Protein AF-0000000076756537 (afdb_homodimer)

Nearest PDB structures (foldseek):
  2qhp-assembly1_A  TM=9.171E-01  e=2.530E-29  Bacteroides thetaiotaomicron VPI-5482
  3k9e-assembly1_A  TM=8.569E-01  e=1.425E-21  Escherichia coli O6
  3iq0-assembly1_B  TM=8.601E-01  e=6.242E-21  Escherichia coli O6
  3in1-assembly1_A  TM=8.630E-01  e=4.928E-21  Escherichia coli K-12
  4du5-assembly1_D  TM=8.240E-01  e=3.078E-20  Polaromonas sp. JS666

Radius of gyration: 27.57 Å; Cα contacts (8 Å, |Δi|>4): 1310; chains: 2; bounding box: 49×87×61 Å

Sequence (586 aa):
MKISSFGEVLWDDFPGGKALGGAPLNILVRLASFGADCSIISRRGRDANGEELLRQIAARNVAADLVQTDEEHATSLVKVLLKPDGSASYDIVYPCAWDKISATEAALARVAESDVLVYGSLSGRDSVSRAALEQLLPAARFRVLDANLRKPHYEPERVLSLMRHADLIKLNDEELYELSAAFGSPYHSLEQNLRYLAGHTDTAHICITLGQHGAVYFRHGKILAHHGFRVSMADSVGAGDSFLAGFLFQMLSGASPENTLAFACAIGALNVTRHGAVPDISLAEIQALMHPEMKISSFGEVLWDDFPGGKALGGAPLNILVRLASFGADCSIISRRGRDANGEELLRQIAARNVAADLVQTDEEHATSLVKVLLKPDGSASYDIVYPCAWDKISATEAALARVAESDVLVYGSLSGRDSVSRAALEQLLPAARFRVLDANLRKPHYEPERVLSLMRHADLIKLNDEELYELSAAFGSPYHSLEQNLRYLAGHTDTAHICITLGQHGAVYFRHGKILAHHGFRVSMADSVGAGDSFLAGFLFQMLSGASPENTLAFACAIGALNVTRHGAVPDISLAEIQALMHPE

Secondary structure (DSSP, 8-state):
-EEEEES--EEEEETTEEEEE-HHHHHHHHHHHTT-EEEEEEEEESSHHHHHHHHHHHHTT-B-TTEEEESSSPPPEEEEEE-TTS-EEEEE-SS-GGGG----HHHHHHHHH-SEEEEESGGGGSHHHHHHHHHHGGG-SSEEEE----TTS--HHHHHHHHHH-SEEEEEHHHHHHHHHHTT----BHHHHHHHHHHHHT-SEEEEE-GGG-EEEEETTEEEEE--B----S--TTHHHHHHHHHHHHHHTT--HHHHHHHHHHHHHHHHTSSSSS----HHHHHHHHS--/-EEEEES--EEEEETTEEEEE-HHHHHHHHHHHTT-EEEEEEEEESSHHHHHHHHHHHHTT-B-TTEEEESSSPPPEEEEEE-TTS-EEEEE-SS-GGGG----HHHHHHHHH-SEEEEESGGGGSHHHHHHHHHHGGG-SSEEEE----TTS--HHHHHHHHHT-SEEEEEHHHHHHHHHHTT----BHHHHHHHHHHHHT-SEEEEE-GGG-EEEEETTEEEEE--B----S--TTHHHHHHHHHHHHHHTT--HHHHHHHHHHHHHHHHTSSSSS----HHHHHHHHS--

Solvent-accessible surface area (backbone atoms only — not comparable to full-atom values): 29342 Å² total; per-residue (Å²): 107,37,38,31,24,38,32,47,53,33,30,38,41,41,95,91,46,72,40,85,39,37,65,46,48,46,23,38,40,51,34,22,75,75,68,34,50,26,35,43,38,26,19,23,9,78,48,70,66,24,54,51,48,50,52,53,40,44,72,46,56,29,44,50,87,50,42,39,78,27,92,84,32,48,43,37,49,28,42,49,42,76,42,92,89,71,48,73,45,77,45,72,61,78,82,25,13,30,39,58,24,72,67,42,73,68,54,43,53,51,37,48,70,13,59,33,34,36,34,51,39,56,31,47,60,28,72,50,16,33,50,21,48,64,66,41,54,80,45,32,75,34,31,34,32,44,41,72,83,52,88,84,43,68,51,71,68,58,48,47,56,56,45,51,67,22,51,28,40,38,37,41,56,68,54,48,53,51,52,28,49,75,74,64,53,68,60,38,30,50,65,56,37,50,52,50,45,31,63,73,35,69,34,50,29,38,36,34,38,51,71,72,52,14,34,38,39,37,48,78,91,39,79,46,75,41,55,22,41,71,69,69,78,66,26,70,50,36,18,70,31,38,19,51,23,34,29,49,53,29,50,76,68,66,48,54,73,66,55,16,49,46,48,8,32,39,41,17,41,55,32,14,49,31,69,54,56,74,53,94,76,53,72,66,58,40,47,44,55,76,56,50,122,106,35,38,32,24,38,33,46,54,32,30,37,39,39,93,91,44,72,39,85,39,35,66,47,47,46,22,38,41,52,34,22,74,75,68,32,49,26,36,41,40,27,21,24,9,80,48,71,65,26,54,52,47,49,51,52,41,44,73,46,56,28,45,50,86,51,41,40,77,27,94,84,31,48,42,37,49,28,42,48,42,76,41,93,89,70,47,73,45,75,45,72,60,78,83,25,12,29,38,59,24,71,66,42,70,66,54,44,51,50,36,49,69,15,60,33,34,36,34,52,39,58,33,48,61,27,70,49,16,32,51,19,48,64,65,40,54,81,46,34,74,34,31,33,32,43,41,71,84,52,85,86,43,67,51,71,70,59,48,49,57,55,46,51,67,21,50,28,39,38,37,40,56,68,54,47,54,52,51,29,48,76,73,64,53,67,61,38,31,50,65,54,37,52,53,49,46,31,63,74,34,69,33,50,29,39,36,34,39,51,69,71,51,14,34,38,39,38,48,77,90,38,78,45,74,41,56,23,42,71,69,69,79,66,26,69,50,35,17,68,32,36,19,51,22,35,28,49,53,29,51,77,68,64,46,54,73,67,55,15,49,46,47,9,33,40,41,17,43,56,33,15,50,31,69,55,56,72,53,94,76,53,72,65,59,40,48,43,56,76,56,49,123

InterPro domains:
  IPR002173 Carbohydrate/purine kinase, PfkB, conserved site [PS00584] (235-248)
  IPR011611 Carbohydrate kinase PfkB [PF00294] (18-279)
  IPR029056 Ribokinase-like [G3DSA:3.40.1190.20] (1-288)
  IPR029056 Ribokinase-like [SSF53613] (1-290)
  IPR050306 PfkB Carbohydrate Kinase [PTHR43085] (1-281)

Foldseek 3Di:
DAEEEEFAWAWEQDPVGTDTDDLRLLLQLLLVLVPYAYEYAFEAEPDPRRVVSCVVSVVSVYHDPNHHYDDPFHGWYWYWDQDPVRDIDTDTDPPHTRLAGAQDPVNLVSQLVGQEYEYEFQSCLHPRSVVNCVVNLVSHNAYEYEHPDDPPSGDLVSSLVSLLSHQEYEEEQVVLVVSLVVVPHPDDDSVSSVVSSCVSSVHQWYWYAHPQQFIWIRHNNDIDTDGAADDDFDAQAQLSSQLVSQLVSCVVVPHDNNVSRLLSRQRSRVCRNDDDNHDDDDPVNSCCRSDPD/DAEEEEFAWAWEQDPVGTDTDDLRLLLQLLLVLVPYAYEYAFEAEPDPRRVVSCVVSVVSVYHDPNHHYDDPFHGWYWYWDQDPVRDIDTDTDPPHTRLAGAQDPVNLVSQLVGQEYEYEFQSCLHPRSVVNCVVNLVSHNAYEYEHPDDPPSGDLVSSLVSLLSHQEYEEEQVVLVVSLVVVPHPDDDSVSSVVSSCVSSVHQWYWYAHPQQFIWIRHNNDIDTDGAADDDFDAQAQLSSQLVSQLVSCVVVPHDNNVSRLLSRQRSRVCRNDDDNHDDDDPVNSCCRSDPD

pLDDT: mean 96.37, std 4.39, range [74.19, 98.94]

Organism: NCBI:txid1073362

Structure (mmCIF, N/CA/C/O backbone):
data_AF-0000000076756537-model_v1
#
loop_
_entity.id
_entity.type
_entity.pdbx_description
1 polymer 'Carbohydrate kinase PfkB domain-containing protein'
#
loop_
_atom_site.group_PDB
_atom_site.id
_atom_site.type_symbol
_atom_site.label_atom_id
_atom_site.label_alt_id
_atom_site.label_comp_id
_atom_site.label_asym_id
_atom_site.label_entity_id
_atom_site.label_seq_id
_atom_site.pdbx_PDB_ins_code
_atom_site.Cartn_x
_atom_site.Cartn_y
_atom_site.Cartn_z
_atom_site.occupancy
_atom_site.B_iso_or_equiv
_atom_site.auth_seq_id
_atom_site.auth_comp_id
_atom_site.auth_asym_id
_atom_site.auth_atom_id
_atom_site.pdbx_PDB_model_num
ATOM 1 N N . MET A 1 1 ? 16.453 -28.406 -1.814 1 95.12 1 MET A N 1
ATOM 2 C CA . MET A 1 1 ? 15.047 -28.062 -2.01 1 95.12 1 MET A CA 1
ATOM 3 C C . MET A 1 1 ? 14.539 -28.594 -3.342 1 95.12 1 MET A C 1
ATOM 5 O O . MET A 1 1 ? 15.164 -28.375 -4.383 1 95.12 1 MET A O 1
ATOM 9 N N . LYS A 1 2 ? 13.531 -29.406 -3.314 1 98.56 2 LYS A N 1
ATOM 10 C CA . LYS A 1 2 ? 12.891 -29.969 -4.5 1 98.56 2 LYS A CA 1
ATOM 11 C C . LYS A 1 2 ? 11.492 -29.375 -4.695 1 98.56 2 LYS A C 1
ATOM 13 O O . LYS A 1 2 ? 10.641 -29.484 -3.818 1 98.56 2 LYS A O 1
ATOM 18 N N . ILE A 1 3 ? 11.266 -28.688 -5.824 1 98.81 3 ILE A N 1
ATOM 19 C CA . ILE A 1 3 ? 10.008 -27.969 -6.031 1 98.81 3 ILE A CA 1
ATOM 20 C C . ILE A 1 3 ? 9.414 -28.375 -7.379 1 98.81 3 ILE A C 1
ATOM 22 O O . ILE A 1 3 ? 10.117 -28.422 -8.391 1 98.81 3 ILE A O 1
ATOM 26 N N . SER A 1 4 ? 8.164 -28.656 -7.414 1 98.88 4 SER A N 1
ATOM 27 C CA . SER A 1 4 ? 7.402 -28.922 -8.633 1 98.88 4 SER A CA 1
ATOM 28 C C . SER A 1 4 ? 6.305 -27.875 -8.828 1 98.88 4 SER A C 1
ATOM 30 O O . SER A 1 4 ? 5.785 -27.328 -7.855 1 98.88 4 SER A O 1
ATOM 32 N N . SER A 1 5 ? 6.027 -27.578 -10 1 98.88 5 SER A N 1
ATOM 33 C CA . SER A 1 5 ? 4.852 -26.766 -10.32 1 98.88 5 SER A CA 1
ATOM 34 C C . SER A 1 5 ? 3.982 -27.453 -11.367 1 98.88 5 SER A C 1
ATOM 36 O O . SER A 1 5 ? 4.445 -28.344 -12.086 1 98.88 5 SER A O 1
ATOM 38 N N . PHE A 1 6 ? 2.742 -27.125 -11.367 1 98.94 6 PHE A N 1
ATOM 39 C CA . PHE A 1 6 ? 1.736 -27.641 -12.289 1 98.94 6 PHE A CA 1
ATOM 40 C C . PHE A 1 6 ? 1.017 -26.484 -12.984 1 98.94 6 PHE A C 1
ATOM 42 O O . PHE A 1 6 ? 0.525 -25.562 -12.328 1 98.94 6 PHE A O 1
ATOM 49 N N . GLY A 1 7 ? 0.994 -26.5 -14.297 1 98.75 7 GLY A N 1
ATOM 50 C CA . GLY A 1 7 ? 0.164 -25.5 -14.953 1 98.75 7 GLY A CA 1
ATOM 51 C C . GLY A 1 7 ? 0.693 -25.078 -16.312 1 98.75 7 GLY A C 1
ATOM 52 O O . GLY A 1 7 ? 1.325 -25.875 -17.016 1 98.75 7 GLY A O 1
ATOM 53 N N . GLU A 1 8 ? 0.412 -23.891 -16.734 1 98.5 8 GLU A N 1
ATOM 54 C CA . GLU A 1 8 ? 0.616 -23.406 -18.094 1 98.5 8 GLU A CA 1
ATOM 55 C C . GLU A 1 8 ? 2.082 -23.062 -18.344 1 98.5 8 GLU A C 1
ATOM 57 O O . GLU A 1 8 ? 2.758 -22.516 -17.469 1 98.5 8 GLU A O 1
ATOM 62 N N . VAL A 1 9 ? 2.596 -23.453 -19.422 1 98.38 9 VAL A N 1
ATOM 63 C CA . VAL A 1 9 ? 3.768 -22.938 -20.109 1 98.38 9 VAL A CA 1
ATOM 64 C C . VAL A 1 9 ? 3.355 -22.391 -21.469 1 98.38 9 VAL A C 1
ATOM 66 O O . VAL A 1 9 ? 2.537 -22.984 -22.172 1 98.38 9 VAL A O 1
ATOM 69 N N . LEU A 1 10 ? 3.885 -21.172 -21.75 1 98.12 10 LEU A N 1
ATOM 70 C CA . LEU A 1 10 ? 3.301 -20.516 -22.922 1 98.12 10 LEU A CA 1
ATOM 71 C C . LEU A 1 10 ? 4.277 -19.516 -23.531 1 98.12 10 LEU A C 1
ATOM 73 O O . LEU A 1 10 ? 5.328 -19.234 -22.938 1 98.12 10 LEU A O 1
ATOM 77 N N . TRP A 1 11 ? 3.93 -19.125 -24.734 1 97.25 11 TRP A N 1
ATOM 78 C CA . TRP A 1 11 ? 4.598 -18 -25.375 1 97.25 11 TRP A CA 1
ATOM 79 C C . TRP A 1 11 ? 3.734 -16.734 -25.297 1 97.25 11 TRP A C 1
ATOM 81 O O . TRP A 1 11 ? 2.594 -16.734 -25.766 1 97.25 11 TRP A O 1
ATOM 91 N N . ASP A 1 12 ? 4.27 -15.742 -24.672 1 94.5 12 ASP A N 1
ATOM 92 C CA . ASP A 1 12 ? 3.686 -14.422 -24.875 1 94.5 12 ASP A CA 1
ATOM 93 C C . ASP A 1 12 ? 4.062 -13.852 -26.234 1 94.5 12 ASP A C 1
ATOM 95 O O . ASP A 1 12 ? 5.238 -13.594 -26.5 1 94.5 12 ASP A O 1
ATOM 99 N N . ASP A 1 13 ? 3.109 -13.641 -27.016 1 92.69 13 ASP A N 1
ATOM 100 C CA . ASP A 1 13 ? 3.326 -13.211 -28.391 1 92.69 13 ASP A CA 1
ATOM 101 C C . ASP A 1 13 ? 3.201 -11.695 -28.531 1 92.69 13 ASP A C 1
ATOM 103 O O . ASP A 1 13 ? 2.121 -11.18 -28.828 1 92.69 13 ASP A O 1
ATOM 107 N N . PHE A 1 14 ? 4.305 -11.023 -28.375 1 87.12 14 PHE A N 1
ATOM 108 C CA . PHE A 1 14 ? 4.375 -9.578 -28.531 1 87.12 14 PHE A CA 1
ATOM 109 C C . PHE A 1 14 ? 4.652 -9.195 -29.984 1 87.12 14 PHE A C 1
ATOM 111 O O . PHE A 1 14 ? 5.199 -9.992 -30.734 1 87.12 14 PHE A O 1
ATOM 118 N N . PRO A 1 15 ? 4.273 -7.938 -30.391 1 83.44 15 PRO A N 1
ATOM 119 C CA . PRO A 1 15 ? 4.637 -7.496 -31.734 1 83.44 15 PRO A CA 1
ATOM 120 C C . PRO A 1 15 ? 6.137 -7.578 -32 1 83.44 15 PRO A C 1
ATOM 122 O O . PRO A 1 15 ? 6.551 -7.852 -33.125 1 83.44 15 PRO A O 1
ATOM 125 N N . GLY A 1 16 ? 6.93 -7.477 -30.953 1 83.75 16 GLY A N 1
ATOM 126 C CA . GLY A 1 16 ? 8.375 -7.484 -31.109 1 83.75 16 GLY A CA 1
ATOM 127 C C . GLY A 1 16 ? 8.984 -8.867 -30.953 1 83.75 16 GLY A C 1
ATOM 128 O O . GLY A 1 16 ? 10.203 -9.031 -31.062 1 83.75 16 GLY A O 1
ATOM 129 N N . GLY A 1 17 ? 8.109 -9.914 -30.719 1 89.38 17 GLY A N 1
ATOM 130 C CA . GLY A 1 17 ? 8.617 -11.266 -30.562 1 89.38 17 GLY A CA 1
ATOM 131 C C . GLY A 1 17 ? 7.973 -12.016 -29.406 1 89.38 17 GLY A C 1
ATOM 132 O O . GLY A 1 17 ? 7.16 -11.453 -28.672 1 89.38 17 GLY A O 1
ATOM 133 N N . LYS A 1 18 ? 8.367 -13.289 -29.359 1 93.31 18 LYS A N 1
ATOM 134 C CA . LYS A 1 18 ? 7.777 -14.148 -28.344 1 93.31 18 LYS A CA 1
ATOM 135 C C . LYS A 1 18 ? 8.672 -14.227 -27.109 1 93.31 18 LYS A C 1
ATOM 137 O O . LYS A 1 18 ? 9.898 -14.203 -27.219 1 93.31 18 LYS A O 1
ATOM 142 N N . ALA A 1 19 ? 8.039 -14.281 -26.031 1 93.69 19 ALA A N 1
ATOM 143 C CA . ALA A 1 19 ? 8.75 -14.492 -24.766 1 93.69 19 ALA A CA 1
ATOM 144 C C . ALA A 1 19 ? 8.148 -15.656 -23.984 1 93.69 19 ALA A C 1
ATOM 146 O O . ALA A 1 19 ? 6.926 -15.805 -23.922 1 93.69 19 ALA A O 1
ATOM 147 N N . LEU A 1 20 ? 9.023 -16.516 -23.516 1 96.06 20 LEU A N 1
ATOM 148 C CA . LEU A 1 20 ? 8.578 -17.641 -22.688 1 96.06 20 LEU A CA 1
ATOM 149 C C . LEU A 1 20 ? 7.918 -17.141 -21.406 1 96.06 20 LEU A C 1
ATOM 151 O O . LEU A 1 20 ? 8.43 -16.219 -20.75 1 96.06 20 LEU A O 1
ATOM 155 N N . GLY A 1 21 ? 6.727 -17.688 -21.125 1 94.88 21 GLY A N 1
ATOM 156 C CA . GLY A 1 21 ? 6.016 -17.234 -19.938 1 94.88 21 GLY A CA 1
ATOM 157 C C . GLY A 1 21 ? 5.23 -18.328 -19.266 1 94.88 21 GLY A C 1
ATOM 158 O O . GLY A 1 21 ? 5.414 -19.516 -19.562 1 94.88 21 GLY A O 1
ATOM 159 N N . GLY A 1 22 ? 4.383 -17.812 -18.344 1 96.5 22 GLY A N 1
ATOM 160 C CA . GLY A 1 22 ? 3.635 -18.688 -17.438 1 96.5 22 GLY A CA 1
ATOM 161 C C . GLY A 1 22 ? 4.059 -18.547 -15.992 1 96.5 22 GLY A C 1
ATOM 162 O O . GLY A 1 22 ? 5.211 -18.812 -15.648 1 96.5 22 GLY A O 1
ATOM 163 N N . ALA A 1 23 ? 3.1 -18.281 -15.172 1 97.69 23 ALA A N 1
ATOM 164 C CA . ALA A 1 23 ? 3.404 -18 -13.773 1 97.69 23 ALA A CA 1
ATOM 165 C C . ALA A 1 23 ? 4.043 -19.203 -13.094 1 97.69 23 ALA A C 1
ATOM 167 O O . ALA A 1 23 ? 5.059 -19.078 -12.406 1 97.69 23 ALA A O 1
ATOM 168 N N . PRO A 1 24 ? 3.545 -20.422 -13.312 1 98.56 24 PRO A N 1
ATOM 169 C CA . PRO A 1 24 ? 4.172 -21.578 -12.672 1 98.56 24 PRO A CA 1
ATOM 170 C C . PRO A 1 24 ? 5.637 -21.75 -13.07 1 98.56 24 PRO A C 1
ATOM 172 O O . PRO A 1 24 ? 6.461 -22.156 -12.242 1 98.56 24 PRO A O 1
ATOM 175 N N . LEU A 1 25 ? 5.918 -21.469 -14.312 1 98.62 25 LEU A N 1
ATOM 176 C CA . LEU A 1 25 ? 7.289 -21.609 -14.797 1 98.62 25 LEU A CA 1
ATOM 177 C C . LEU A 1 25 ? 8.164 -20.484 -14.25 1 98.62 25 LEU A C 1
ATOM 179 O O . LEU A 1 25 ? 9.297 -20.734 -13.82 1 98.62 25 LEU A O 1
ATOM 183 N N . ASN A 1 26 ? 7.672 -19.281 -14.258 1 98.38 26 ASN A N 1
ATOM 184 C CA . ASN A 1 26 ? 8.438 -18.141 -13.766 1 98.38 26 ASN A CA 1
ATOM 185 C C . ASN A 1 26 ? 8.891 -18.344 -12.328 1 98.38 26 ASN A C 1
ATOM 187 O O . ASN A 1 26 ? 10.031 -18.031 -11.977 1 98.38 26 ASN A O 1
ATOM 191 N N . ILE A 1 27 ? 8.016 -18.891 -11.508 1 98.81 27 ILE A N 1
ATOM 192 C CA . ILE A 1 27 ? 8.328 -19.156 -10.109 1 98.81 27 ILE A CA 1
ATOM 193 C C . ILE A 1 27 ? 9.477 -20.156 -10.023 1 98.81 27 ILE A C 1
ATOM 195 O O . ILE A 1 27 ? 10.422 -19.969 -9.258 1 98.81 27 ILE A O 1
ATOM 199 N N . LEU A 1 28 ? 9.453 -21.203 -10.867 1 98.81 28 LEU A N 1
ATOM 200 C CA . LEU A 1 28 ? 10.484 -22.234 -10.852 1 98.81 28 LEU A CA 1
ATOM 201 C C . LEU A 1 28 ? 11.812 -21.672 -11.352 1 98.81 28 LEU A C 1
ATOM 203 O O . LEU A 1 28 ? 12.875 -22 -10.805 1 98.81 28 LEU A O 1
ATOM 207 N N . VAL A 1 29 ? 11.758 -20.875 -12.422 1 98.5 29 VAL A N 1
ATOM 208 C CA . VAL A 1 29 ? 12.984 -20.312 -12.969 1 98.5 29 VAL A CA 1
ATOM 209 C C . VAL A 1 29 ? 13.703 -19.484 -11.898 1 98.5 29 VAL A C 1
ATOM 211 O O . VAL A 1 29 ? 14.922 -19.594 -11.734 1 98.5 29 VAL A O 1
ATOM 214 N N . ARG A 1 30 ? 12.938 -18.703 -11.156 1 98.38 30 ARG A N 1
ATOM 215 C CA . ARG A 1 30 ? 13.516 -17.922 -10.07 1 98.38 30 ARG A CA 1
ATOM 216 C C . ARG A 1 30 ? 14.102 -18.812 -8.992 1 98.38 30 ARG A C 1
ATOM 218 O O . ARG A 1 30 ? 15.227 -18.594 -8.539 1 98.38 30 ARG A O 1
ATOM 225 N N . LEU A 1 31 ? 13.398 -19.828 -8.586 1 98.69 31 LEU A N 1
ATOM 226 C CA . LEU A 1 31 ? 13.867 -20.734 -7.551 1 98.69 31 LEU A CA 1
ATOM 227 C C . LEU A 1 31 ? 15.102 -21.5 -8.016 1 98.69 31 LEU A C 1
ATOM 229 O O . LEU A 1 31 ? 16.031 -21.719 -7.234 1 98.69 31 LEU A O 1
ATOM 233 N N . ALA A 1 32 ? 15.133 -21.875 -9.289 1 98.5 32 ALA A N 1
ATOM 234 C CA . ALA A 1 32 ? 16.281 -22.578 -9.867 1 98.5 32 ALA A CA 1
ATOM 235 C C . ALA A 1 32 ? 17.531 -21.688 -9.82 1 98.5 32 ALA A C 1
ATOM 237 O O . ALA A 1 32 ? 18.641 -22.188 -9.633 1 98.5 32 ALA A O 1
ATOM 238 N N . SER A 1 33 ? 17.312 -20.406 -9.984 1 97.44 33 SER A N 1
ATOM 239 C CA . SER A 1 33 ? 18.438 -19.484 -9.93 1 97.44 33 SER A CA 1
ATOM 240 C C . SER A 1 33 ? 19.078 -19.469 -8.547 1 97.44 33 SER A C 1
ATOM 242 O O . SER A 1 33 ? 20.234 -19.031 -8.391 1 97.44 33 SER A O 1
ATOM 244 N N . PHE A 1 34 ? 18.359 -19.906 -7.555 1 97.25 34 PHE A N 1
ATOM 245 C CA . PHE A 1 34 ? 18.891 -20 -6.199 1 97.25 34 PHE A CA 1
ATOM 246 C C . PHE A 1 34 ? 19.391 -21.406 -5.914 1 97.25 34 PHE A C 1
ATOM 248 O O . PHE A 1 34 ? 19.766 -21.719 -4.781 1 97.25 34 PHE A O 1
ATOM 255 N N . GLY A 1 35 ? 19.344 -22.297 -6.887 1 97.5 35 GLY A N 1
ATOM 256 C CA . GLY A 1 35 ? 19.938 -23.625 -6.754 1 97.5 35 GLY A CA 1
ATOM 257 C C . GLY A 1 35 ? 18.922 -24.703 -6.445 1 97.5 35 GLY A C 1
ATOM 258 O O . GLY A 1 35 ? 19.297 -25.859 -6.184 1 97.5 35 GLY A O 1
ATOM 259 N N . ALA A 1 36 ? 17.672 -24.453 -6.488 1 98.31 36 ALA A N 1
ATOM 260 C CA . ALA A 1 36 ? 16.641 -25.453 -6.199 1 98.31 36 ALA A CA 1
ATOM 261 C C . ALA A 1 36 ? 16.516 -26.453 -7.348 1 98.31 36 ALA A C 1
ATOM 263 O O . ALA A 1 36 ? 16.766 -26.109 -8.508 1 98.31 36 ALA A O 1
ATOM 264 N N . ASP A 1 37 ? 16.141 -27.672 -7.031 1 98.75 37 ASP A N 1
ATOM 265 C CA . ASP A 1 37 ? 15.781 -28.688 -8.016 1 98.75 37 ASP A CA 1
ATOM 266 C C . ASP A 1 37 ? 14.32 -28.531 -8.445 1 98.75 37 ASP A C 1
ATOM 268 O O . ASP A 1 37 ? 13.406 -28.922 -7.715 1 98.75 37 ASP A O 1
ATOM 272 N N . CYS A 1 38 ? 14.117 -27.969 -9.664 1 98.88 38 CYS A N 1
ATOM 273 C CA . CYS A 1 38 ? 12.789 -27.578 -10.094 1 98.88 38 CYS A CA 1
ATOM 274 C C . CYS A 1 38 ? 12.328 -28.406 -11.289 1 98.88 38 CYS A C 1
ATOM 276 O O . CYS A 1 38 ? 13.117 -28.688 -12.195 1 98.88 38 CYS A O 1
ATOM 278 N N . SER A 1 39 ? 11.07 -28.781 -11.289 1 98.88 39 SER A N 1
ATOM 279 C CA . SER A 1 39 ? 10.453 -29.516 -12.383 1 98.88 39 SER A CA 1
ATOM 280 C C . SER A 1 39 ? 9.047 -29 -12.672 1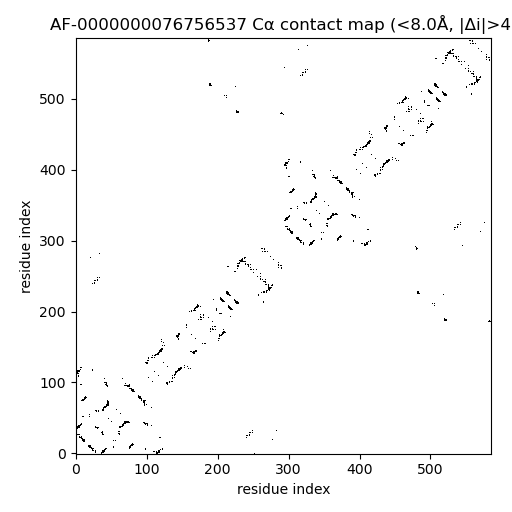 98.88 39 SER A C 1
ATOM 282 O O . SER A 1 39 ? 8.281 -28.719 -11.742 1 98.88 39 SER A O 1
ATOM 284 N N . ILE A 1 40 ? 8.688 -28.922 -13.883 1 98.88 40 ILE A N 1
ATOM 285 C CA . ILE A 1 40 ? 7.371 -28.406 -14.242 1 98.88 40 ILE A CA 1
ATOM 286 C C . ILE A 1 40 ? 6.547 -29.531 -14.891 1 98.88 40 ILE A C 1
ATOM 288 O O . ILE A 1 40 ? 7.055 -30.281 -15.719 1 98.88 40 ILE A O 1
ATOM 292 N N . ILE A 1 41 ? 5.375 -29.703 -14.391 1 98.94 41 ILE A N 1
ATOM 293 C CA . ILE A 1 41 ? 4.379 -30.594 -14.961 1 98.94 41 ILE A CA 1
ATOM 294 C C . ILE A 1 41 ? 3.416 -29.797 -15.844 1 98.94 41 ILE A C 1
ATOM 296 O O . ILE A 1 41 ? 2.668 -28.953 -15.344 1 98.94 41 ILE A O 1
ATOM 300 N N . SER A 1 42 ? 3.426 -30.016 -17.109 1 98.94 42 SER A N 1
ATOM 301 C CA . SER A 1 42 ? 2.635 -29.266 -18.078 1 98.94 42 SER A CA 1
ATOM 302 C C . SER A 1 42 ? 2.441 -30.062 -19.375 1 98.94 42 SER A C 1
ATOM 304 O O . SER A 1 42 ? 2.48 -31.297 -19.344 1 98.94 42 SER A O 1
ATOM 306 N N . ARG A 1 43 ? 2.027 -29.359 -20.406 1 98.88 43 ARG A N 1
ATOM 307 C CA . ARG A 1 43 ? 1.825 -29.984 -21.703 1 98.88 43 ARG A CA 1
ATOM 308 C C . ARG A 1 43 ? 2.041 -29 -22.844 1 98.88 43 ARG A C 1
ATOM 310 O O . ARG A 1 43 ? 1.632 -27.828 -22.734 1 98.88 43 ARG A O 1
ATOM 317 N N . ARG A 1 44 ? 2.736 -29.422 -23.844 1 98.75 44 ARG A N 1
ATOM 318 C CA . ARG A 1 44 ? 2.969 -28.625 -25.062 1 98.75 44 ARG A CA 1
ATOM 319 C C . ARG A 1 44 ? 2.461 -29.359 -26.297 1 98.75 44 ARG A C 1
ATOM 321 O O . ARG A 1 44 ? 2.213 -30.578 -26.25 1 98.75 44 ARG A O 1
ATOM 328 N N . GLY A 1 45 ? 2.252 -28.609 -27.344 1 98.75 45 GLY A N 1
ATOM 329 C CA . GLY A 1 45 ? 1.88 -29.219 -28.609 1 98.75 45 GLY A CA 1
ATOM 330 C C . GLY A 1 45 ? 3.055 -29.859 -29.328 1 98.75 45 GLY A C 1
ATOM 331 O O . GLY A 1 45 ? 4.211 -29.547 -29.031 1 98.75 45 GLY A O 1
ATOM 332 N N . ARG A 1 46 ? 2.725 -30.812 -30.203 1 98.38 46 ARG A N 1
ATOM 333 C CA . ARG A 1 46 ? 3.734 -31.328 -31.125 1 98.38 46 ARG A CA 1
ATOM 334 C C . ARG A 1 46 ? 3.967 -30.359 -32.281 1 98.38 46 ARG A C 1
ATOM 336 O O . ARG A 1 46 ? 3.57 -30.641 -33.406 1 98.38 46 ARG A O 1
ATOM 343 N N . ASP A 1 47 ? 4.66 -29.297 -32.062 1 98.31 47 ASP A N 1
ATOM 344 C CA . ASP A 1 47 ? 4.918 -28.234 -33.031 1 98.31 47 ASP A CA 1
ATOM 345 C C . ASP A 1 47 ? 6.23 -27.516 -32.719 1 98.31 47 ASP A C 1
ATOM 347 O O . ASP A 1 47 ? 6.922 -27.859 -31.75 1 98.31 47 ASP A O 1
ATOM 351 N N . ALA A 1 48 ? 6.613 -26.625 -33.531 1 97.88 48 ALA A N 1
ATOM 352 C CA . ALA A 1 48 ? 7.891 -25.922 -33.406 1 97.88 48 ALA A CA 1
ATOM 353 C C . ALA A 1 48 ? 7.945 -25.109 -32.125 1 97.88 48 ALA A C 1
ATOM 355 O O . ALA A 1 48 ? 8.992 -25.016 -31.484 1 97.88 48 ALA A O 1
ATOM 356 N N . ASN A 1 49 ? 6.844 -24.484 -31.797 1 97.81 49 ASN A N 1
ATOM 357 C CA . ASN A 1 49 ? 6.777 -23.703 -30.562 1 97.81 49 ASN A CA 1
ATOM 358 C C . ASN A 1 49 ? 7.031 -24.578 -29.344 1 97.81 49 ASN A C 1
ATOM 360 O O . ASN A 1 49 ? 7.691 -24.156 -28.391 1 97.81 49 ASN A O 1
ATOM 364 N N . GLY A 1 50 ? 6.469 -25.719 -29.375 1 98.5 50 GLY A N 1
ATOM 365 C CA . GLY A 1 50 ? 6.664 -26.656 -28.281 1 98.5 50 GLY A CA 1
ATOM 366 C C . GLY A 1 50 ? 8.102 -27.094 -28.109 1 98.5 50 GLY A C 1
ATOM 367 O O . GLY A 1 50 ? 8.602 -27.203 -27 1 98.5 50 GLY A O 1
ATOM 368 N N . GLU A 1 51 ? 8.758 -27.328 -29.266 1 98.31 51 GLU A N 1
ATOM 369 C CA . GLU A 1 51 ? 10.164 -27.719 -29.219 1 98.31 51 GLU A CA 1
ATOM 370 C C . GLU A 1 51 ? 11.031 -26.609 -28.641 1 98.31 51 GLU A C 1
ATOM 372 O O . GLU A 1 51 ? 11.891 -26.859 -27.797 1 98.31 51 GLU A O 1
ATOM 377 N N . GLU A 1 52 ? 10.766 -25.453 -29.109 1 97.81 52 GLU A N 1
ATOM 378 C CA . GLU A 1 52 ? 11.516 -24.312 -28.625 1 97.81 52 GLU A CA 1
ATOM 379 C C . GLU A 1 52 ? 11.234 -24.047 -27.141 1 97.81 52 GLU A C 1
ATOM 381 O O . GLU A 1 52 ? 12.133 -23.672 -26.391 1 97.81 52 GLU A O 1
ATOM 386 N N . LEU A 1 53 ? 10.047 -24.266 -26.781 1 98.19 53 LEU A N 1
ATOM 387 C CA . LEU A 1 53 ? 9.617 -24.094 -25.406 1 98.19 53 LEU A CA 1
ATOM 388 C C . LEU A 1 53 ? 10.414 -25.016 -24.469 1 98.19 53 LEU A C 1
ATOM 390 O O . LEU A 1 53 ? 10.961 -24.562 -23.469 1 98.19 53 LEU A O 1
ATOM 394 N N . LEU A 1 54 ? 10.562 -26.266 -24.828 1 98.44 54 LEU A N 1
ATOM 395 C CA . LEU A 1 54 ? 11.305 -27.219 -24.031 1 98.44 54 LEU A CA 1
ATOM 396 C C . LEU A 1 54 ? 12.766 -26.812 -23.906 1 98.44 54 LEU A C 1
ATOM 398 O O . LEU A 1 54 ? 13.359 -26.906 -22.828 1 98.44 54 LEU A O 1
ATOM 402 N N . ARG A 1 55 ? 13.312 -26.359 -24.969 1 97.88 55 ARG A N 1
ATOM 403 C CA . ARG A 1 55 ? 14.711 -25.938 -25 1 97.88 55 ARG A CA 1
ATOM 404 C C . ARG A 1 55 ? 14.953 -24.766 -24.062 1 97.88 55 ARG A C 1
ATOM 406 O O . ARG A 1 55 ? 15.93 -24.75 -23.312 1 97.88 55 ARG A O 1
ATOM 413 N N . GLN A 1 56 ? 14.078 -23.875 -24.094 1 97.69 56 GLN A N 1
ATOM 414 C CA . GLN A 1 56 ? 14.242 -22.672 -23.281 1 97.69 56 GLN A CA 1
ATOM 415 C C . GLN A 1 56 ? 14.031 -22.984 -21.797 1 97.69 56 GLN A C 1
ATOM 417 O O . GLN A 1 56 ? 14.695 -22.406 -20.938 1 97.69 56 GLN A O 1
ATOM 422 N N . ILE A 1 57 ? 13.086 -23.844 -21.516 1 98.44 57 ILE A N 1
ATOM 423 C CA . ILE A 1 57 ? 12.867 -24.234 -20.141 1 98.44 57 ILE A CA 1
ATOM 424 C C . ILE A 1 57 ? 14.133 -24.891 -19.578 1 98.44 57 ILE A C 1
ATOM 426 O O . ILE A 1 57 ? 14.586 -24.547 -18.484 1 98.44 57 ILE A O 1
ATOM 430 N N . ALA A 1 58 ? 14.68 -25.75 -20.375 1 97.31 58 ALA A N 1
ATOM 431 C CA . ALA A 1 58 ? 15.898 -26.453 -19.984 1 97.31 58 ALA A CA 1
ATOM 432 C C . ALA A 1 58 ? 17.062 -25.469 -19.797 1 97.31 58 ALA A C 1
ATOM 434 O O . ALA A 1 58 ? 17.859 -25.625 -18.875 1 97.31 58 ALA A O 1
ATOM 435 N N . ALA A 1 59 ? 17.094 -24.516 -20.609 1 97.19 59 ALA A N 1
ATOM 436 C CA . ALA A 1 59 ? 18.172 -23.516 -20.562 1 97.19 59 ALA A CA 1
ATOM 437 C C . ALA A 1 59 ? 18.078 -22.688 -19.281 1 97.19 59 ALA A C 1
ATOM 439 O O . ALA A 1 59 ? 19.047 -22.062 -18.875 1 97.19 59 ALA A O 1
ATOM 440 N N . ARG A 1 60 ? 16.969 -22.734 -18.641 1 97 60 ARG A N 1
ATOM 441 C CA . ARG A 1 60 ? 16.75 -21.984 -17.406 1 97 60 ARG A CA 1
ATOM 442 C C . ARG A 1 60 ? 16.891 -22.891 -16.188 1 97 60 ARG A C 1
ATOM 444 O O . ARG A 1 60 ? 16.469 -22.516 -15.094 1 97 60 ARG A O 1
ATOM 451 N N . ASN A 1 61 ? 17.359 -24.047 -16.406 1 97.62 61 ASN A N 1
ATOM 452 C CA . ASN A 1 61 ? 17.703 -25.016 -15.359 1 97.62 61 ASN A CA 1
ATOM 453 C C . ASN A 1 61 ? 16.453 -25.531 -14.656 1 97.62 61 ASN A C 1
ATOM 455 O O . ASN A 1 61 ? 16.469 -25.766 -13.445 1 97.62 61 ASN A O 1
ATOM 459 N N . VAL A 1 62 ? 15.367 -25.641 -15.375 1 98.75 62 VAL A N 1
ATOM 460 C CA . VAL A 1 62 ? 14.148 -26.297 -14.914 1 98.75 62 VAL A CA 1
ATOM 461 C C . VAL A 1 62 ? 13.938 -27.594 -15.703 1 98.75 62 VAL A C 1
ATOM 463 O O . VAL A 1 62 ? 14.039 -27.609 -16.938 1 98.75 62 VAL A O 1
ATOM 466 N N . ALA A 1 63 ? 13.711 -28.672 -14.977 1 98.69 63 ALA A N 1
ATOM 467 C CA . ALA A 1 63 ? 13.484 -29.953 -15.648 1 98.69 63 ALA A CA 1
ATOM 468 C C . ALA A 1 63 ? 12.172 -29.938 -16.422 1 98.69 63 ALA A C 1
ATOM 470 O O . ALA A 1 63 ? 11.125 -29.562 -15.867 1 98.69 63 ALA A O 1
ATOM 471 N N . ALA A 1 64 ? 12.203 -30.328 -17.656 1 98.31 64 ALA A N 1
ATOM 472 C CA . ALA A 1 64 ? 11.031 -30.281 -18.516 1 98.31 64 ALA A CA 1
ATOM 473 C C . ALA A 1 64 ? 10.594 -31.672 -18.938 1 98.31 64 ALA A C 1
ATOM 475 O O . ALA A 1 64 ? 9.781 -31.828 -19.859 1 98.31 64 ALA A O 1
ATOM 476 N N . ASP A 1 65 ? 11.125 -32.719 -18.312 1 98 65 ASP A N 1
ATOM 477 C CA . ASP A 1 65 ? 10.836 -34.094 -18.688 1 98 65 ASP A CA 1
ATOM 478 C C . ASP A 1 65 ? 9.375 -34.438 -18.422 1 98 65 ASP A C 1
ATOM 480 O O . ASP A 1 65 ? 8.852 -35.406 -18.953 1 98 65 ASP A O 1
ATOM 484 N N . LEU A 1 66 ? 8.711 -33.656 -17.609 1 98.69 66 LEU A N 1
ATOM 485 C CA . LEU A 1 66 ? 7.316 -33.906 -17.281 1 98.69 66 LEU A CA 1
ATOM 486 C C . LEU A 1 66 ? 6.383 -33 -18.062 1 98.69 66 LEU A C 1
ATOM 488 O O . LEU A 1 66 ? 5.188 -32.938 -17.766 1 98.69 66 LEU A O 1
ATOM 492 N N . VAL A 1 67 ? 6.961 -32.25 -18.984 1 98.88 67 VAL A N 1
ATOM 493 C CA . VAL A 1 67 ? 6.129 -31.562 -19.969 1 98.88 67 VAL A CA 1
ATOM 494 C C . VAL A 1 67 ? 5.668 -32.562 -21.031 1 98.88 67 VAL A C 1
ATOM 496 O O . VAL A 1 67 ? 6.465 -33 -21.859 1 98.88 67 VAL A O 1
ATOM 499 N N . GLN A 1 68 ? 4.438 -32.844 -21 1 98.81 68 GLN A N 1
ATOM 500 C CA . GLN A 1 68 ? 3.85 -33.812 -21.891 1 98.81 68 GLN A CA 1
ATOM 501 C C . GLN A 1 68 ? 3.711 -33.281 -23.312 1 98.81 68 GLN A C 1
ATOM 503 O O . GLN A 1 68 ? 3.777 -32.062 -23.516 1 98.81 68 GLN A O 1
ATOM 508 N N . THR A 1 69 ? 3.547 -34.156 -24.281 1 98.62 69 THR A N 1
ATOM 509 C CA . THR A 1 69 ? 3.336 -33.781 -25.672 1 98.62 69 THR A CA 1
ATOM 510 C C . THR A 1 69 ? 1.906 -34.062 -26.109 1 98.62 69 THR A C 1
ATOM 512 O O . THR A 1 69 ? 1.419 -35.188 -25.922 1 98.62 69 THR A O 1
ATOM 515 N N . ASP A 1 70 ? 1.305 -33.062 -26.594 1 98.56 70 ASP A N 1
ATOM 516 C CA . ASP A 1 70 ? -0.07 -33.188 -27.062 1 98.56 70 ASP A CA 1
ATOM 517 C C . ASP A 1 70 ? -0.117 -33.312 -28.594 1 98.56 70 ASP A C 1
ATOM 519 O O . ASP A 1 70 ? 0.477 -32.531 -29.312 1 98.56 70 ASP A O 1
ATOM 523 N N . GLU A 1 71 ? -0.863 -34.281 -29.125 1 97.75 71 GLU A N 1
ATOM 524 C CA . GLU A 1 71 ? -0.941 -34.531 -30.562 1 97.75 71 GLU A CA 1
ATOM 525 C C . GLU A 1 71 ? -2.064 -33.719 -31.203 1 97.75 71 GLU A C 1
ATOM 527 O O . GLU A 1 71 ? -2.096 -33.531 -32.438 1 97.75 71 GLU A O 1
ATOM 532 N N . GLU A 1 72 ? -2.938 -33.188 -30.438 1 98.12 72 GLU A N 1
ATOM 533 C CA . GLU A 1 72 ? -4.16 -32.594 -30.969 1 98.12 72 GLU A CA 1
ATOM 534 C C . GLU A 1 72 ? -4.164 -31.078 -30.781 1 98.12 72 GLU A C 1
ATOM 536 O O . GLU A 1 72 ? -4.66 -30.344 -31.625 1 98.12 72 GLU A O 1
ATOM 541 N N . HIS A 1 73 ? -3.656 -30.609 -29.672 1 98.44 73 HIS A N 1
ATOM 542 C CA . HIS A 1 73 ? -3.729 -29.188 -29.328 1 98.44 73 HIS A CA 1
ATOM 543 C C . HIS A 1 73 ? -2.371 -28.516 -29.484 1 98.44 73 HIS A C 1
ATOM 545 O O . HIS A 1 73 ? -1.336 -29.109 -29.172 1 98.44 73 HIS A O 1
ATOM 551 N N . ALA A 1 74 ? -2.359 -27.297 -29.859 1 98.25 74 ALA A N 1
ATOM 552 C CA . ALA A 1 74 ? -1.142 -26.531 -30.125 1 98.25 74 ALA A CA 1
ATOM 553 C C . ALA A 1 74 ? -0.5 -26.047 -28.828 1 98.25 74 ALA A C 1
ATOM 555 O O . ALA A 1 74 ? -1.171 -25.953 -27.797 1 98.25 74 ALA A O 1
ATOM 556 N N . THR A 1 75 ? 0.77 -25.812 -28.938 1 98.5 75 THR A N 1
ATOM 557 C CA . THR A 1 75 ? 1.444 -25.109 -27.844 1 98.5 75 THR A CA 1
ATOM 558 C C . THR A 1 75 ? 0.791 -23.75 -27.609 1 98.5 75 THR A C 1
ATOM 560 O O . THR A 1 75 ? 0.429 -23.047 -28.547 1 98.5 75 THR A O 1
ATOM 563 N N . SER A 1 76 ? 0.66 -23.422 -26.344 1 97.94 76 SER A N 1
ATOM 564 C CA . SER A 1 76 ? -0.097 -22.25 -25.938 1 97.94 76 SER A CA 1
ATOM 565 C C . SER A 1 76 ? 0.569 -20.953 -26.422 1 97.94 76 SER A C 1
ATOM 567 O O . SER A 1 76 ? 1.789 -20.812 -26.328 1 97.94 76 SER A O 1
ATOM 569 N N . LEU A 1 77 ? -0.273 -20.094 -26.938 1 94.81 77 LEU A N 1
ATOM 570 C CA . LEU A 1 77 ? 0.083 -18.719 -27.328 1 94.81 77 LEU A CA 1
ATOM 571 C C . LEU A 1 77 ? -0.823 -17.719 -26.641 1 94.81 77 LEU A C 1
ATOM 573 O O . LEU A 1 77 ? -2.045 -17.875 -26.609 1 94.81 77 LEU A O 1
ATOM 577 N N . VAL A 1 78 ? -0.197 -16.734 -26.016 1 94.75 78 VAL A N 1
ATOM 578 C CA . VAL A 1 78 ? -0.931 -15.586 -25.484 1 94.75 78 VAL A CA 1
ATOM 579 C C . VAL A 1 78 ? -0.698 -14.367 -26.375 1 94.75 78 VAL A C 1
ATOM 581 O O . VAL A 1 78 ? 0.409 -13.82 -26.422 1 94.75 78 VAL A O 1
ATOM 584 N N . LYS A 1 79 ? -1.702 -13.938 -26.984 1 90.88 79 LYS A N 1
ATOM 585 C CA . LYS A 1 79 ? -1.605 -12.773 -27.859 1 90.88 79 LYS A CA 1
ATOM 586 C C . LYS A 1 79 ? -1.698 -11.477 -27.047 1 90.88 79 LYS A C 1
ATOM 588 O O . LYS A 1 79 ? -2.689 -11.242 -26.359 1 90.88 79 LYS A O 1
ATOM 593 N N . VAL A 1 80 ? -0.699 -10.758 -27.203 1 87.25 80 VAL A N 1
ATOM 594 C CA . VAL A 1 80 ? -0.659 -9.469 -26.5 1 87.25 80 VAL A CA 1
ATOM 595 C C . VAL A 1 80 ? -1.047 -8.352 -27.469 1 87.25 80 VAL A C 1
ATOM 597 O O . VAL A 1 80 ? -0.369 -8.125 -28.469 1 87.25 80 VAL A O 1
ATOM 600 N N . LEU A 1 81 ? -2.158 -7.766 -27.172 1 84.56 81 LEU A N 1
ATOM 601 C CA . LEU A 1 81 ? -2.654 -6.691 -28.031 1 84.56 81 LEU A CA 1
ATOM 602 C C . LEU A 1 81 ? -2.504 -5.336 -27.344 1 84.56 81 LEU A C 1
ATOM 604 O O . LEU A 1 81 ? -2.961 -5.156 -26.203 1 84.56 81 LEU A O 1
ATOM 608 N N . LEU A 1 82 ? -1.796 -4.473 -27.969 1 80.81 82 LEU A N 1
ATOM 609 C CA . LEU A 1 82 ? -1.663 -3.111 -27.453 1 80.81 82 LEU A CA 1
ATOM 610 C C . LEU A 1 82 ? -2.84 -2.246 -27.891 1 80.81 82 LEU A C 1
ATOM 612 O O . LEU A 1 82 ? -3.168 -2.197 -29.078 1 80.81 82 LEU A O 1
ATOM 616 N N . LYS A 1 83 ? -3.455 -1.694 -26.938 1 81.31 83 LYS A N 1
ATOM 617 C CA . LYS A 1 83 ? -4.574 -0.805 -27.234 1 81.31 83 LYS A CA 1
ATOM 618 C C . LYS A 1 83 ? -4.09 0.615 -27.516 1 81.31 83 LYS A C 1
ATOM 620 O O . LYS A 1 83 ? -2.971 0.978 -27.141 1 81.31 83 LYS A O 1
ATOM 625 N N . PRO A 1 84 ? -4.949 1.276 -28.109 1 77.19 84 PRO A N 1
ATOM 626 C CA . PRO A 1 84 ? -4.574 2.65 -28.438 1 77.19 84 PRO A CA 1
ATOM 627 C C . PRO A 1 84 ? -4.262 3.5 -27.219 1 77.19 84 PRO A C 1
ATOM 629 O O . PRO A 1 84 ? -3.447 4.422 -27.281 1 77.19 84 PRO A O 1
ATOM 632 N N . ASP A 1 85 ? -4.891 3.236 -26.125 1 74.19 85 ASP A N 1
ATOM 633 C CA . ASP A 1 85 ? -4.695 4.047 -24.922 1 74.19 85 ASP A CA 1
ATOM 634 C C . ASP A 1 85 ? -3.416 3.648 -24.203 1 74.19 85 ASP A C 1
ATOM 636 O O . ASP A 1 85 ? -3.098 4.207 -23.141 1 74.19 85 ASP A O 1
ATOM 640 N N . GLY A 1 86 ? -2.711 2.646 -24.828 1 75.38 86 GLY A N 1
ATOM 641 C CA . GLY A 1 86 ? -1.445 2.236 -24.25 1 75.38 86 GLY A CA 1
ATOM 642 C C . GLY A 1 86 ? -1.571 1.019 -23.344 1 75.38 86 GLY A C 1
ATOM 643 O O . GLY A 1 86 ? -0.566 0.459 -22.906 1 75.38 86 GLY A O 1
ATOM 644 N N . SER A 1 87 ? -2.883 0.708 -23.156 1 78.31 87 SER A N 1
ATOM 645 C CA . SER A 1 87 ? -3.053 -0.477 -22.312 1 78.31 87 SER A CA 1
ATOM 646 C C . SER A 1 87 ? -2.928 -1.755 -23.141 1 78.31 87 SER A C 1
ATOM 648 O O . SER A 1 87 ? -3.006 -1.717 -24.375 1 78.31 87 SER A O 1
ATOM 650 N N . ALA A 1 88 ? -2.555 -2.844 -22.531 1 77.25 88 ALA A N 1
ATOM 651 C CA . ALA A 1 88 ? -2.408 -4.125 -23.219 1 77.25 88 ALA A CA 1
ATOM 652 C C . ALA A 1 88 ? -3.541 -5.078 -22.859 1 77.25 88 ALA A C 1
ATOM 654 O O . ALA A 1 88 ? -4 -5.098 -21.719 1 77.25 88 ALA A O 1
ATOM 655 N N . SER A 1 89 ? -3.98 -5.781 -23.797 1 84.12 89 SER A N 1
ATOM 656 C CA . SER A 1 89 ? -4.906 -6.887 -23.562 1 84.12 89 SER A CA 1
ATOM 657 C C . SER A 1 89 ? -4.266 -8.227 -23.906 1 84.12 89 SER A C 1
ATOM 659 O O . SER A 1 89 ? -3.404 -8.305 -24.781 1 84.12 89 SER A O 1
ATOM 661 N N . TYR A 1 90 ? -4.672 -9.281 -23.078 1 87.38 90 TYR A N 1
ATOM 662 C CA . TYR A 1 90 ? -4.125 -10.625 -23.25 1 87.38 90 TYR A CA 1
ATOM 663 C C . TYR A 1 90 ? -5.215 -11.617 -23.641 1 87.38 90 TYR A C 1
ATOM 665 O O . TYR A 1 90 ? -6.246 -11.711 -22.969 1 87.38 90 TYR A O 1
ATOM 673 N N . ASP A 1 91 ? -4.965 -12.227 -24.703 1 92 91 ASP A N 1
ATOM 674 C CA . ASP A 1 91 ? -5.867 -13.281 -25.141 1 92 91 ASP A CA 1
ATOM 675 C C . ASP A 1 91 ? -5.215 -14.656 -25.016 1 92 91 ASP A C 1
ATOM 677 O O . ASP A 1 91 ? -4.328 -15 -25.797 1 92 91 ASP A O 1
ATOM 681 N N . ILE A 1 92 ? -5.664 -15.383 -24.016 1 95.62 92 ILE A N 1
ATOM 682 C CA . ILE A 1 92 ? -5.145 -16.734 -23.797 1 95.62 92 ILE A CA 1
ATOM 683 C C . ILE A 1 92 ? -5.977 -17.75 -24.578 1 95.62 92 ILE A C 1
ATOM 685 O O . ILE A 1 92 ? -7.086 -18.094 -24.172 1 95.62 92 ILE A O 1
ATOM 689 N N . VAL A 1 93 ? -5.418 -18.25 -25.578 1 94.5 93 VAL A N 1
ATOM 690 C CA . VAL A 1 93 ? -6.129 -19.109 -26.531 1 94.5 93 VAL A CA 1
ATOM 691 C C . VAL A 1 93 ? -6.633 -20.359 -25.797 1 94.5 93 VAL A C 1
ATOM 693 O O . VAL A 1 93 ? -5.906 -20.969 -25 1 94.5 93 VAL A O 1
ATOM 696 N N . TYR A 1 94 ? -7.809 -20.719 -26 1 95.31 94 TYR A N 1
ATOM 697 C CA . TYR A 1 94 ? -8.422 -21.953 -25.5 1 95.31 94 TYR A CA 1
ATOM 698 C C . TYR A 1 94 ? -9.102 -22.719 -26.625 1 95.31 94 TYR A C 1
ATOM 700 O O . TYR A 1 94 ? -9.805 -22.141 -27.453 1 95.31 94 TYR A O 1
ATOM 708 N N . PRO A 1 95 ? -8.914 -23.891 -26.812 1 97.31 95 PRO A N 1
ATOM 709 C CA . PRO A 1 95 ? -8.047 -24.75 -26 1 97.31 95 PRO A CA 1
ATOM 710 C C . PRO A 1 95 ? -6.605 -24.781 -26.5 1 97.31 95 PRO A C 1
ATOM 712 O O . PRO A 1 95 ? -6.344 -24.438 -27.656 1 97.31 95 PRO A O 1
ATOM 715 N N . CYS A 1 96 ? -5.777 -25.062 -25.641 1 98.25 96 CYS A N 1
ATOM 716 C CA . CYS A 1 96 ? -4.375 -25.312 -25.984 1 98.25 96 CYS A CA 1
ATOM 717 C C . CYS A 1 96 ? -3.852 -26.547 -25.266 1 98.25 96 CYS A C 1
ATOM 719 O O . CYS A 1 96 ? -4.598 -27.234 -24.562 1 98.25 96 CYS A O 1
ATOM 721 N N . ALA A 1 97 ? -2.615 -26.875 -25.406 1 98.75 97 ALA A N 1
ATOM 722 C CA . ALA A 1 97 ? -2.041 -28.141 -24.953 1 98.75 97 ALA A CA 1
ATOM 723 C C . ALA A 1 97 ? -2.143 -28.266 -23.422 1 98.75 97 ALA A C 1
ATOM 725 O O . ALA A 1 97 ? -2.584 -29.297 -22.922 1 98.75 97 ALA A O 1
ATOM 726 N N . TRP A 1 98 ? -1.831 -27.297 -22.672 1 98.75 98 TRP A N 1
ATOM 727 C CA . TRP A 1 98 ? -1.773 -27.453 -21.219 1 98.75 98 TRP A CA 1
ATOM 728 C C . TRP A 1 98 ? -3.176 -27.484 -20.625 1 98.75 98 TRP A C 1
ATOM 730 O O . TRP A 1 98 ? -3.338 -27.703 -19.422 1 98.75 98 TRP A O 1
ATOM 740 N N . ASP A 1 99 ? -4.195 -27.281 -21.406 1 98.69 99 ASP A N 1
ATOM 741 C CA . ASP A 1 99 ? -5.566 -27.531 -20.969 1 98.69 99 ASP A CA 1
ATOM 742 C C . ASP A 1 99 ? -5.82 -29.031 -20.812 1 98.69 99 ASP A C 1
ATOM 744 O O . ASP A 1 99 ? -6.852 -29.438 -20.266 1 98.69 99 ASP A O 1
ATOM 748 N N . LYS A 1 100 ? -4.828 -29.859 -21.234 1 98.81 100 LYS A N 1
ATOM 749 C CA . LYS A 1 100 ? -5.027 -31.297 -21.297 1 98.81 100 LYS A CA 1
ATOM 750 C C . LYS A 1 100 ? -3.9 -32.031 -20.562 1 98.81 100 LYS A C 1
ATOM 752 O O . LYS A 1 100 ? -3.467 -33.094 -21 1 98.81 100 LYS A O 1
ATOM 757 N N . ILE A 1 101 ? -3.385 -31.5 -19.547 1 98.88 101 ILE A N 1
ATOM 758 C CA . ILE A 1 101 ? -2.357 -32.156 -18.75 1 98.88 101 ILE A CA 1
ATOM 759 C C . ILE A 1 101 ? -2.936 -33.406 -18.078 1 98.88 101 ILE A C 1
ATOM 761 O O . ILE A 1 101 ? -4.059 -33.375 -17.578 1 98.88 101 ILE A O 1
ATOM 765 N N . SER A 1 102 ? -2.166 -34.438 -18.062 1 98.5 102 SER A N 1
ATOM 766 C CA . SER A 1 102 ? -2.58 -35.688 -17.422 1 98.5 102 SER A CA 1
ATOM 767 C C . SER A 1 102 ? -1.76 -35.969 -16.156 1 98.5 102 SER A C 1
ATOM 769 O O . SER A 1 102 ? -0.596 -35.562 -16.078 1 98.5 102 SER A O 1
ATOM 771 N N . ALA A 1 103 ? -2.334 -36.656 -15.188 1 98.56 103 ALA A N 1
ATOM 772 C CA . ALA A 1 103 ? -1.637 -37.062 -13.977 1 98.56 103 ALA A CA 1
ATOM 773 C C . ALA A 1 103 ? -0.902 -38.375 -14.203 1 98.56 103 ALA A C 1
ATOM 775 O O . ALA A 1 103 ? -1.345 -39.438 -13.734 1 98.56 103 ALA A O 1
ATOM 776 N N . THR A 1 104 ? 0.224 -38.344 -14.766 1 98.56 104 THR A N 1
ATOM 777 C CA . THR A 1 104 ? 0.987 -39.531 -15.047 1 98.56 104 THR A CA 1
ATOM 778 C C . THR A 1 104 ? 1.615 -40.094 -13.773 1 98.56 104 THR A C 1
ATOM 780 O O . THR A 1 104 ? 1.729 -39.406 -12.773 1 98.56 104 THR A O 1
ATOM 783 N N . GLU A 1 105 ? 2.07 -41.312 -13.844 1 98.5 105 GLU A N 1
ATOM 784 C CA . GLU A 1 105 ? 2.771 -41.906 -12.719 1 98.5 105 GLU A CA 1
ATOM 785 C C . GLU A 1 105 ? 4.055 -41.156 -12.391 1 98.5 105 GLU A C 1
ATOM 787 O O . GLU A 1 105 ? 4.406 -41 -11.219 1 98.5 105 GLU A O 1
ATOM 792 N N . ALA A 1 106 ? 4.711 -40.719 -13.367 1 98.62 106 ALA A N 1
ATOM 793 C CA . ALA A 1 106 ? 5.949 -39.969 -13.18 1 98.62 106 ALA A CA 1
ATOM 794 C C . ALA A 1 106 ? 5.676 -38.625 -12.484 1 98.62 106 ALA A C 1
ATOM 796 O O . ALA A 1 106 ? 6.445 -38.219 -11.617 1 98.62 106 ALA A O 1
ATOM 797 N N . ALA A 1 107 ? 4.613 -38 -12.891 1 98.75 107 ALA A N 1
ATOM 798 C CA . ALA A 1 107 ? 4.23 -36.75 -12.258 1 98.75 107 ALA A CA 1
ATOM 799 C C . ALA A 1 107 ? 3.891 -36.969 -10.781 1 98.75 107 ALA A C 1
ATOM 801 O O . ALA A 1 107 ? 4.324 -36.188 -9.922 1 98.75 107 ALA A O 1
ATOM 802 N N . LEU A 1 108 ? 3.135 -37.969 -10.508 1 98.75 108 LEU A N 1
ATOM 803 C CA . LEU A 1 108 ? 2.764 -38.312 -9.141 1 98.75 108 LEU A CA 1
ATOM 804 C C . LEU A 1 108 ? 4.004 -38.562 -8.289 1 98.75 108 LEU A C 1
ATOM 806 O O . LEU A 1 108 ? 4.09 -38.062 -7.156 1 98.75 108 LEU A O 1
ATOM 810 N N . ALA A 1 109 ? 4.926 -39.281 -8.805 1 98.75 109 ALA A N 1
ATOM 811 C CA . ALA A 1 109 ? 6.16 -39.594 -8.086 1 98.75 109 ALA A CA 1
ATOM 812 C C . ALA A 1 109 ? 6.961 -38.344 -7.793 1 98.75 109 ALA A C 1
ATOM 814 O O . ALA A 1 109 ? 7.477 -38.156 -6.688 1 98.75 109 ALA A O 1
ATOM 815 N N . ARG A 1 110 ? 7.055 -37.5 -8.758 1 98.69 110 ARG A N 1
ATOM 816 C CA . ARG A 1 110 ? 7.812 -36.25 -8.594 1 98.69 110 ARG A CA 1
ATOM 817 C C . ARG A 1 110 ? 7.176 -35.375 -7.531 1 98.69 110 ARG A C 1
ATOM 819 O O . ARG A 1 110 ? 7.879 -34.781 -6.703 1 98.69 110 ARG A O 1
ATOM 826 N N . VAL A 1 111 ? 5.879 -35.25 -7.594 1 98.81 111 VAL A N 1
ATOM 827 C CA . VAL A 1 111 ? 5.152 -34.438 -6.625 1 98.81 111 VAL A CA 1
ATOM 828 C C . VAL A 1 111 ? 5.375 -34.969 -5.219 1 98.81 111 VAL A C 1
ATOM 830 O O . VAL A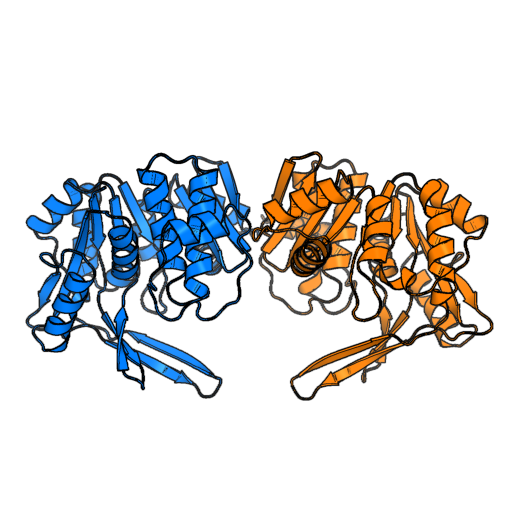 1 111 ? 5.648 -34.219 -4.285 1 98.81 111 VAL A O 1
ATOM 833 N N . ALA A 1 112 ? 5.352 -36.25 -5.086 1 98.62 112 ALA A N 1
ATOM 834 C CA . ALA A 1 112 ? 5.523 -36.906 -3.785 1 98.62 112 ALA A CA 1
ATOM 835 C C . ALA A 1 112 ? 6.926 -36.656 -3.236 1 98.62 112 ALA A C 1
ATOM 837 O O . ALA A 1 112 ? 7.121 -36.594 -2.021 1 98.62 112 ALA A O 1
ATOM 838 N N . GLU A 1 113 ? 7.875 -36.531 -4.121 1 98.38 113 GLU A N 1
ATOM 839 C CA . GLU A 1 113 ? 9.266 -36.344 -3.721 1 98.38 113 GLU A CA 1
ATOM 840 C C . GLU A 1 113 ? 9.586 -34.875 -3.477 1 98.38 113 GLU A C 1
ATOM 842 O O . GLU A 1 113 ? 10.609 -34.562 -2.875 1 98.38 113 GLU A O 1
ATOM 847 N N . SER A 1 114 ? 8.727 -34.031 -3.904 1 98.75 114 SER A N 1
ATOM 848 C CA . SER A 1 114 ? 8.977 -32.594 -3.816 1 98.75 114 SER A CA 1
ATOM 849 C C . SER A 1 114 ? 8.648 -32.062 -2.43 1 98.75 114 SER A C 1
ATOM 851 O O . SER A 1 114 ? 7.746 -32.562 -1.758 1 98.75 114 SER A O 1
ATOM 853 N N . ASP A 1 115 ? 9.359 -31.031 -2.025 1 98.81 115 ASP A N 1
ATOM 854 C CA . ASP A 1 115 ? 9.055 -30.312 -0.792 1 98.81 115 ASP A CA 1
ATOM 855 C C . ASP A 1 115 ? 7.785 -29.484 -0.946 1 98.81 115 ASP A C 1
ATOM 857 O O . ASP A 1 115 ? 7.035 -29.297 0.015 1 98.81 115 ASP A O 1
ATOM 861 N N . VAL A 1 116 ? 7.551 -28.953 -2.143 1 98.75 116 VAL A N 1
ATOM 862 C CA . VAL A 1 116 ? 6.438 -28.047 -2.426 1 98.75 116 VAL A CA 1
ATOM 863 C C . VAL A 1 116 ? 5.879 -28.344 -3.816 1 98.75 116 VAL A C 1
ATOM 865 O O . VAL A 1 116 ? 6.633 -28.641 -4.746 1 98.75 116 VAL A O 1
ATOM 868 N N . LEU A 1 117 ? 4.586 -28.281 -3.93 1 98.94 117 LEU A N 1
ATOM 869 C CA . LEU A 1 117 ? 3.896 -28.219 -5.215 1 98.94 117 LEU A CA 1
ATOM 870 C C . LEU A 1 117 ? 3.223 -26.859 -5.402 1 98.94 117 LEU A C 1
ATOM 872 O O . LEU A 1 117 ? 2.379 -26.469 -4.594 1 98.94 117 LEU A O 1
ATOM 876 N N . VAL A 1 118 ? 3.59 -26.141 -6.434 1 98.94 118 VAL A N 1
ATOM 877 C CA . VAL A 1 118 ? 2.971 -24.859 -6.77 1 98.94 118 VAL A CA 1
ATOM 878 C C . VAL A 1 118 ? 1.984 -25.047 -7.918 1 98.94 118 VAL A C 1
ATOM 880 O O . VAL A 1 118 ? 2.295 -25.719 -8.906 1 98.94 118 VAL A O 1
ATOM 883 N N . TYR A 1 119 ? 0.83 -24.516 -7.793 1 98.81 119 TYR A N 1
ATOM 884 C CA . TYR A 1 119 ? -0.17 -24.547 -8.852 1 98.81 119 TYR A CA 1
ATOM 885 C C . TYR A 1 119 ? -0.962 -23.234 -8.891 1 98.81 119 TYR A C 1
ATOM 887 O O . TYR A 1 119 ? -0.897 -22.438 -7.949 1 98.81 119 TYR A O 1
ATOM 895 N N . GLY A 1 120 ? -1.604 -22.922 -10 1 98.12 120 GLY A N 1
ATOM 896 C CA . GLY A 1 120 ? -2.402 -21.719 -10.172 1 98.12 120 GLY A CA 1
ATOM 897 C C . GLY A 1 120 ? -3.844 -22.016 -10.555 1 98.12 120 GLY A C 1
ATOM 898 O O . GLY A 1 120 ? -4.27 -23.172 -10.562 1 98.12 120 GLY A O 1
ATOM 899 N N . SER A 1 121 ? -4.562 -20.938 -10.828 1 97.94 121 SER A N 1
ATOM 900 C CA . SER A 1 121 ? -5.984 -21.078 -11.117 1 97.94 121 SER A CA 1
ATOM 901 C C . SER A 1 121 ? -6.223 -21.281 -12.609 1 97.94 121 SER A C 1
ATOM 903 O O . SER A 1 121 ? -7.215 -21.906 -13.008 1 97.94 121 SER A O 1
ATOM 905 N N . LEU A 1 122 ? -5.328 -20.859 -13.438 1 97.56 122 LEU A N 1
ATOM 906 C CA . LEU A 1 122 ? -5.57 -20.797 -14.875 1 97.56 122 LEU A CA 1
ATOM 907 C C . LEU A 1 122 ? -5.711 -22.188 -15.469 1 97.56 122 LEU A C 1
ATOM 909 O O . LEU A 1 122 ? -6.621 -22.438 -16.266 1 97.56 122 LEU A O 1
ATOM 913 N N . SER A 1 123 ? -4.832 -23.094 -15.109 1 93.31 123 SER A N 1
ATOM 914 C CA . SER A 1 123 ? -4.848 -24.422 -15.688 1 93.31 123 SER A CA 1
ATOM 915 C C . SER A 1 123 ? -6.117 -25.188 -15.312 1 93.31 123 SER A C 1
ATOM 917 O O . SER A 1 123 ? -6.469 -26.172 -15.945 1 93.31 123 SER A O 1
ATOM 919 N N . GLY A 1 124 ? -6.832 -24.688 -14.328 1 94.69 124 GLY A N 1
ATOM 920 C CA . GLY A 1 124 ? -8.07 -25.312 -13.898 1 94.69 124 GLY A CA 1
ATOM 921 C C . GLY A 1 124 ? -9.25 -24.969 -14.789 1 94.69 124 GLY A C 1
ATOM 922 O O . GLY A 1 124 ? -10.359 -25.469 -14.594 1 94.69 124 GLY A O 1
ATOM 923 N N . ARG A 1 125 ? -9.039 -24.125 -15.75 1 96.88 125 ARG A N 1
ATOM 924 C CA . ARG A 1 125 ? -10.141 -23.703 -16.594 1 96.88 125 ARG A CA 1
ATOM 925 C C . ARG A 1 125 ? -10.703 -24.875 -17.391 1 96.88 125 ARG A C 1
ATOM 927 O O . ARG A 1 125 ? -11.867 -24.859 -17.797 1 96.88 125 ARG A O 1
ATOM 934 N N . ASP A 1 126 ? -9.875 -25.875 -17.656 1 97.94 126 ASP A N 1
ATOM 935 C CA . ASP A 1 126 ? -10.281 -27.062 -18.391 1 97.94 126 ASP A CA 1
ATOM 936 C C . ASP A 1 126 ? -10.469 -28.25 -17.453 1 97.94 126 ASP A C 1
ATOM 938 O O . ASP A 1 126 ? -9.664 -28.469 -16.547 1 97.94 126 ASP A O 1
ATOM 942 N N . SER A 1 127 ? -11.438 -29.109 -17.766 1 97.81 127 SER A N 1
ATOM 943 C CA . SER A 1 127 ? -11.797 -30.203 -16.859 1 97.81 127 SER A CA 1
ATOM 944 C C . SER A 1 127 ? -10.695 -31.266 -16.812 1 97.81 127 SER A C 1
ATOM 946 O O . SER A 1 127 ? -10.5 -31.906 -15.773 1 97.81 127 SER A O 1
ATOM 948 N N . VAL A 1 128 ? -9.938 -31.438 -17.891 1 98.5 128 VAL A N 1
ATOM 949 C CA . VAL A 1 128 ? -8.906 -32.469 -17.938 1 98.5 128 VAL A CA 1
ATOM 950 C C . VAL A 1 128 ? -7.742 -32.094 -17.031 1 98.5 128 VAL A C 1
ATOM 952 O O . VAL A 1 128 ? -7.379 -32.875 -16.141 1 98.5 128 VAL A O 1
ATOM 955 N N . SER A 1 129 ? -7.223 -30.938 -17.25 1 98.62 129 SER A N 1
ATOM 956 C CA . SER A 1 129 ? -6.113 -30.484 -16.406 1 98.62 129 SER A CA 1
ATOM 957 C C . SER A 1 129 ? -6.551 -30.328 -14.953 1 98.62 129 SER A C 1
ATOM 959 O O . SER A 1 129 ? -5.773 -30.594 -14.039 1 98.62 129 SER A O 1
ATOM 961 N N . ARG A 1 130 ? -7.758 -29.859 -14.766 1 98.06 130 ARG A N 1
ATOM 962 C CA . ARG A 1 130 ? -8.289 -29.734 -13.414 1 98.06 130 ARG A CA 1
ATOM 963 C C . ARG A 1 130 ? -8.297 -31.078 -12.703 1 98.06 130 ARG A C 1
ATOM 965 O O . ARG A 1 130 ? -7.883 -31.188 -11.547 1 98.06 130 ARG A O 1
ATOM 972 N N . ALA A 1 131 ? -8.789 -32.094 -13.375 1 98.25 131 ALA A N 1
ATOM 973 C CA . ALA A 1 131 ? -8.844 -33.438 -12.805 1 98.25 131 ALA A CA 1
ATOM 974 C C . ALA A 1 131 ? -7.449 -33.969 -12.5 1 98.25 131 ALA A C 1
ATOM 976 O O . ALA A 1 131 ? -7.238 -34.625 -11.477 1 98.25 131 ALA A O 1
ATOM 977 N N . ALA A 1 132 ? -6.527 -33.688 -13.367 1 98.75 132 ALA A N 1
ATOM 978 C CA . ALA A 1 132 ? -5.145 -34.094 -13.156 1 98.75 132 ALA A CA 1
ATOM 979 C C . ALA A 1 132 ? -4.566 -33.469 -11.898 1 98.75 132 ALA A C 1
ATOM 981 O O . ALA A 1 132 ? -3.924 -34.125 -11.094 1 98.75 132 ALA A O 1
ATOM 982 N N . LEU A 1 133 ? -4.805 -32.188 -11.742 1 98.69 133 LEU A N 1
ATOM 983 C CA . LEU A 1 133 ? -4.32 -31.484 -10.555 1 98.69 133 LEU A CA 1
ATOM 984 C C . LEU A 1 133 ? -4.926 -32.062 -9.289 1 98.69 133 LEU A C 1
ATOM 986 O O . LEU A 1 133 ? -4.219 -32.312 -8.305 1 98.69 133 LEU A O 1
ATOM 990 N N . GLU A 1 134 ? -6.211 -32.344 -9.32 1 97.62 134 GLU A N 1
ATOM 991 C CA . GLU A 1 134 ? -6.91 -32.906 -8.172 1 97.62 134 GLU A CA 1
ATOM 992 C C . GLU A 1 134 ? -6.32 -34.25 -7.781 1 97.62 134 GLU A C 1
ATOM 994 O O . GLU A 1 134 ? -6.312 -34.625 -6.602 1 97.62 134 GLU A O 1
ATOM 999 N N . GLN A 1 135 ? -5.832 -34.969 -8.75 1 98.06 135 GLN A N 1
ATOM 1000 C CA . GLN A 1 135 ? -5.207 -36.25 -8.5 1 98.06 135 GLN A CA 1
ATOM 1001 C C . GLN A 1 135 ? -3.822 -36.094 -7.879 1 98.06 135 GLN A C 1
ATOM 1003 O O . GLN A 1 135 ? -3.383 -36.938 -7.094 1 98.06 135 GLN A O 1
ATOM 1008 N N . LEU A 1 136 ? -3.164 -35.031 -8.188 1 98.69 136 LEU A N 1
ATOM 1009 C CA . LEU A 1 136 ? -1.784 -34.844 -7.758 1 98.69 136 LEU A CA 1
ATOM 1010 C C . LEU A 1 136 ? -1.732 -34.219 -6.355 1 98.69 136 LEU A C 1
ATOM 1012 O O . LEU A 1 136 ? -0.789 -34.469 -5.602 1 98.69 136 LEU A O 1
ATOM 1016 N N . LEU A 1 137 ? -2.709 -33.438 -5.977 1 98.19 137 LEU A N 1
ATOM 1017 C CA . LEU A 1 137 ? -2.701 -32.625 -4.777 1 98.19 137 LEU A CA 1
ATOM 1018 C C . LEU A 1 137 ? -2.531 -33.469 -3.525 1 98.19 137 LEU A C 1
ATOM 1020 O O . LEU A 1 137 ? -1.733 -33.125 -2.646 1 98.19 137 LEU A O 1
ATOM 1024 N N . PRO A 1 138 ? -3.186 -34.688 -3.416 1 97.75 138 PRO A N 1
ATOM 1025 C CA . PRO A 1 138 ? -3.047 -35.469 -2.199 1 97.75 138 PRO A CA 1
ATOM 1026 C C . PRO A 1 138 ? -1.624 -36 -1.994 1 97.75 138 PRO A C 1
ATOM 1028 O O . PRO A 1 138 ? -1.236 -36.312 -0.868 1 97.75 138 PRO A O 1
ATOM 1031 N N . ALA A 1 139 ? -0.832 -36.031 -3.055 1 98.19 139 ALA A N 1
ATOM 1032 C CA . ALA A 1 139 ? 0.527 -36.562 -2.969 1 98.19 139 ALA A CA 1
ATOM 1033 C C . ALA A 1 139 ? 1.502 -35.5 -2.494 1 98.19 139 ALA A C 1
ATOM 1035 O O . ALA A 1 139 ? 2.631 -35.812 -2.104 1 98.19 139 ALA A O 1
ATOM 1036 N N . ALA A 1 140 ? 1.141 -34.25 -2.535 1 98.5 140 ALA A N 1
ATOM 1037 C CA . ALA A 1 140 ? 2.031 -33.125 -2.248 1 98.5 140 ALA A CA 1
ATOM 1038 C C . ALA A 1 140 ? 2.232 -32.969 -0.744 1 98.5 140 ALA A C 1
ATOM 1040 O O . ALA A 1 140 ? 1.284 -33.094 0.033 1 98.5 140 ALA A O 1
ATOM 1041 N N . ARG A 1 141 ? 3.432 -32.656 -0.309 1 98.12 141 ARG A N 1
ATOM 1042 C CA . ARG A 1 141 ? 3.768 -32.438 1.094 1 98.12 141 ARG A CA 1
ATOM 1043 C C . ARG A 1 141 ? 3.324 -31.047 1.553 1 98.12 141 ARG A C 1
ATOM 1045 O O . ARG A 1 141 ? 2.912 -30.875 2.701 1 98.12 141 ARG A O 1
ATOM 1052 N N . PHE A 1 142 ? 3.463 -30.141 0.776 1 98.62 142 PHE A N 1
ATOM 1053 C CA . PHE A 1 142 ? 3.09 -28.75 0.995 1 98.62 142 PHE A CA 1
ATOM 1054 C C . PHE A 1 142 ? 2.557 -28.125 -0.289 1 98.62 142 PHE A C 1
ATOM 1056 O O . PHE A 1 142 ? 3.258 -28.078 -1.301 1 98.62 142 PHE A O 1
ATOM 1063 N N . ARG A 1 143 ? 1.29 -27.656 -0.307 1 98.75 143 ARG A N 1
ATOM 1064 C CA . ARG A 1 143 ? 0.585 -27.188 -1.492 1 98.75 143 ARG A CA 1
ATOM 1065 C C . ARG A 1 143 ? 0.481 -25.656 -1.493 1 98.75 143 ARG A C 1
ATOM 1067 O O . ARG A 1 143 ? -0.046 -25.078 -0.549 1 98.75 143 ARG A O 1
ATOM 1074 N N . VAL A 1 144 ? 0.962 -25.062 -2.572 1 98.88 144 VAL A N 1
ATOM 1075 C CA . VAL A 1 144 ? 0.968 -23.609 -2.693 1 98.88 144 VAL A CA 1
ATOM 1076 C C . VAL A 1 144 ? 0.103 -23.188 -3.879 1 98.88 144 VAL A C 1
ATOM 1078 O O . VAL A 1 144 ? 0.379 -23.562 -5.02 1 98.88 144 VAL A O 1
ATOM 1081 N N . LEU A 1 145 ? -0.884 -22.391 -3.605 1 98.88 145 LEU A N 1
ATOM 1082 C CA . LEU A 1 145 ? -1.702 -21.828 -4.676 1 98.88 145 LEU A CA 1
ATOM 1083 C C . LEU A 1 145 ? -1.293 -20.391 -4.969 1 98.88 145 LEU A C 1
ATOM 1085 O O . LEU A 1 145 ? -1.387 -19.516 -4.098 1 98.88 145 LEU A O 1
ATOM 1089 N N . ASP A 1 146 ? -0.789 -20.156 -6.094 1 98.81 146 ASP A N 1
ATOM 1090 C CA . ASP A 1 146 ? -0.735 -18.812 -6.676 1 98.81 146 ASP A CA 1
ATOM 1091 C C . ASP A 1 146 ? -2.012 -18.5 -7.449 1 98.81 146 ASP A C 1
ATOM 1093 O O . ASP A 1 146 ? -2.154 -18.891 -8.609 1 98.81 146 ASP A O 1
ATOM 1097 N N . ALA A 1 147 ? -2.926 -17.781 -6.855 1 98.25 147 ALA A N 1
ATOM 1098 C CA . ALA A 1 147 ? -4.23 -17.578 -7.484 1 98.25 147 ALA A CA 1
ATOM 1099 C C . ALA A 1 147 ? -4.074 -17.031 -8.906 1 98.25 147 ALA A C 1
ATOM 1101 O O . ALA A 1 147 ? -4.582 -17.625 -9.859 1 98.25 147 ALA A O 1
ATOM 1102 N N . ASN A 1 148 ? -3.324 -15.867 -8.969 1 97.19 148 ASN A N 1
ATOM 1103 C CA . ASN A 1 148 ? -3.01 -15.32 -10.289 1 97.19 148 ASN A CA 1
ATOM 1104 C C . ASN A 1 148 ? -4.215 -15.391 -11.227 1 97.19 148 ASN A C 1
ATOM 1106 O O . ASN A 1 148 ? -4.125 -15.945 -12.32 1 97.19 148 ASN A O 1
ATOM 1110 N N . LEU A 1 149 ? -5.312 -14.734 -10.891 1 97.62 149 LEU A N 1
ATOM 1111 C CA . LEU A 1 149 ? -6.578 -14.797 -11.617 1 97.62 149 LEU A CA 1
ATOM 1112 C C . LEU A 1 149 ? -6.453 -14.133 -12.984 1 97.62 149 LEU A C 1
ATOM 1114 O O . LEU A 1 149 ? -5.934 -13.023 -13.094 1 97.62 149 LEU A O 1
ATOM 1118 N N . ARG A 1 150 ? -6.934 -14.836 -13.977 1 95.75 150 ARG A N 1
ATOM 1119 C CA . ARG A 1 150 ? -6.945 -14.328 -15.344 1 95.75 150 ARG A CA 1
ATOM 1120 C C . ARG A 1 150 ? -8.352 -14.367 -15.93 1 95.75 150 ARG A C 1
ATOM 1122 O O . ARG A 1 150 ? -8.797 -15.398 -16.438 1 95.75 150 ARG A O 1
ATOM 1129 N N . LYS A 1 151 ? -8.992 -13.195 -15.906 1 92.25 151 LYS A N 1
ATOM 1130 C CA . LYS A 1 151 ? -10.32 -13.109 -16.5 1 92.25 151 LYS A CA 1
ATOM 1131 C C . LYS A 1 151 ? -10.258 -13.352 -18.016 1 92.25 151 LYS A C 1
ATOM 1133 O O . LYS A 1 151 ? -9.32 -12.898 -18.688 1 92.25 151 LYS A O 1
ATOM 1138 N N . PRO A 1 152 ? -11.195 -14.102 -18.578 1 94 152 PRO A N 1
ATOM 1139 C CA . PRO A 1 152 ? -12.391 -14.695 -17.969 1 94 152 PRO A CA 1
ATOM 1140 C C . PRO A 1 152 ? -12.227 -16.188 -17.688 1 94 152 PRO A C 1
ATOM 1142 O O . PRO A 1 152 ? -13.188 -16.938 -17.797 1 94 152 PRO A O 1
ATOM 1145 N N . HIS A 1 153 ? -11.047 -16.594 -17.391 1 95.81 153 HIS A N 1
ATOM 1146 C CA . HIS A 1 153 ? -10.711 -18.016 -17.438 1 95.81 153 HIS A CA 1
ATOM 1147 C C . HIS A 1 153 ? -10.859 -18.656 -16.062 1 95.81 153 HIS A C 1
ATOM 1149 O O . HIS A 1 153 ? -10.266 -19.703 -15.805 1 95.81 153 HIS A O 1
ATOM 1155 N N . TYR A 1 154 ? -11.617 -18.094 -15.18 1 96.44 154 TYR A N 1
ATOM 1156 C CA . TYR A 1 154 ? -11.844 -18.703 -13.875 1 96.44 154 TYR A CA 1
ATOM 1157 C C . TYR A 1 154 ? -13.273 -18.453 -13.398 1 96.44 154 TYR A C 1
ATOM 1159 O O . TYR A 1 154 ? -13.961 -17.562 -13.898 1 96.44 154 TYR A O 1
ATOM 1167 N N . GLU A 1 155 ? -13.688 -19.297 -12.492 1 96.5 155 GLU A N 1
ATOM 1168 C CA . GLU A 1 155 ? -14.906 -19.172 -11.695 1 96.5 155 GLU A CA 1
ATOM 1169 C C . GLU A 1 155 ? -14.594 -19.203 -10.203 1 96.5 155 GLU A C 1
ATOM 1171 O O . GLU A 1 155 ? -13.812 -20.047 -9.742 1 96.5 155 GLU A O 1
ATOM 1176 N N . PRO A 1 156 ? -15.195 -18.328 -9.477 1 96.88 156 PRO A N 1
ATOM 1177 C CA . PRO A 1 156 ? -14.875 -18.25 -8.047 1 96.88 156 PRO A CA 1
ATOM 1178 C C . PRO A 1 156 ? -15.008 -19.594 -7.328 1 96.88 156 PRO A C 1
ATOM 1180 O O . PRO A 1 156 ? -14.18 -19.922 -6.48 1 96.88 156 PRO A O 1
ATOM 1183 N N . GLU A 1 157 ? -15.984 -20.344 -7.68 1 96 157 GLU A N 1
ATOM 1184 C CA . GLU A 1 157 ? -16.203 -21.609 -7.012 1 96 157 GLU A CA 1
ATOM 1185 C C . GLU A 1 157 ? -15.062 -22.594 -7.281 1 96 157 GLU A C 1
ATOM 1187 O O . GLU A 1 157 ? -14.68 -23.359 -6.402 1 96 157 GLU A O 1
ATOM 1192 N N . ARG A 1 158 ? -14.57 -22.562 -8.438 1 96.5 158 ARG A N 1
ATOM 1193 C CA . ARG A 1 158 ? -13.438 -23.406 -8.781 1 96.5 158 ARG A CA 1
ATOM 1194 C C . ARG A 1 158 ? -12.18 -22.969 -8.047 1 96.5 158 ARG A C 1
ATOM 1196 O O . ARG A 1 158 ? -11.398 -23.797 -7.57 1 96.5 158 ARG A O 1
ATOM 1203 N N . VAL A 1 159 ? -12 -21.703 -8 1 97.81 159 VAL A N 1
ATOM 1204 C CA . VAL A 1 159 ? -10.852 -21.156 -7.285 1 97.81 159 VAL A CA 1
ATOM 1205 C C . VAL A 1 159 ? -10.938 -21.547 -5.809 1 97.81 159 VAL A C 1
ATOM 1207 O O . VAL A 1 159 ? -9.938 -21.922 -5.199 1 97.81 159 VAL A O 1
ATOM 1210 N N . LEU A 1 160 ? -12.164 -21.5 -5.25 1 97.25 160 LEU A N 1
ATOM 1211 C CA . LEU A 1 160 ? -12.375 -21.875 -3.859 1 97.25 160 LEU A CA 1
ATOM 1212 C C . LEU A 1 160 ? -11.953 -23.328 -3.617 1 97.25 160 LEU A C 1
ATOM 1214 O O . LEU A 1 160 ? -11.32 -23.625 -2.602 1 97.25 160 LEU A O 1
ATOM 1218 N N . SER A 1 161 ? -12.312 -24.156 -4.531 1 96.31 161 SER A N 1
ATOM 1219 C CA . SER A 1 161 ? -11.938 -25.547 -4.418 1 96.31 161 SER A CA 1
ATOM 1220 C C . SER A 1 161 ? -10.422 -25.719 -4.363 1 96.31 161 SER A C 1
ATOM 1222 O O . SER A 1 161 ? -9.898 -26.484 -3.553 1 96.31 161 SER A O 1
ATOM 1224 N N . LEU A 1 162 ? -9.711 -24.984 -5.191 1 97.19 162 LEU A N 1
ATOM 1225 C CA . LEU A 1 162 ? -8.258 -25.016 -5.199 1 97.19 162 LEU A CA 1
ATOM 1226 C C . LEU A 1 162 ? -7.695 -24.484 -3.883 1 97.19 162 LEU A C 1
ATOM 1228 O O . LEU A 1 162 ? -6.742 -25.047 -3.338 1 97.19 162 LEU A O 1
ATOM 1232 N N . MET A 1 163 ? -8.305 -23.438 -3.395 1 98.19 163 MET A N 1
ATOM 1233 C CA . MET A 1 163 ? -7.859 -22.797 -2.164 1 98.19 163 MET A CA 1
ATOM 1234 C C . MET A 1 163 ? -7.984 -23.75 -0.976 1 98.19 163 MET A C 1
ATOM 1236 O O . MET A 1 163 ? -7.121 -23.766 -0.099 1 98.19 163 MET A O 1
ATOM 1240 N N . ARG A 1 164 ? -8.984 -24.531 -0.94 1 97.38 164 ARG A N 1
ATOM 1241 C CA . ARG A 1 164 ? -9.258 -25.406 0.186 1 97.38 164 ARG A CA 1
ATOM 1242 C C . ARG A 1 164 ? -8.234 -26.547 0.259 1 97.38 164 ARG A C 1
ATOM 1244 O O . ARG A 1 164 ? -8.062 -27.156 1.308 1 97.38 164 ARG A O 1
ATOM 1251 N N . HIS A 1 165 ? -7.516 -26.781 -0.835 1 96.69 165 HIS A N 1
ATOM 1252 C CA . HIS A 1 165 ? -6.465 -27.781 -0.857 1 96.69 165 HIS A CA 1
ATOM 1253 C C . HIS A 1 165 ? -5.109 -27.188 -0.504 1 96.69 165 HIS A C 1
ATOM 1255 O O . HIS A 1 165 ? -4.145 -27.922 -0.262 1 96.69 165 HIS A O 1
ATOM 1261 N N . ALA A 1 166 ? -5.004 -25.906 -0.401 1 98.38 166 ALA A N 1
ATOM 1262 C CA . ALA A 1 166 ? -3.711 -25.234 -0.306 1 98.38 166 ALA A CA 1
ATOM 1263 C C . ALA A 1 166 ? -3.266 -25.094 1.147 1 98.38 166 ALA A C 1
ATOM 1265 O O . ALA A 1 166 ? -4.082 -24.844 2.035 1 98.38 166 ALA A O 1
ATOM 1266 N N . ASP A 1 167 ? -2.01 -25.25 1.388 1 98.44 167 ASP A N 1
ATOM 1267 C CA . ASP A 1 167 ? -1.383 -24.938 2.668 1 98.44 167 ASP A CA 1
ATOM 1268 C C . ASP A 1 167 ? -0.948 -23.469 2.721 1 98.44 167 ASP A C 1
ATOM 1270 O O . ASP A 1 167 ? -0.866 -22.875 3.801 1 98.44 167 ASP A O 1
ATOM 1274 N N . LEU A 1 168 ? -0.673 -22.922 1.6 1 98.75 168 LEU A N 1
ATOM 1275 C CA . LEU A 1 168 ? -0.324 -21.516 1.418 1 98.75 168 LEU A CA 1
ATOM 1276 C C . LEU A 1 168 ? -1.013 -20.938 0.186 1 98.75 168 LEU A C 1
ATOM 1278 O O . LEU A 1 168 ? -0.98 -21.547 -0.889 1 98.75 168 LEU A O 1
ATOM 1282 N N . ILE A 1 169 ? -1.657 -19.812 0.382 1 98.88 169 ILE A N 1
ATOM 1283 C CA . ILE A 1 169 ? -2.322 -19.109 -0.71 1 98.88 169 ILE A CA 1
ATOM 1284 C C . ILE A 1 169 ? -1.656 -17.766 -0.932 1 98.88 169 ILE A C 1
ATOM 1286 O O . ILE A 1 169 ? -1.407 -17.016 0.023 1 98.88 169 ILE A O 1
ATOM 1290 N N . LYS A 1 170 ? -1.306 -17.453 -2.119 1 98.88 170 LYS A N 1
ATOM 1291 C CA . LYS A 1 170 ? -0.811 -16.125 -2.492 1 98.88 170 LYS A CA 1
ATOM 1292 C C . LYS A 1 170 ? -1.807 -15.398 -3.391 1 98.88 170 LYS A C 1
ATOM 1294 O O . LYS A 1 170 ? -2.229 -15.938 -4.418 1 98.88 170 LYS A O 1
ATOM 1299 N N . LEU A 1 171 ? -2.221 -14.234 -3 1 98.5 171 LEU A N 1
ATOM 1300 C CA . LEU A 1 171 ? -3.088 -13.312 -3.73 1 98.5 171 LEU A CA 1
ATOM 1301 C C . LEU A 1 171 ? -2.486 -11.914 -3.768 1 98.5 171 LEU A C 1
ATOM 1303 O O . LEU A 1 171 ? -1.61 -11.586 -2.963 1 98.5 171 LEU A O 1
ATOM 1307 N N . ASN A 1 172 ? -2.914 -11.148 -4.684 1 97.94 172 ASN A N 1
ATOM 1308 C CA . ASN A 1 172 ? -2.777 -9.711 -4.488 1 97.94 172 ASN A CA 1
ATOM 1309 C C . ASN A 1 172 ? -4.023 -9.109 -3.842 1 97.94 172 ASN A C 1
ATOM 1311 O O . ASN A 1 172 ? -5.008 -9.812 -3.615 1 97.94 172 ASN A O 1
ATOM 1315 N N . ASP A 1 173 ? -4.008 -7.828 -3.521 1 97.44 173 ASP A N 1
ATOM 1316 C CA . ASP A 1 173 ? -5.098 -7.203 -2.781 1 97.44 173 ASP A CA 1
ATOM 1317 C C . ASP A 1 173 ? -6.391 -7.215 -3.594 1 97.44 173 ASP A C 1
ATOM 1319 O O . ASP A 1 173 ? -7.461 -7.516 -3.062 1 97.44 173 ASP A O 1
ATOM 1323 N N . GLU A 1 174 ? -6.348 -6.961 -4.879 1 97.12 174 GLU A N 1
ATOM 1324 C CA . GLU A 1 174 ? -7.539 -6.969 -5.723 1 97.12 174 GLU A CA 1
ATOM 1325 C C . GLU A 1 174 ? -8.195 -8.344 -5.73 1 97.12 174 GLU A C 1
ATOM 1327 O O . GLU A 1 174 ? -9.422 -8.453 -5.652 1 97.12 174 GLU A O 1
ATOM 1332 N N . GLU A 1 175 ? -7.367 -9.367 -5.852 1 98.44 175 GLU A N 1
ATOM 1333 C CA . GLU A 1 175 ? -7.859 -10.742 -5.852 1 98.44 175 GLU A CA 1
ATOM 1334 C C . GLU A 1 175 ? -8.5 -11.102 -4.512 1 98.44 175 GLU A C 1
ATOM 1336 O O . GLU A 1 175 ? -9.523 -11.781 -4.469 1 98.44 175 GLU A O 1
ATOM 1341 N N . LEU A 1 176 ? -7.875 -10.656 -3.432 1 98.56 176 LEU A N 1
ATOM 1342 C CA . LEU A 1 176 ? -8.453 -10.891 -2.111 1 98.56 176 LEU A CA 1
ATOM 1343 C C . LEU A 1 176 ? -9.867 -10.32 -2.027 1 98.56 176 LEU A C 1
ATOM 1345 O O . LEU A 1 176 ? -10.797 -11.016 -1.621 1 98.56 176 LEU A O 1
ATOM 1349 N N . TYR A 1 177 ? -10 -9.039 -2.432 1 97.94 177 TYR A N 1
ATOM 1350 C CA . TYR A 1 177 ? -11.297 -8.383 -2.332 1 97.94 177 TYR A CA 1
ATOM 1351 C C . TYR A 1 177 ? -12.312 -9.039 -3.264 1 97.94 177 TYR A C 1
ATOM 1353 O O . TYR A 1 177 ? -13.469 -9.242 -2.887 1 97.94 177 TYR A O 1
ATOM 1361 N N . GLU A 1 178 ? -11.867 -9.367 -4.441 1 97.88 178 GLU A N 1
ATOM 1362 C CA . GLU A 1 178 ? -12.758 -9.992 -5.414 1 97.88 178 GLU A CA 1
ATOM 1363 C C . GLU A 1 178 ? -13.289 -11.328 -4.906 1 97.88 178 GLU A C 1
ATOM 1365 O O . GLU A 1 178 ? -14.492 -11.578 -4.922 1 97.88 178 GLU A O 1
ATOM 1370 N N . LEU A 1 179 ? -12.398 -12.188 -4.469 1 98.38 179 LEU A N 1
ATOM 1371 C CA . LEU A 1 179 ? -12.789 -13.516 -4.016 1 98.38 179 LEU A CA 1
ATOM 1372 C C . LEU A 1 179 ? -13.602 -13.438 -2.727 1 98.38 179 LEU A C 1
ATOM 1374 O O . LEU A 1 179 ? -14.594 -14.148 -2.566 1 98.38 179 LEU A O 1
ATOM 1378 N N . SER A 1 180 ? -13.172 -12.578 -1.809 1 97.81 180 SER A N 1
ATOM 1379 C CA . SER A 1 180 ? -13.93 -12.43 -0.572 1 97.81 180 SER A CA 1
ATOM 1380 C C . SER A 1 180 ? -15.367 -11.992 -0.856 1 97.81 180 SER A C 1
ATOM 1382 O O . SER A 1 180 ? -16.312 -12.531 -0.271 1 97.81 180 SER A O 1
ATOM 1384 N N . ALA A 1 181 ? -15.516 -11.031 -1.722 1 97.5 181 ALA A N 1
ATOM 1385 C CA . ALA A 1 181 ? -16.844 -10.57 -2.104 1 97.5 181 ALA A CA 1
ATOM 1386 C C . ALA A 1 181 ? -17.656 -11.711 -2.709 1 97.5 181 ALA A C 1
ATOM 1388 O O . ALA A 1 181 ? -18.844 -11.891 -2.371 1 97.5 181 ALA A O 1
ATOM 1389 N N . ALA A 1 182 ? -17.047 -12.43 -3.594 1 97.69 182 ALA A N 1
ATOM 1390 C CA . ALA A 1 182 ? -17.719 -13.555 -4.238 1 97.69 182 ALA A CA 1
ATOM 1391 C C . ALA A 1 182 ? -18.172 -14.586 -3.209 1 97.69 182 ALA A C 1
ATOM 1393 O O . ALA A 1 182 ? -19.188 -15.258 -3.406 1 97.69 182 ALA A O 1
ATOM 1394 N N . PHE A 1 183 ? -17.438 -14.695 -2.105 1 97.44 183 PHE A N 1
ATOM 1395 C CA . PHE A 1 183 ? -17.734 -15.703 -1.091 1 97.44 183 PHE A CA 1
ATOM 1396 C C . PHE A 1 183 ? -18.625 -15.125 -0.007 1 97.44 183 PHE A C 1
ATOM 1398 O O . PHE A 1 183 ? -18.891 -15.781 1.007 1 97.44 183 PHE A O 1
ATOM 1405 N N . GLY A 1 184 ? -19.016 -13.836 -0.121 1 96.94 184 GLY A N 1
ATOM 1406 C CA . GLY A 1 184 ? -20.047 -13.281 0.732 1 96.94 184 GLY A CA 1
ATOM 1407 C C . GLY A 1 184 ? -19.516 -12.43 1.864 1 96.94 184 GLY A C 1
ATOM 1408 O O . GLY A 1 184 ? -20.219 -12.148 2.832 1 96.94 184 GLY A O 1
ATOM 1409 N N . SER A 1 185 ? -18.281 -12.039 1.788 1 97.56 185 SER A N 1
ATOM 1410 C CA . SER A 1 185 ? -17.703 -11.227 2.854 1 97.56 185 SER A CA 1
ATOM 1411 C C . SER A 1 185 ? -18.391 -9.875 2.949 1 97.56 185 SER A C 1
ATOM 1413 O O . SER A 1 185 ? -18.562 -9.188 1.94 1 97.56 185 SER A O 1
ATOM 1415 N N . PRO A 1 186 ? -18.75 -9.414 4.184 1 97.25 186 PRO A N 1
ATOM 1416 C CA . PRO A 1 186 ? -19.344 -8.086 4.355 1 97.25 186 PRO A CA 1
ATOM 1417 C C . PRO A 1 186 ? -18.297 -7.008 4.621 1 97.25 186 PRO A C 1
ATOM 1419 O O . PRO A 1 186 ? -18.641 -5.824 4.727 1 97.25 186 PRO A O 1
ATOM 1422 N N . TYR A 1 187 ? -17.047 -7.418 4.68 1 97.69 187 TYR A N 1
ATOM 1423 C CA . TYR A 1 187 ? -16.047 -6.547 5.273 1 97.69 187 TYR A CA 1
ATOM 1424 C C . TYR A 1 187 ? -15.414 -5.641 4.223 1 97.69 187 TYR A C 1
ATOM 1426 O O . TYR A 1 187 ? -15.469 -5.938 3.025 1 97.69 187 TYR A O 1
ATOM 1434 N N . HIS A 1 188 ? -14.719 -4.57 4.703 1 96.94 188 HIS A N 1
ATOM 14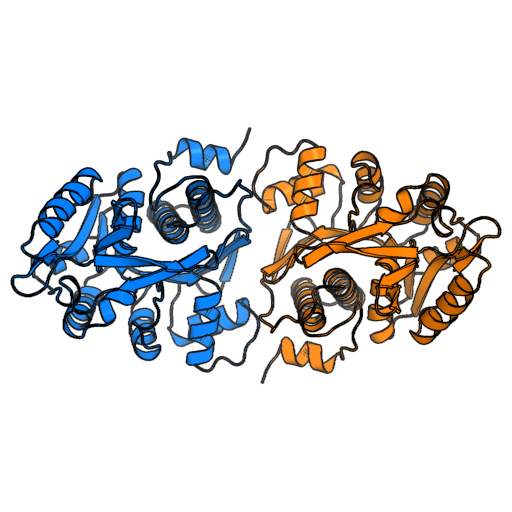35 C CA . HIS A 1 188 ? -14.172 -3.566 3.799 1 96.94 188 HIS A CA 1
ATOM 1436 C C . HIS A 1 188 ? -12.656 -3.449 3.957 1 96.94 188 HIS A C 1
ATOM 1438 O O . HIS A 1 188 ? -11.984 -2.887 3.094 1 96.94 188 HIS A O 1
ATOM 1444 N N . SER A 1 189 ? -12.125 -3.906 5.09 1 97.69 189 SER A N 1
ATOM 1445 C CA . SER A 1 189 ? -10.688 -3.77 5.309 1 97.69 189 SER A CA 1
ATOM 1446 C C . SER A 1 189 ? -9.938 -5.008 4.824 1 97.69 189 SER A C 1
ATOM 1448 O O . SER A 1 189 ? -10.508 -6.098 4.758 1 97.69 189 SER A O 1
ATOM 1450 N N . LEU A 1 190 ? -8.727 -4.852 4.496 1 98.25 190 LEU A N 1
ATOM 1451 C CA . LEU A 1 190 ? -7.887 -5.953 4.043 1 98.25 190 LEU A CA 1
ATOM 1452 C C . LEU A 1 190 ? -7.785 -7.039 5.109 1 98.25 190 LEU A C 1
ATOM 1454 O O . LEU A 1 190 ? -7.953 -8.227 4.816 1 98.25 190 LEU A O 1
ATOM 1458 N N . GLU A 1 191 ? -7.551 -6.602 6.402 1 97.69 191 GLU A N 1
ATOM 1459 C CA . GLU A 1 191 ? -7.363 -7.547 7.5 1 97.69 191 GLU A CA 1
ATOM 1460 C C . GLU A 1 191 ? -8.609 -8.406 7.707 1 97.69 191 GLU A C 1
ATOM 1462 O O . GLU A 1 191 ? -8.516 -9.617 7.891 1 97.69 191 GLU A O 1
ATOM 1467 N N . GLN A 1 192 ? -9.719 -7.723 7.688 1 97.38 192 GLN A N 1
ATOM 1468 C CA . GLN A 1 192 ? -10.969 -8.445 7.91 1 97.38 192 GLN A CA 1
ATOM 1469 C C . GLN A 1 192 ? -11.242 -9.43 6.777 1 97.38 192 GLN A C 1
ATOM 1471 O O . GLN A 1 192 ? -11.648 -10.57 7.023 1 97.38 192 GLN A O 1
ATOM 1476 N N . ASN A 1 193 ? -11.008 -9.016 5.57 1 98.31 193 ASN A N 1
ATOM 1477 C CA . ASN A 1 193 ? -11.211 -9.914 4.434 1 98.31 193 ASN A CA 1
ATOM 1478 C C . ASN A 1 193 ? -10.195 -11.055 4.438 1 98.31 193 ASN A C 1
ATOM 1480 O O . ASN A 1 193 ? -10.523 -12.18 4.043 1 98.31 193 ASN A O 1
ATOM 1484 N N . LEU A 1 194 ? -8.969 -10.758 4.832 1 98.5 194 LEU A N 1
ATOM 1485 C CA . LEU A 1 194 ? -7.941 -11.781 4.953 1 98.5 194 LEU A CA 1
ATOM 1486 C C . LEU A 1 194 ? -8.359 -12.859 5.953 1 98.5 194 LEU A C 1
ATOM 1488 O O . LEU A 1 194 ? -8.273 -14.055 5.66 1 98.5 194 LEU A O 1
ATOM 1492 N N . ARG A 1 195 ? -8.836 -12.445 7.094 1 97.69 195 ARG A N 1
ATOM 1493 C CA . ARG A 1 195 ? -9.297 -13.391 8.109 1 97.69 195 ARG A CA 1
ATOM 1494 C C . ARG A 1 195 ? -10.523 -14.156 7.625 1 97.69 195 ARG A C 1
ATOM 1496 O O . ARG A 1 195 ? -10.656 -15.352 7.895 1 97.69 195 ARG A O 1
ATOM 1503 N N . TYR A 1 196 ? -11.43 -13.422 6.977 1 97.56 196 TYR A N 1
ATOM 1504 C CA . TYR A 1 196 ? -12.617 -14.062 6.418 1 97.56 196 TYR A CA 1
ATOM 1505 C C . TYR A 1 196 ? -12.227 -15.18 5.457 1 97.56 196 TYR A C 1
ATOM 1507 O O . TYR A 1 196 ? -12.727 -16.297 5.566 1 97.56 196 TYR A O 1
ATOM 1515 N N . LEU A 1 197 ? -11.32 -14.844 4.543 1 98.19 197 LEU A N 1
ATOM 1516 C CA . LEU A 1 197 ? -10.875 -15.82 3.553 1 98.19 197 LEU A CA 1
ATOM 1517 C C . LEU A 1 197 ? -10.172 -17 4.223 1 98.19 197 LEU A C 1
ATOM 1519 O O . LEU A 1 197 ? -10.391 -18.141 3.852 1 98.19 197 LEU A O 1
ATOM 1523 N N . ALA A 1 198 ? -9.273 -16.688 5.176 1 97.94 198 ALA A N 1
ATOM 1524 C CA . ALA A 1 198 ? -8.562 -17.734 5.906 1 97.94 198 ALA A CA 1
ATOM 1525 C C . ALA A 1 198 ? -9.539 -18.719 6.555 1 97.94 198 ALA A C 1
ATOM 1527 O O . ALA A 1 198 ? -9.344 -19.922 6.5 1 97.94 198 ALA A O 1
ATOM 1528 N N . GLY A 1 199 ? -10.594 -18.156 7.203 1 96.44 199 GLY A N 1
ATOM 1529 C CA . GLY A 1 199 ? -11.609 -19 7.816 1 96.44 199 GLY A CA 1
ATOM 1530 C C . GLY A 1 199 ? -12.406 -19.797 6.809 1 96.44 199 GLY A C 1
ATOM 1531 O O . GLY A 1 199 ? -12.703 -20.984 7.039 1 96.44 199 GLY A O 1
ATOM 1532 N N . HIS A 1 200 ? -12.688 -19.172 5.699 1 95.94 200 HIS A N 1
ATOM 1533 C CA . HIS A 1 200 ? -13.516 -19.781 4.672 1 95.94 200 HIS A CA 1
ATOM 1534 C C . HIS A 1 200 ? -12.789 -20.938 4 1 95.94 200 HIS A C 1
ATOM 1536 O O . HIS A 1 200 ? -13.414 -21.938 3.607 1 95.94 200 HIS A O 1
ATOM 1542 N N . THR A 1 201 ? -11.508 -20.859 3.854 1 97.06 201 THR A N 1
ATOM 1543 C CA . THR A 1 201 ? -10.727 -21.859 3.137 1 97.06 201 THR A CA 1
ATOM 1544 C C . THR A 1 201 ? -10.008 -22.781 4.113 1 97.06 201 THR A C 1
ATOM 1546 O O . THR A 1 201 ? -9.422 -23.797 3.709 1 97.06 201 THR A O 1
ATOM 1549 N N . ASP A 1 202 ? -10.023 -22.438 5.426 1 96 202 ASP A N 1
ATOM 1550 C CA . ASP A 1 202 ? -9.305 -23.188 6.453 1 96 202 ASP A CA 1
ATOM 1551 C C . ASP A 1 202 ? -7.82 -23.297 6.117 1 96 202 ASP A C 1
ATOM 1553 O O . ASP A 1 202 ? -7.266 -24.406 6.105 1 96 202 ASP A O 1
ATOM 1557 N N . THR A 1 203 ? -7.203 -22.203 5.762 1 96.12 203 THR A N 1
ATOM 1558 C CA . THR A 1 203 ? -5.797 -22.156 5.367 1 96.12 203 THR A CA 1
ATOM 1559 C C . THR A 1 203 ? -4.965 -21.438 6.422 1 96.12 203 THR A C 1
ATOM 1561 O O . THR A 1 203 ? -5.348 -20.359 6.891 1 96.12 203 THR A O 1
ATOM 1564 N N . ALA A 1 204 ? -3.785 -21.969 6.688 1 95.38 204 ALA A N 1
ATOM 1565 C CA . ALA A 1 204 ? -2.947 -21.453 7.773 1 95.38 204 ALA A CA 1
ATOM 1566 C C . ALA A 1 204 ? -2.055 -20.312 7.289 1 95.38 204 ALA A C 1
ATOM 1568 O O . ALA A 1 204 ? -1.592 -19.5 8.094 1 95.38 204 ALA A O 1
ATOM 1569 N N . HIS A 1 205 ? -1.721 -20.375 5.961 1 98.25 205 HIS A N 1
ATOM 1570 C CA . HIS A 1 205 ? -0.8 -19.391 5.402 1 98.25 205 HIS A CA 1
ATOM 1571 C C . HIS A 1 205 ? -1.417 -18.672 4.203 1 98.25 205 HIS A C 1
ATOM 1573 O O . HIS A 1 205 ? -1.795 -19.312 3.221 1 98.25 205 HIS A O 1
ATOM 1579 N N . ILE A 1 206 ? -1.585 -17.375 4.32 1 98.75 206 ILE A N 1
ATOM 1580 C CA . ILE A 1 206 ? -2.033 -16.562 3.191 1 98.75 206 ILE A CA 1
ATOM 1581 C C . ILE A 1 206 ? -1.129 -15.344 3.043 1 98.75 206 ILE A C 1
ATOM 1583 O O . ILE A 1 206 ? -0.874 -14.633 4.016 1 98.75 206 ILE A O 1
ATOM 1587 N N . CYS A 1 207 ? -0.604 -15.141 1.86 1 98.75 207 CYS A N 1
ATOM 1588 C CA . CYS A 1 207 ? 0.204 -13.969 1.534 1 98.75 207 CYS A CA 1
ATOM 1589 C C . CYS A 1 207 ? -0.539 -13.047 0.58 1 98.75 207 CYS A C 1
ATOM 1591 O O . CYS A 1 207 ? -1.046 -13.484 -0.453 1 98.75 207 CYS A O 1
ATOM 1593 N N . ILE A 1 208 ? -0.64 -11.805 0.939 1 98.75 208 ILE A N 1
ATOM 1594 C CA . ILE A 1 208 ? -1.236 -10.789 0.082 1 98.75 208 ILE A CA 1
ATOM 1595 C C . ILE A 1 208 ? -0.162 -9.805 -0.374 1 98.75 208 ILE A C 1
ATOM 1597 O O . ILE A 1 208 ? 0.469 -9.133 0.451 1 98.75 208 ILE A O 1
ATOM 1601 N N . THR A 1 209 ? 0.102 -9.719 -1.65 1 98.5 209 THR A N 1
ATOM 1602 C CA . THR A 1 209 ? 1.021 -8.711 -2.166 1 98.5 209 THR A CA 1
ATOM 1603 C C . THR A 1 209 ? 0.295 -7.391 -2.402 1 98.5 209 THR A C 1
ATOM 1605 O O . THR A 1 209 ? -0.854 -7.379 -2.85 1 98.5 209 THR A O 1
ATOM 1608 N N . LEU A 1 210 ? 0.967 -6.305 -2.102 1 97.25 210 LEU A N 1
ATOM 1609 C CA . LEU A 1 210 ? 0.391 -4.965 -2.182 1 97.25 210 LEU A CA 1
ATOM 1610 C C . LEU A 1 210 ? 1.19 -4.086 -3.137 1 97.25 210 LEU A C 1
ATOM 1612 O O . LEU A 1 210 ? 1.318 -2.879 -2.914 1 97.25 210 LEU A O 1
ATOM 1616 N N . GLY A 1 211 ? 1.828 -4.672 -4.137 1 94.38 211 GLY A N 1
ATOM 1617 C CA . GLY A 1 211 ? 2.672 -3.91 -5.043 1 94.38 211 GLY A CA 1
ATOM 1618 C C . GLY A 1 211 ? 3.863 -3.271 -4.355 1 94.38 211 GLY A C 1
ATOM 1619 O O . GLY A 1 211 ? 4.613 -3.945 -3.648 1 94.38 211 GLY A O 1
ATOM 1620 N N . GLN A 1 212 ? 4.008 -1.938 -4.613 1 94 212 GLN A N 1
ATOM 1621 C CA . GLN A 1 212 ? 5.16 -1.232 -4.062 1 94 212 GLN A CA 1
ATOM 1622 C C . GLN A 1 212 ? 5.035 -1.073 -2.549 1 94 212 GLN A C 1
ATOM 1624 O O . GLN A 1 212 ? 5.996 -0.699 -1.877 1 94 212 GLN A O 1
ATOM 1629 N N . HIS A 1 213 ? 3.893 -1.401 -1.996 1 95.69 213 HIS A N 1
ATOM 1630 C CA . HIS A 1 213 ? 3.656 -1.209 -0.57 1 95.69 213 HIS A CA 1
ATOM 1631 C C . HIS A 1 213 ? 3.941 -2.486 0.213 1 95.69 213 HIS A C 1
ATOM 1633 O O . HIS A 1 213 ? 3.6 -2.586 1.394 1 95.69 213 HIS A O 1
ATOM 1639 N N . GLY A 1 214 ? 4.5 -3.516 -0.491 1 97.56 214 GLY A N 1
ATOM 1640 C CA . GLY A 1 214 ? 4.988 -4.707 0.189 1 97.56 214 GLY A CA 1
ATOM 1641 C C . GLY A 1 214 ? 3.984 -5.844 0.19 1 97.56 214 GLY A C 1
ATOM 1642 O O . GLY A 1 214 ? 3.482 -6.238 -0.865 1 97.56 214 GLY A O 1
ATOM 1643 N N . ALA A 1 215 ? 3.807 -6.41 1.417 1 98.69 215 ALA A N 1
ATOM 1644 C CA . ALA A 1 215 ? 2.947 -7.59 1.501 1 98.69 215 ALA A CA 1
ATOM 1645 C C . ALA A 1 215 ? 2.529 -7.859 2.943 1 98.69 215 ALA A C 1
ATOM 1647 O O . ALA A 1 215 ? 3.129 -7.328 3.881 1 98.69 215 ALA A O 1
ATOM 1648 N N . VAL A 1 216 ? 1.446 -8.586 3.053 1 98.62 216 VAL A N 1
ATOM 1649 C CA . VAL A 1 216 ? 0.908 -9.062 4.324 1 98.62 216 VAL A CA 1
ATOM 1650 C C . VAL A 1 216 ? 0.935 -10.594 4.355 1 98.62 216 VAL A C 1
ATOM 1652 O O . VAL A 1 216 ? 0.627 -11.242 3.357 1 98.62 216 VAL A O 1
ATOM 1655 N N . TYR A 1 217 ? 1.354 -11.148 5.496 1 98.75 217 TYR A N 1
ATOM 1656 C CA . TYR A 1 217 ? 1.46 -12.594 5.68 1 98.75 217 TYR A CA 1
ATOM 1657 C C . TYR A 1 217 ? 0.64 -13.055 6.879 1 98.75 217 TYR A C 1
ATOM 1659 O O . TYR A 1 217 ? 0.97 -12.734 8.023 1 98.75 217 TYR A O 1
ATOM 1667 N N . PHE A 1 218 ? -0.493 -13.68 6.602 1 98.56 218 PHE A N 1
ATOM 1668 C CA . PHE A 1 218 ? -1.302 -14.352 7.613 1 98.56 218 PHE A CA 1
ATOM 1669 C C . PHE A 1 218 ? -0.744 -15.734 7.918 1 98.56 218 PHE A C 1
ATOM 1671 O O . PHE A 1 218 ? -0.619 -16.578 7.023 1 98.56 218 PHE A O 1
ATOM 1678 N N . ARG A 1 219 ? -0.357 -15.914 9.141 1 97.56 219 ARG A N 1
ATOM 1679 C CA . ARG A 1 219 ? 0.211 -17.188 9.586 1 97.56 219 ARG A CA 1
ATOM 1680 C C . ARG A 1 219 ? -0.409 -17.625 10.906 1 97.56 219 ARG A C 1
ATOM 1682 O O . ARG A 1 219 ? -0.099 -17.078 11.961 1 97.56 219 ARG A O 1
ATOM 1689 N N . HIS A 1 220 ? -1.244 -18.641 10.922 1 95.5 220 HIS A N 1
ATOM 1690 C CA . HIS A 1 220 ? -1.853 -19.219 12.109 1 95.5 220 HIS A CA 1
ATOM 1691 C C . HIS A 1 220 ? -2.514 -18.156 12.977 1 95.5 220 HIS A C 1
ATOM 1693 O O . HIS A 1 220 ? -2.268 -18.094 14.18 1 95.5 220 HIS A O 1
ATOM 1699 N N . GLY A 1 221 ? -3.24 -17.281 12.328 1 94.31 221 GLY A N 1
ATOM 1700 C CA . GLY A 1 221 ? -4.047 -16.312 13.062 1 94.31 221 GLY A CA 1
ATOM 1701 C C . GLY A 1 221 ? -3.342 -14.984 13.273 1 94.31 221 GLY A C 1
ATOM 1702 O O . GLY A 1 221 ? -3.959 -14.016 13.719 1 94.31 221 GLY A O 1
ATOM 1703 N N . LYS A 1 222 ? -2.078 -14.961 12.977 1 95.88 222 LYS A N 1
ATOM 1704 C CA . LYS A 1 222 ? -1.316 -13.727 13.141 1 95.88 222 LYS A CA 1
ATOM 1705 C C . LYS A 1 222 ? -1.001 -13.086 11.797 1 95.88 222 LYS A C 1
ATOM 1707 O O . LYS A 1 222 ? -0.79 -13.781 10.805 1 95.88 222 LYS A O 1
ATOM 1712 N N . ILE A 1 223 ? -0.972 -11.789 11.859 1 96.88 223 ILE A N 1
ATOM 1713 C CA . ILE A 1 223 ? -0.696 -11.055 10.625 1 96.88 223 ILE A CA 1
ATOM 1714 C C . ILE A 1 223 ? 0.64 -10.32 10.75 1 96.88 223 ILE A C 1
ATOM 1716 O O . ILE A 1 223 ? 0.877 -9.609 11.727 1 96.88 223 ILE A O 1
ATOM 1720 N N . LEU A 1 224 ? 1.522 -10.602 9.812 1 97.38 224 LEU A N 1
ATOM 1721 C CA . LEU A 1 224 ? 2.791 -9.898 9.648 1 97.38 224 LEU A CA 1
ATOM 1722 C C . LEU A 1 224 ? 2.787 -9.047 8.391 1 97.38 224 LEU A C 1
ATOM 1724 O O . LEU A 1 224 ? 2.109 -9.375 7.414 1 97.38 224 LEU A O 1
ATOM 1728 N N . ALA A 1 225 ? 3.566 -7.965 8.484 1 98.12 225 ALA A N 1
ATOM 1729 C CA . ALA A 1 225 ? 3.611 -7.109 7.301 1 98.12 225 ALA A CA 1
ATOM 1730 C C . ALA A 1 225 ? 5.031 -6.617 7.035 1 98.12 225 ALA A C 1
ATOM 1732 O O . ALA A 1 225 ? 5.844 -6.52 7.953 1 98.12 225 ALA A O 1
ATOM 1733 N N . HIS A 1 226 ? 5.367 -6.434 5.863 1 98.25 226 HIS A N 1
ATOM 1734 C CA . HIS A 1 226 ? 6.484 -5.656 5.348 1 98.25 226 HIS A CA 1
ATOM 1735 C C . HIS A 1 226 ? 6.012 -4.613 4.34 1 98.25 226 HIS A C 1
ATOM 1737 O O . HIS A 1 226 ? 5.168 -4.902 3.488 1 98.25 226 HIS A O 1
ATOM 1743 N N . HIS A 1 227 ? 6.539 -3.406 4.426 1 98.06 227 HIS A N 1
ATOM 1744 C CA . HIS A 1 227 ? 5.91 -2.301 3.713 1 98.06 227 HIS A CA 1
ATOM 1745 C C . HIS A 1 227 ? 6.715 -1.918 2.475 1 98.06 227 HIS A C 1
ATOM 1747 O O . HIS A 1 227 ? 6.676 -0.766 2.037 1 98.06 227 HIS A O 1
ATOM 1753 N N . GLY A 1 228 ? 7.539 -2.863 2.008 1 97.31 228 GLY A N 1
ATOM 1754 C CA . GLY A 1 228 ? 8.141 -2.77 0.687 1 97.31 228 GLY A CA 1
ATOM 1755 C C . GLY A 1 228 ? 9.445 -1.998 0.679 1 97.31 228 GLY A C 1
ATOM 1756 O O . GLY A 1 228 ? 9.898 -1.524 1.723 1 97.31 228 GLY A O 1
ATOM 1757 N N . PHE A 1 229 ? 10.086 -1.953 -0.489 1 97.5 229 PHE A N 1
ATOM 1758 C CA . PHE A 1 229 ? 11.305 -1.228 -0.811 1 97.5 229 PHE A CA 1
ATOM 1759 C C . PHE A 1 229 ? 11.062 -0.227 -1.935 1 97.5 229 PHE A C 1
ATOM 1761 O O . PHE A 1 229 ? 10.383 -0.539 -2.914 1 97.5 229 PHE A O 1
ATOM 1768 N N . ARG A 1 230 ? 11.531 0.888 -1.728 1 94.88 230 ARG A N 1
ATOM 1769 C CA . ARG A 1 230 ? 11.422 1.877 -2.797 1 94.88 230 ARG A CA 1
ATOM 1770 C C . ARG A 1 230 ? 12.492 1.655 -3.857 1 94.88 230 ARG A C 1
ATOM 1772 O O . ARG A 1 230 ? 13.688 1.636 -3.549 1 94.88 230 ARG A O 1
ATOM 1779 N N . VAL A 1 231 ? 12.039 1.436 -5.082 1 94.31 231 VAL A N 1
ATOM 1780 C CA . VAL A 1 231 ? 12.945 1.246 -6.211 1 94.31 231 VAL A CA 1
ATOM 1781 C C . VAL A 1 231 ? 12.414 1.996 -7.43 1 94.31 231 VAL A C 1
ATOM 1783 O O . VAL A 1 231 ? 11.258 2.428 -7.445 1 94.31 231 VAL A O 1
ATOM 1786 N N . SER A 1 232 ? 13.242 2.254 -8.375 1 91.75 232 SER A N 1
ATOM 1787 C CA . SER A 1 232 ? 12.812 2.836 -9.641 1 91.75 232 SER A CA 1
ATOM 1788 C C . SER A 1 232 ? 12.18 1.782 -10.547 1 91.75 232 SER A C 1
ATOM 1790 O O . SER A 1 232 ? 12.828 0.802 -10.914 1 91.75 232 SER A O 1
ATOM 1792 N N . MET A 1 233 ? 10.984 1.988 -10.93 1 87.94 233 MET A N 1
ATOM 1793 C CA . MET A 1 233 ? 10.227 0.977 -11.656 1 87.94 233 MET A CA 1
ATOM 1794 C C . MET A 1 233 ? 10.57 0.998 -13.141 1 87.94 233 MET A C 1
ATOM 1796 O O . MET A 1 233 ? 10.68 2.068 -13.742 1 87.94 233 MET A O 1
ATOM 1800 N N . ALA A 1 234 ? 10.695 -0.172 -13.68 1 81.69 234 ALA A N 1
ATOM 1801 C CA . ALA A 1 234 ? 10.875 -0.364 -15.117 1 81.69 234 ALA A CA 1
ATOM 1802 C C . ALA A 1 234 ? 9.766 -1.24 -15.695 1 81.69 234 ALA A C 1
ATOM 1804 O O . ALA A 1 234 ? 9.172 -0.904 -16.719 1 81.69 234 ALA A O 1
ATOM 1805 N N . ASP A 1 235 ? 9.484 -2.312 -15.055 1 82.88 235 ASP A N 1
ATOM 1806 C CA . ASP A 1 235 ? 8.555 -3.334 -15.531 1 82.88 235 ASP A CA 1
ATOM 1807 C C . ASP A 1 235 ? 7.996 -4.145 -14.359 1 82.88 235 ASP A C 1
ATOM 1809 O O . ASP A 1 235 ? 8.75 -4.715 -13.57 1 82.88 235 ASP A O 1
ATOM 1813 N N . SER A 1 236 ? 6.656 -4.25 -14.336 1 82.44 236 SER A N 1
ATOM 1814 C CA . SER A 1 236 ? 6.078 -4.945 -13.188 1 82.44 236 SER A CA 1
ATOM 1815 C C . SER A 1 236 ? 5.855 -6.422 -13.484 1 82.44 236 SER A C 1
ATOM 1817 O O . SER A 1 236 ? 5.453 -7.188 -12.609 1 82.44 236 SER A O 1
ATOM 1819 N N . VAL A 1 237 ? 6.121 -6.852 -14.664 1 86.31 237 VAL A N 1
ATOM 1820 C CA . VAL A 1 237 ? 5.863 -8.227 -15.078 1 86.31 237 VAL A CA 1
ATOM 1821 C C . VAL A 1 237 ? 6.723 -9.188 -14.258 1 86.31 237 VAL A C 1
ATOM 1823 O O . VAL A 1 237 ? 7.93 -8.977 -14.109 1 86.31 237 VAL A O 1
ATOM 1826 N N . GLY A 1 238 ? 6.094 -10.141 -13.625 1 93.25 238 GLY A N 1
ATOM 1827 C CA . GLY A 1 238 ? 6.816 -11.203 -12.938 1 93.25 238 GLY A CA 1
ATOM 1828 C C . GLY A 1 238 ? 7.137 -10.867 -11.492 1 93.25 238 GLY A C 1
ATOM 1829 O O . GLY A 1 238 ? 7.703 -11.688 -10.773 1 93.25 238 GLY A O 1
ATOM 1830 N N . ALA A 1 239 ? 6.789 -9.68 -11.078 1 95.31 239 ALA A N 1
ATOM 1831 C CA . ALA A 1 239 ? 7.098 -9.258 -9.711 1 95.31 239 ALA A CA 1
ATOM 1832 C C . ALA A 1 239 ? 6.441 -10.188 -8.695 1 95.31 239 ALA A C 1
ATOM 1834 O O . ALA A 1 239 ? 7.07 -10.594 -7.715 1 95.31 239 ALA A O 1
ATOM 1835 N N . GLY A 1 240 ? 5.172 -10.555 -8.961 1 97.62 240 GLY A N 1
ATOM 1836 C CA . GLY A 1 240 ? 4.465 -11.469 -8.078 1 97.62 240 GLY A CA 1
ATOM 1837 C C . GLY A 1 240 ? 5.07 -12.859 -8.062 1 97.62 240 GLY A C 1
ATOM 1838 O O . GLY A 1 240 ? 5.137 -13.5 -7.008 1 97.62 240 GLY A O 1
ATOM 1839 N N . ASP A 1 241 ? 5.504 -13.336 -9.219 1 98.38 241 ASP A N 1
ATOM 1840 C CA . ASP A 1 241 ? 6.152 -14.641 -9.305 1 98.38 241 ASP A CA 1
ATOM 1841 C C . ASP A 1 241 ? 7.469 -14.656 -8.531 1 98.38 241 ASP A C 1
ATOM 1843 O O . ASP A 1 241 ? 7.754 -15.602 -7.801 1 98.38 241 ASP A O 1
ATOM 1847 N N . SER A 1 242 ? 8.25 -13.594 -8.719 1 98.31 242 SER A N 1
ATOM 1848 C CA . SER A 1 242 ? 9.516 -13.484 -8.008 1 98.31 242 SER A CA 1
ATOM 1849 C C . SER A 1 242 ? 9.297 -13.375 -6.5 1 98.31 242 SER A C 1
ATOM 1851 O O . SER A 1 242 ? 10.055 -13.945 -5.715 1 98.31 242 SER A O 1
ATOM 1853 N N . PHE A 1 243 ? 8.305 -12.672 -6.105 1 98.75 243 PHE A N 1
ATOM 1854 C CA . PHE A 1 243 ? 7.934 -12.586 -4.695 1 98.75 243 PHE A CA 1
ATOM 1855 C C . PHE A 1 243 ? 7.68 -13.969 -4.117 1 98.75 243 PHE A C 1
ATOM 1857 O O . PHE A 1 243 ? 8.266 -14.344 -3.098 1 98.75 243 PHE A O 1
ATOM 1864 N N . LEU A 1 244 ? 6.805 -14.719 -4.773 1 98.88 244 LEU A N 1
ATOM 1865 C CA . LEU A 1 244 ? 6.445 -16.031 -4.258 1 98.88 244 LEU A CA 1
ATOM 1866 C C . LEU A 1 244 ? 7.66 -16.953 -4.227 1 98.88 244 LEU A C 1
ATOM 1868 O O . LEU A 1 244 ? 7.863 -17.703 -3.26 1 98.88 244 LEU A O 1
ATOM 1872 N N . ALA A 1 245 ? 8.484 -16.891 -5.281 1 98.88 245 ALA A N 1
ATOM 1873 C CA . ALA A 1 245 ? 9.695 -17.703 -5.316 1 98.88 245 ALA A CA 1
ATOM 1874 C C . ALA A 1 245 ? 10.617 -17.359 -4.145 1 98.88 245 ALA A C 1
ATOM 1876 O O . ALA A 1 245 ? 11.133 -18.266 -3.475 1 98.88 245 ALA A O 1
ATOM 1877 N N . GLY A 1 246 ? 10.82 -16.047 -3.939 1 98.81 246 GLY A N 1
ATOM 1878 C CA . GLY A 1 246 ? 11.641 -15.625 -2.811 1 98.81 246 GLY A CA 1
ATOM 1879 C C . GLY A 1 246 ? 11.07 -16.062 -1.471 1 98.81 246 GLY A C 1
ATOM 1880 O O . GLY A 1 246 ? 11.82 -16.469 -0.582 1 98.81 246 GLY A O 1
ATOM 1881 N N . PHE A 1 247 ? 9.75 -15.961 -1.348 1 98.88 247 PHE A N 1
ATOM 1882 C CA . PHE A 1 247 ? 9.07 -16.391 -0.131 1 98.88 247 PHE A CA 1
ATOM 1883 C C . PHE A 1 247 ? 9.328 -17.875 0.146 1 98.88 247 PHE A C 1
ATOM 1885 O O . PHE A 1 247 ? 9.75 -18.234 1.246 1 98.88 247 PHE A O 1
ATOM 1892 N N . LEU A 1 248 ? 9.148 -18.688 -0.842 1 98.88 248 LEU A N 1
ATOM 1893 C CA . LEU A 1 248 ? 9.32 -20.141 -0.704 1 98.88 248 LEU A CA 1
ATOM 1894 C C . LEU A 1 248 ? 10.781 -20.484 -0.415 1 98.88 248 LEU A C 1
ATOM 1896 O O . LEU A 1 248 ? 11.062 -21.344 0.421 1 98.88 248 LEU A O 1
ATOM 1900 N N . PHE A 1 249 ? 11.664 -19.828 -1.091 1 98.75 249 PHE A N 1
ATOM 1901 C CA . PHE A 1 249 ? 13.094 -20.062 -0.893 1 98.75 249 PHE A CA 1
ATOM 1902 C C . PHE A 1 249 ? 13.477 -19.859 0.568 1 98.75 249 PHE A C 1
ATOM 1904 O O . PHE A 1 249 ? 14.102 -20.734 1.178 1 98.75 249 PHE A O 1
ATOM 1911 N N . GLN A 1 250 ? 13.078 -18.703 1.128 1 98.69 250 GLN A N 1
ATOM 1912 C CA . GLN A 1 250 ? 13.414 -18.391 2.512 1 98.69 250 GLN A CA 1
ATOM 1913 C C . GLN A 1 250 ? 12.688 -19.312 3.482 1 98.69 250 GLN A C 1
ATOM 1915 O O . GLN A 1 250 ? 13.266 -19.766 4.473 1 98.69 250 GLN A O 1
ATOM 1920 N N . MET A 1 251 ? 11.406 -19.562 3.184 1 98.12 251 MET A N 1
ATOM 1921 C CA . MET A 1 251 ? 10.625 -20.453 4.047 1 98.12 251 MET A CA 1
ATOM 1922 C C . MET A 1 251 ? 11.273 -21.828 4.141 1 98.12 251 MET A C 1
ATOM 1924 O O . MET A 1 251 ? 11.445 -22.359 5.23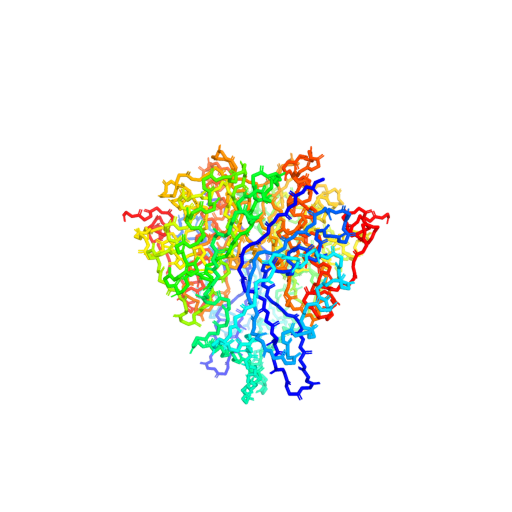8 1 98.12 251 MET A O 1
ATOM 1928 N N . LEU A 1 252 ? 11.672 -22.406 3.025 1 98.06 252 LEU A N 1
ATOM 1929 C CA . LEU A 1 252 ? 12.266 -23.734 2.969 1 98.06 252 LEU A CA 1
ATOM 1930 C C . LEU A 1 252 ? 13.664 -23.75 3.574 1 98.06 252 LEU A C 1
ATOM 1932 O O . LEU A 1 252 ? 14.156 -24.797 3.992 1 98.06 252 LEU A O 1
ATOM 1936 N N . SER A 1 253 ? 14.266 -22.562 3.625 1 97.75 253 SER A N 1
ATOM 1937 C CA . SER A 1 253 ? 15.594 -22.438 4.211 1 97.75 253 SER A CA 1
ATOM 1938 C C . SER A 1 253 ? 15.516 -22.281 5.727 1 97.75 253 SER A C 1
ATOM 1940 O O . SER A 1 253 ? 16.547 -22.203 6.402 1 97.75 253 SER A O 1
ATOM 1942 N N . GLY A 1 254 ? 14.352 -22.094 6.234 1 97.88 254 GLY A N 1
ATOM 1943 C CA . GLY A 1 254 ? 14.18 -22.016 7.676 1 97.88 254 GLY A CA 1
ATOM 1944 C C . GLY A 1 254 ? 14.312 -20.609 8.219 1 97.88 254 GLY A C 1
ATOM 1945 O O . GLY A 1 254 ? 14.539 -20.406 9.414 1 97.88 254 GLY A O 1
ATOM 1946 N N . ALA A 1 255 ? 14.18 -19.641 7.418 1 98.06 255 ALA A N 1
ATOM 1947 C CA . ALA A 1 255 ? 14.258 -18.25 7.855 1 98.06 255 ALA A CA 1
ATOM 1948 C C . ALA A 1 255 ? 13.055 -17.875 8.711 1 98.06 255 ALA A C 1
ATOM 1950 O O . ALA A 1 255 ? 12.016 -18.531 8.656 1 98.06 255 ALA A O 1
ATOM 1951 N N . SER A 1 256 ? 13.188 -16.828 9.602 1 98.31 256 SER A N 1
ATOM 1952 C CA . SER A 1 256 ? 12.055 -16.328 10.359 1 98.31 256 SER A CA 1
ATOM 1953 C C . SER A 1 256 ? 10.969 -15.773 9.438 1 98.31 256 SER A C 1
ATOM 1955 O O . SER A 1 256 ? 11.258 -15.375 8.305 1 98.31 256 SER A O 1
ATOM 1957 N N . PRO A 1 257 ? 9.703 -15.758 9.867 1 98.12 257 PRO A N 1
ATOM 1958 C CA . PRO A 1 257 ? 8.633 -15.211 9.039 1 98.12 257 PRO A CA 1
ATOM 1959 C C . PRO A 1 257 ? 8.898 -13.781 8.594 1 98.12 257 PRO A C 1
ATOM 1961 O O . PRO A 1 257 ? 8.578 -13.414 7.457 1 98.12 257 PRO A O 1
ATOM 1964 N N . GLU A 1 258 ? 9.531 -13.008 9.477 1 97.69 258 GLU A N 1
ATOM 1965 C CA . GLU A 1 258 ? 9.852 -11.625 9.156 1 97.69 258 GLU A CA 1
ATOM 1966 C C . GLU A 1 258 ? 10.875 -11.539 8.023 1 97.69 258 GLU A C 1
ATOM 1968 O O . GLU A 1 258 ? 10.703 -10.766 7.078 1 97.69 258 GLU A O 1
ATOM 1973 N N . ASN A 1 259 ? 11.906 -12.32 8.125 1 98.12 259 ASN A N 1
ATOM 1974 C CA . ASN A 1 259 ? 12.945 -12.32 7.102 1 98.12 259 ASN A CA 1
ATOM 1975 C C . ASN A 1 259 ? 12.43 -12.898 5.785 1 98.12 259 ASN A C 1
ATOM 1977 O O . ASN A 1 259 ? 12.82 -12.438 4.711 1 98.12 259 ASN A O 1
ATOM 1981 N N . THR A 1 260 ? 11.609 -13.945 5.93 1 98.69 260 THR A N 1
ATOM 1982 C CA . THR A 1 260 ? 10.992 -14.547 4.75 1 98.69 260 THR A CA 1
ATOM 1983 C C . THR A 1 260 ? 10.211 -13.5 3.963 1 98.69 260 THR A C 1
ATOM 1985 O O . THR A 1 260 ? 10.398 -13.352 2.752 1 98.69 260 THR A O 1
ATOM 1988 N N . LEU A 1 261 ? 9.438 -12.727 4.668 1 98.75 261 LEU A N 1
ATOM 1989 C CA . LEU A 1 261 ? 8.594 -11.719 4.027 1 98.75 261 LEU A CA 1
ATOM 1990 C C . LEU A 1 261 ? 9.438 -10.578 3.465 1 98.75 261 LEU A C 1
ATOM 1992 O O . LEU A 1 261 ? 9.195 -10.117 2.35 1 98.75 261 LEU A O 1
ATOM 1996 N N . ALA A 1 262 ? 10.445 -10.141 4.191 1 98.62 262 ALA A N 1
ATOM 1997 C CA . ALA A 1 262 ? 11.328 -9.07 3.738 1 98.62 262 ALA A CA 1
ATOM 1998 C C . ALA A 1 262 ? 12.062 -9.461 2.461 1 98.62 262 ALA A C 1
ATOM 2000 O O . ALA A 1 262 ? 12.148 -8.68 1.517 1 98.62 262 ALA A O 1
ATOM 2001 N N . PHE A 1 263 ? 12.57 -10.672 2.449 1 98.75 263 PHE A N 1
ATOM 2002 C CA . PHE A 1 263 ? 13.297 -11.18 1.292 1 98.75 263 PHE A CA 1
ATOM 2003 C C . PHE A 1 263 ? 12.383 -11.266 0.073 1 98.75 263 PHE A C 1
ATOM 2005 O O . PHE A 1 263 ? 12.773 -10.875 -1.028 1 98.75 263 PHE A O 1
ATOM 2012 N N . ALA A 1 264 ? 11.18 -11.773 0.296 1 98.88 264 ALA A N 1
ATOM 2013 C CA . ALA A 1 264 ? 10.203 -11.875 -0.782 1 98.88 264 ALA A CA 1
ATOM 2014 C C . ALA A 1 264 ? 9.883 -10.5 -1.366 1 98.88 264 ALA A C 1
ATOM 2016 O O . ALA A 1 264 ? 9.852 -10.328 -2.588 1 98.88 264 ALA A O 1
ATOM 2017 N N . CYS A 1 265 ? 9.734 -9.5 -0.507 1 98.69 265 CYS A N 1
ATOM 2018 C CA . CYS A 1 265 ? 9.469 -8.141 -0.957 1 98.69 265 CYS A CA 1
ATOM 2019 C C . CYS A 1 265 ? 10.672 -7.57 -1.712 1 98.69 265 CYS A C 1
ATOM 2021 O O . CYS A 1 265 ? 10.5 -6.883 -2.719 1 98.69 265 CYS A O 1
ATOM 2023 N N . ALA A 1 266 ? 11.852 -7.863 -1.262 1 98.69 266 ALA A N 1
ATOM 2024 C CA . ALA A 1 266 ? 13.07 -7.332 -1.871 1 98.69 266 ALA A CA 1
ATOM 2025 C C . ALA A 1 266 ? 13.242 -7.852 -3.295 1 98.69 266 ALA A C 1
ATOM 2027 O O . ALA A 1 266 ? 13.508 -7.078 -4.219 1 98.69 266 ALA A O 1
ATOM 2028 N N . ILE A 1 267 ? 13.109 -9.141 -3.461 1 98.31 267 ILE A N 1
ATOM 2029 C CA . ILE A 1 267 ? 13.32 -9.695 -4.793 1 98.31 267 ILE A CA 1
ATOM 2030 C C . ILE A 1 267 ? 12.203 -9.25 -5.727 1 98.31 267 ILE A C 1
ATOM 2032 O O . ILE A 1 267 ? 12.43 -9 -6.914 1 98.31 267 ILE A O 1
ATOM 2036 N N . GLY A 1 268 ? 10.938 -9.172 -5.211 1 97.88 268 GLY A N 1
ATOM 2037 C CA . GLY A 1 268 ? 9.875 -8.586 -6.008 1 97.88 268 GLY A CA 1
ATOM 2038 C C . GLY A 1 268 ? 10.188 -7.168 -6.461 1 97.88 268 GLY A C 1
ATOM 2039 O O . GLY A 1 268 ? 9.961 -6.816 -7.621 1 97.88 268 GLY A O 1
ATOM 2040 N N . ALA A 1 269 ? 10.711 -6.371 -5.559 1 97.75 269 ALA A N 1
ATOM 2041 C CA . ALA A 1 269 ? 11.078 -4.992 -5.863 1 97.75 269 ALA A CA 1
ATOM 2042 C C . ALA A 1 269 ? 12.18 -4.938 -6.918 1 97.75 269 ALA A C 1
ATOM 2044 O O . ALA A 1 269 ? 12.109 -4.141 -7.855 1 97.75 269 ALA A O 1
ATOM 2045 N N . LEU A 1 270 ? 13.18 -5.738 -6.785 1 97.75 270 LEU A N 1
ATOM 2046 C CA . LEU A 1 270 ? 14.281 -5.762 -7.742 1 97.75 270 LEU A CA 1
ATOM 2047 C C . LEU A 1 270 ? 13.797 -6.199 -9.117 1 97.75 270 LEU A C 1
ATOM 2049 O O . LEU A 1 270 ? 14.289 -5.707 -10.141 1 97.75 270 LEU A O 1
ATOM 2053 N N . ASN A 1 271 ? 12.844 -7.141 -9.125 1 97.25 271 ASN A N 1
ATOM 2054 C CA . ASN A 1 271 ? 12.305 -7.621 -10.391 1 97.25 271 ASN A CA 1
ATOM 2055 C C . ASN A 1 271 ? 11.711 -6.484 -11.211 1 97.25 271 ASN A C 1
ATOM 2057 O O . ASN A 1 271 ? 11.875 -6.441 -12.438 1 97.25 271 ASN A O 1
ATOM 2061 N N . VAL A 1 272 ? 11.102 -5.531 -10.547 1 95.62 272 VAL A N 1
ATOM 2062 C CA . VAL A 1 272 ? 10.375 -4.469 -11.242 1 95.62 272 VAL A CA 1
ATOM 2063 C C . VAL A 1 272 ? 11.367 -3.469 -11.828 1 95.62 272 VAL A C 1
ATOM 2065 O O . VAL A 1 272 ? 11 -2.637 -12.664 1 95.62 272 VAL A O 1
ATOM 2068 N N . THR A 1 273 ? 12.609 -3.469 -11.367 1 95.19 273 THR A N 1
ATOM 2069 C CA . THR A 1 273 ? 13.617 -2.537 -11.859 1 95.19 273 THR A CA 1
ATOM 2070 C C . THR A 1 273 ? 14.164 -3 -13.203 1 95.19 273 THR A C 1
ATOM 2072 O O . THR A 1 273 ? 14.938 -2.281 -13.844 1 95.19 273 THR A O 1
ATOM 2075 N N . ARG A 1 274 ? 13.789 -4.152 -13.641 1 93.19 274 ARG A N 1
ATOM 2076 C CA . ARG A 1 274 ? 14.336 -4.758 -14.859 1 93.19 274 ARG A CA 1
ATOM 2077 C C . ARG A 1 274 ? 13.211 -5.207 -15.789 1 93.19 274 ARG A C 1
ATOM 2079 O O . ARG A 1 274 ? 12.086 -5.438 -15.352 1 93.19 274 ARG A O 1
ATOM 2086 N N . HIS A 1 275 ? 13.609 -5.367 -17.016 1 88.88 275 HIS A N 1
ATOM 2087 C CA . HIS A 1 275 ? 12.633 -5.844 -17.984 1 88.88 275 HIS A CA 1
ATOM 2088 C C . HIS A 1 275 ? 12.594 -7.367 -18.031 1 88.88 275 HIS A C 1
ATOM 2090 O O . HIS A 1 275 ? 13.625 -8.023 -17.891 1 88.88 275 HIS A O 1
ATOM 2096 N N . GLY A 1 276 ? 11.359 -7.879 -18.297 1 87.06 276 GLY A N 1
ATOM 2097 C CA . GLY A 1 276 ? 11.188 -9.32 -18.422 1 87.06 276 GLY A CA 1
ATOM 2098 C C . GLY A 1 276 ? 10.555 -9.961 -17.203 1 87.06 276 GLY A C 1
ATOM 2099 O O . GLY A 1 276 ? 10.656 -9.43 -16.094 1 87.06 276 GLY A O 1
ATOM 2100 N N . ALA A 1 277 ? 10.086 -11.086 -17.344 1 86.19 277 ALA A N 1
ATOM 2101 C CA . ALA A 1 277 ? 9.336 -11.773 -16.297 1 86.19 277 ALA A CA 1
ATOM 2102 C C . ALA A 1 277 ? 10.273 -12.266 -15.195 1 86.19 277 ALA A C 1
ATOM 2104 O O . ALA A 1 277 ? 9.93 -12.227 -14.008 1 86.19 277 ALA A O 1
ATOM 2105 N N . VAL A 1 278 ? 11.461 -12.773 -15.617 1 92.75 278 VAL A N 1
ATOM 2106 C CA . VAL A 1 278 ? 12.406 -13.281 -14.625 1 92.75 278 VAL A CA 1
ATOM 2107 C C . VAL A 1 278 ? 13.805 -12.766 -14.945 1 92.75 278 VAL A C 1
ATOM 2109 O O . VAL A 1 278 ? 14.688 -13.539 -15.336 1 92.75 278 VAL A O 1
ATOM 2112 N N . PRO A 1 279 ? 14.055 -11.555 -14.656 1 94.5 279 PRO A N 1
ATOM 2113 C CA . PRO A 1 279 ? 15.398 -11.023 -14.891 1 94.5 279 PRO A CA 1
ATOM 2114 C C . PRO A 1 279 ? 16.438 -11.617 -13.945 1 94.5 279 PRO A C 1
ATOM 2116 O O . PRO A 1 279 ? 16.078 -12.188 -12.914 1 94.5 279 PRO A O 1
ATOM 2119 N N . ASP A 1 280 ? 17.641 -11.492 -14.375 1 95 280 ASP A N 1
ATOM 2120 C CA . ASP A 1 280 ? 18.719 -11.984 -13.531 1 95 280 ASP A CA 1
ATOM 2121 C C . ASP A 1 280 ? 18.875 -11.109 -12.289 1 95 280 ASP A C 1
ATOM 2123 O O . ASP A 1 280 ? 19.078 -9.898 -12.398 1 95 280 ASP A O 1
ATOM 2127 N N . ILE A 1 281 ? 18.781 -11.711 -11.164 1 97.06 281 ILE A N 1
ATOM 2128 C CA . ILE A 1 281 ? 18.969 -11.062 -9.875 1 97.06 281 ILE A CA 1
ATOM 2129 C C . ILE A 1 281 ? 19.781 -11.969 -8.953 1 97.06 281 ILE A C 1
ATOM 2131 O O . ILE A 1 281 ? 19.406 -13.117 -8.711 1 97.06 281 ILE A O 1
ATOM 2135 N N . SER A 1 282 ? 20.844 -11.469 -8.422 1 97 282 SER A N 1
ATOM 2136 C CA . SER A 1 282 ? 21.719 -12.281 -7.566 1 97 282 SER A CA 1
ATOM 2137 C C . SER A 1 282 ? 21.312 -12.141 -6.098 1 97 282 SER A C 1
ATOM 2139 O O . SER A 1 282 ? 20.672 -11.164 -5.715 1 97 282 SER A O 1
ATOM 2141 N N . LEU A 1 283 ? 21.719 -13.117 -5.305 1 97.25 283 LEU A N 1
ATOM 2142 C CA . LEU A 1 283 ? 21.516 -13.047 -3.861 1 97.25 283 LEU A CA 1
ATOM 2143 C C . LEU A 1 283 ? 22.203 -11.82 -3.275 1 97.25 283 LEU A C 1
ATOM 2145 O O . LEU A 1 283 ? 21.688 -11.195 -2.352 1 97.25 283 LEU A O 1
ATOM 2149 N N . ALA A 1 284 ? 23.328 -11.477 -3.846 1 97.31 284 ALA A N 1
ATOM 2150 C CA . ALA A 1 284 ? 24.078 -10.32 -3.377 1 97.31 284 ALA A CA 1
ATOM 2151 C C . ALA A 1 284 ? 23.297 -9.031 -3.586 1 97.31 284 ALA A C 1
ATOM 2153 O O . ALA A 1 284 ? 23.297 -8.148 -2.721 1 97.31 284 ALA A O 1
ATOM 2154 N N . GLU A 1 285 ? 22.672 -8.938 -4.723 1 97.62 285 GLU A N 1
ATOM 2155 C CA . GLU A 1 285 ? 21.859 -7.758 -5.016 1 97.62 285 GLU A CA 1
ATOM 2156 C C . GLU A 1 285 ? 20.688 -7.645 -4.047 1 97.62 285 GLU A C 1
ATOM 2158 O O . GLU A 1 285 ? 20.344 -6.543 -3.605 1 97.62 285 GLU A O 1
ATOM 2163 N N . ILE A 1 286 ? 20.078 -8.781 -3.742 1 98.38 286 ILE A N 1
ATOM 2164 C CA . ILE A 1 286 ? 18.953 -8.812 -2.822 1 98.38 286 ILE A CA 1
ATOM 2165 C C . ILE A 1 286 ? 19.406 -8.383 -1.431 1 98.38 286 ILE A C 1
ATOM 2167 O O . ILE A 1 286 ? 18.766 -7.535 -0.799 1 98.38 286 ILE A O 1
ATOM 2171 N N . GLN A 1 287 ? 20.516 -8.898 -0.97 1 97.56 287 GLN A N 1
ATOM 2172 C CA . GLN A 1 287 ? 21.062 -8.547 0.336 1 97.56 287 GLN A CA 1
ATOM 2173 C C . GLN A 1 287 ? 21.438 -7.07 0.398 1 97.56 287 GLN A C 1
ATOM 2175 O O . GLN A 1 287 ? 21.234 -6.414 1.422 1 97.56 287 GLN A O 1
ATOM 2180 N N . ALA A 1 288 ? 21.984 -6.559 -0.687 1 97.5 288 ALA A N 1
ATOM 2181 C CA . ALA A 1 288 ? 22.391 -5.156 -0.736 1 97.5 288 ALA A CA 1
ATOM 2182 C C . ALA A 1 288 ? 21.172 -4.234 -0.625 1 97.5 288 ALA A C 1
ATOM 2184 O O . ALA A 1 288 ? 21.25 -3.168 -0.013 1 97.5 288 ALA A O 1
ATOM 2185 N N . LEU A 1 289 ? 20.094 -4.656 -1.249 1 97.81 289 LEU A N 1
ATOM 2186 C CA . LEU A 1 289 ? 18.875 -3.871 -1.146 1 97.81 289 LEU A CA 1
ATOM 2187 C C . LEU A 1 289 ? 18.328 -3.898 0.279 1 97.81 289 LEU A C 1
ATOM 2189 O O . LEU A 1 289 ? 17.891 -2.867 0.803 1 97.81 289 LEU A O 1
ATOM 2193 N N . MET A 1 290 ? 18.359 -5.062 0.911 1 98.06 290 MET A N 1
ATOM 2194 C CA . MET A 1 290 ? 17.781 -5.27 2.236 1 98.06 290 MET A CA 1
ATOM 2195 C C . MET A 1 290 ? 18.641 -4.633 3.314 1 98.06 290 MET A C 1
ATOM 2197 O O . MET A 1 290 ? 18.125 -4.125 4.312 1 98.06 290 MET A O 1
ATOM 2201 N N . HIS A 1 291 ? 19.953 -4.738 3.119 1 96.5 291 HIS A N 1
ATOM 2202 C CA . HIS A 1 291 ? 20.906 -4.297 4.121 1 96.5 291 HIS A CA 1
ATOM 2203 C C . HIS A 1 291 ? 21.984 -3.402 3.5 1 96.5 291 HIS A C 1
ATOM 2205 O O . HIS A 1 291 ? 23.156 -3.752 3.498 1 96.5 291 HIS A O 1
ATOM 2211 N N . PRO A 1 292 ? 21.516 -2.176 3.172 1 92.81 292 PRO A N 1
ATOM 2212 C CA . PRO A 1 292 ? 22.531 -1.289 2.6 1 92.81 292 PRO A CA 1
ATOM 2213 C C . PRO A 1 292 ? 23.562 -0.837 3.627 1 92.81 292 PRO A C 1
ATOM 2215 O O . PRO A 1 292 ? 23.281 -0.791 4.824 1 92.81 292 PRO A O 1
ATOM 2218 N N . GLU A 1 293 ? 24.859 -0.581 3.238 1 81.19 293 GLU A N 1
ATOM 2219 C CA . GLU A 1 293 ? 25.953 -0.155 4.098 1 81.19 293 GLU A CA 1
ATOM 2220 C C . GLU A 1 293 ? 26 1.365 4.219 1 81.19 293 GLU A C 1
ATOM 2222 O O . GLU A 1 293 ? 25.594 2.08 3.301 1 81.19 293 GLU A O 1
ATOM 2227 N N . MET B 1 1 ? -11.992 17.672 24.828 1 95.12 1 MET B N 1
ATOM 2228 C CA . MET B 1 1 ? -10.75 17.797 24.062 1 95.12 1 MET B CA 1
ATOM 2229 C C . MET B 1 1 ? -10.57 19.203 23.516 1 95.12 1 MET B C 1
ATOM 2231 O O . MET B 1 1 ? -11.477 19.766 22.906 1 95.12 1 MET B O 1
ATOM 2235 N N . LYS B 1 2 ? -9.492 19.844 23.859 1 98.56 2 LYS B N 1
ATOM 2236 C CA . LYS B 1 2 ? -9.141 21.188 23.391 1 98.56 2 LYS B CA 1
ATOM 2237 C C . LYS B 1 2 ? -7.949 21.125 22.438 1 98.56 2 LYS B C 1
ATOM 2239 O O . LYS B 1 2 ? -6.875 20.656 22.797 1 98.56 2 LYS B O 1
ATOM 2244 N N . ILE B 1 3 ? -8.148 21.562 21.188 1 98.81 3 ILE B N 1
ATOM 2245 C CA . ILE B 1 3 ? -7.109 21.422 20.172 1 98.81 3 ILE B CA 1
ATOM 2246 C C . ILE B 1 3 ? -6.863 22.766 19.5 1 98.81 3 ILE B C 1
ATOM 2248 O O . ILE B 1 3 ? -7.812 23.469 19.125 1 98.81 3 ILE B O 1
ATOM 2252 N N . SER B 1 4 ? -5.648 23.156 19.328 1 98.88 4 SER B N 1
ATOM 2253 C CA . SER B 1 4 ? -5.238 24.344 18.578 1 98.88 4 SER B CA 1
ATOM 2254 C C . SER B 1 4 ? -4.387 23.953 17.375 1 98.88 4 SER B C 1
ATOM 2256 O O . SER B 1 4 ? -3.691 22.938 17.391 1 98.88 4 SER B O 1
ATOM 2258 N N . SER B 1 5 ? -4.496 24.672 16.375 1 98.88 5 SER B N 1
ATOM 2259 C CA . SER B 1 5 ? -3.58 24.531 15.242 1 98.88 5 SER B CA 1
ATOM 2260 C C . SER B 1 5 ? -2.961 25.875 14.875 1 98.88 5 SER B C 1
ATOM 2262 O O . SER B 1 5 ? -3.488 26.938 15.242 1 98.88 5 SER B O 1
ATOM 2264 N N . PHE B 1 6 ? -1.819 25.844 14.305 1 98.94 6 PHE B N 1
ATOM 2265 C CA . PHE B 1 6 ? -1.058 27 13.844 1 98.94 6 PHE B CA 1
ATOM 2266 C C . PHE B 1 6 ? -0.722 26.875 12.367 1 98.94 6 PHE B C 1
ATOM 2268 O O . PHE B 1 6 ? -0.191 25.844 11.93 1 98.94 6 PHE B O 1
ATOM 2275 N N . GLY B 1 7 ? -1.066 27.859 11.57 1 98.75 7 GLY B N 1
ATOM 2276 C CA . GLY B 1 7 ? -0.596 27.812 10.195 1 98.75 7 GLY B CA 1
ATOM 2277 C C . GLY B 1 7 ? -1.541 28.484 9.219 1 98.75 7 GLY B C 1
ATOM 2278 O O . GLY B 1 7 ? -2.242 29.438 9.578 1 98.75 7 GLY B O 1
ATOM 2279 N N . GLU B 1 8 ? -1.55 28.078 7.996 1 98.56 8 GLU B N 1
ATOM 2280 C CA . GLU B 1 8 ? -2.191 28.75 6.871 1 98.56 8 GLU B CA 1
ATOM 2281 C C . GLU B 1 8 ? -3.701 28.531 6.879 1 98.56 8 GLU B C 1
ATOM 2283 O O . GLU B 1 8 ? -4.168 27.422 7.184 1 98.56 8 GLU B O 1
ATOM 2288 N N . VAL B 1 9 ? -4.441 29.516 6.695 1 98.38 9 VAL B N 1
ATOM 2289 C CA . VAL B 1 9 ? -5.82 29.547 6.215 1 98.38 9 VAL B CA 1
ATOM 2290 C C . VAL B 1 9 ? -5.887 30.266 4.871 1 98.38 9 VAL B C 1
ATOM 2292 O O . VAL B 1 9 ? -5.234 31.297 4.676 1 98.38 9 VAL B O 1
ATOM 2295 N N . LEU B 1 10 ? -6.625 29.625 3.938 1 98.12 10 LEU B N 1
ATOM 2296 C CA . LEU B 1 10 ? -6.48 30.156 2.584 1 98.12 10 LEU B CA 1
ATOM 2297 C C . LEU B 1 10 ? -7.711 29.828 1.742 1 98.12 10 LEU B C 1
ATOM 2299 O O . LEU B 1 10 ? -8.586 29.078 2.178 1 98.12 10 LEU B O 1
ATOM 2303 N N . TRP B 1 11 ? -7.77 30.516 0.623 1 97.31 11 TRP B N 1
ATOM 2304 C CA . TRP B 1 11 ? -8.734 30.188 -0.418 1 97.31 11 TRP B CA 1
ATOM 2305 C C . TRP B 1 11 ? -8.062 29.438 -1.564 1 97.31 11 TRP B C 1
ATOM 2307 O O . TRP B 1 11 ? -7.113 29.938 -2.168 1 97.31 11 TRP B O 1
ATOM 2317 N N . ASP B 1 12 ? -8.523 28.234 -1.781 1 94.31 12 ASP B N 1
ATOM 2318 C CA . ASP B 1 12 ? -8.211 27.609 -3.061 1 94.31 12 ASP B CA 1
ATOM 2319 C C . ASP B 1 12 ? -9.031 28.219 -4.191 1 94.31 12 ASP B C 1
ATOM 2321 O O . ASP B 1 12 ? -10.258 28.109 -4.211 1 94.31 12 ASP B O 1
ATOM 2325 N N . ASP B 1 13 ? -8.359 28.797 -5.09 1 92.62 13 ASP B N 1
ATOM 2326 C CA . ASP B 1 13 ? -9.008 29.531 -6.168 1 92.62 13 ASP B CA 1
ATOM 2327 C C . ASP B 1 13 ? -9.125 28.672 -7.426 1 92.62 13 ASP B C 1
ATOM 2329 O O . ASP B 1 13 ? -8.258 28.719 -8.297 1 92.62 13 ASP B O 1
ATOM 2333 N N . PHE B 1 14 ? -10.219 27.984 -7.523 1 87.06 14 PHE B N 1
ATOM 2334 C CA . PHE B 1 14 ? -10.523 27.156 -8.688 1 87.06 14 PHE B CA 1
ATOM 2335 C C . PHE B 1 14 ? -11.242 27.969 -9.758 1 87.06 14 PHE B C 1
ATOM 2337 O O . PHE B 1 14 ? -11.867 28.984 -9.461 1 87.06 14 PHE B O 1
ATOM 2344 N N . PRO B 1 15 ? -11.172 27.516 -11.047 1 83.31 15 PRO B N 1
ATOM 2345 C CA . PRO B 1 15 ? -11.945 28.203 -12.086 1 83.31 15 PRO B CA 1
ATOM 2346 C C . PRO B 1 15 ? -13.438 28.25 -11.758 1 83.31 15 PRO B C 1
ATOM 2348 O O . PRO B 1 15 ? -14.117 29.219 -12.109 1 83.31 15 PRO B O 1
ATOM 2351 N N . GLY B 1 16 ? -13.914 27.297 -11 1 83.75 16 GLY B N 1
ATOM 2352 C CA . GLY B 1 16 ? -15.328 27.219 -10.688 1 83.75 16 GLY B CA 1
ATOM 2353 C C . GLY B 1 16 ? -15.688 27.906 -9.383 1 83.75 16 GLY B C 1
ATOM 2354 O O . GLY B 1 16 ? -16.859 27.938 -8.984 1 83.75 16 GLY B O 1
ATOM 2355 N N . GLY B 1 17 ? -14.656 28.531 -8.695 1 89.19 17 GLY B N 1
ATOM 2356 C CA . GLY B 1 17 ? -14.922 29.203 -7.43 1 89.19 17 GLY B CA 1
ATOM 2357 C C . GLY B 1 17 ? -13.883 28.906 -6.367 1 89.19 17 GLY B C 1
ATOM 2358 O O . GLY B 1 17 ? -12.969 28.109 -6.586 1 89.19 17 GLY B O 1
ATOM 2359 N N . LYS B 1 18 ? -14.078 29.625 -5.277 1 93.12 18 LYS B N 1
ATOM 2360 C CA . LYS B 1 18 ? -13.109 29.5 -4.191 1 93.12 18 LYS B CA 1
ATOM 2361 C C . LYS B 1 18 ? -13.602 28.5 -3.139 1 93.12 18 LYS B C 1
ATOM 2363 O O . LYS B 1 18 ? -14.797 28.406 -2.875 1 93.12 18 LYS B O 1
ATOM 2368 N N . ALA B 1 19 ? -12.688 27.812 -2.633 1 93.62 19 ALA B N 1
ATOM 2369 C CA . ALA B 1 19 ? -12.977 26.906 -1.525 1 93.62 19 ALA B CA 1
ATOM 2370 C C . ALA B 1 19 ? -12.031 27.156 -0.353 1 93.62 19 ALA B C 1
ATOM 2372 O O . ALA B 1 19 ? -10.828 27.359 -0.549 1 93.62 19 ALA B O 1
ATOM 2373 N N . LEU B 1 20 ? -12.625 27.25 0.819 1 96 20 LEU B N 1
ATOM 2374 C CA . LEU B 1 20 ? -11.82 27.406 2.023 1 96 20 LEU B CA 1
ATOM 2375 C C . LEU B 1 20 ? -10.891 26.219 2.229 1 96 20 LEU B C 1
ATOM 2377 O O . LEU B 1 20 ? -11.312 25.062 2.08 1 96 20 LEU B O 1
ATOM 2381 N N . GLY B 1 21 ? -9.602 26.531 2.484 1 94.75 21 GLY B N 1
ATOM 2382 C CA . GLY B 1 21 ? -8.648 25.438 2.648 1 94.75 21 GLY B CA 1
ATOM 2383 C C . GLY B 1 21 ? -7.562 25.734 3.664 1 94.75 21 GLY B C 1
ATOM 2384 O O . GLY B 1 21 ? -7.668 26.703 4.418 1 94.75 21 GLY B O 1
ATOM 2385 N N . GLY B 1 22 ? -6.578 24.828 3.59 1 96.44 22 GLY B N 1
ATOM 2386 C CA . GLY B 1 22 ? -5.5 24.812 4.566 1 96.44 22 GLY B CA 1
ATOM 2387 C C . GLY B 1 22 ? -5.512 23.594 5.453 1 96.44 22 GLY B C 1
ATOM 2388 O O . GLY B 1 22 ? -6.477 23.344 6.184 1 96.44 22 GLY B O 1
ATOM 2389 N N . ALA B 1 23 ? -4.406 22.906 5.473 1 97.62 23 ALA B N 1
ATOM 2390 C CA . ALA B 1 23 ? -4.336 21.641 6.188 1 97.62 23 ALA B CA 1
ATOM 2391 C C . ALA B 1 23 ? -4.594 21.828 7.68 1 97.62 23 ALA B C 1
ATOM 2393 O O . ALA B 1 23 ? -5.383 21.094 8.281 1 97.62 23 ALA B O 1
ATOM 2394 N N . PRO B 1 24 ? -4.02 22.859 8.32 1 98.56 24 PRO B N 1
ATOM 2395 C CA . PRO B 1 24 ? -4.281 23.047 9.75 1 98.56 24 PRO B CA 1
ATOM 2396 C C . PRO B 1 24 ? -5.762 23.266 10.055 1 98.56 24 PRO B C 1
ATOM 2398 O O . PRO B 1 24 ? -6.258 22.797 11.078 1 98.56 24 PRO B O 1
ATOM 2401 N N . LEU B 1 25 ? -6.418 23.969 9.18 1 98.56 25 LEU B N 1
ATOM 2402 C CA . LEU B 1 25 ? -7.84 24.234 9.375 1 98.56 25 LEU B CA 1
ATOM 2403 C C . LEU B 1 25 ? -8.664 22.984 9.117 1 98.56 25 LEU B C 1
ATOM 2405 O O . LEU B 1 25 ? -9.586 22.672 9.867 1 98.56 25 LEU B O 1
ATOM 2409 N N . ASN B 1 26 ? -8.359 22.281 8.062 1 98.31 26 ASN B N 1
ATOM 2410 C CA . ASN B 1 26 ? -9.094 21.062 7.719 1 98.31 26 ASN B CA 1
ATOM 2411 C C . ASN B 1 26 ? -9.102 20.062 8.867 1 98.31 26 ASN B C 1
ATOM 2413 O O . ASN B 1 26 ? -10.125 19.438 9.156 1 98.31 26 ASN B O 1
ATOM 2417 N N . ILE B 1 27 ? -7.965 19.906 9.516 1 98.81 27 ILE B N 1
ATOM 2418 C CA . ILE B 1 27 ? -7.832 19 10.641 1 98.81 27 ILE B CA 1
ATOM 2419 C C . ILE B 1 27 ? -8.766 19.422 11.766 1 98.81 27 ILE B C 1
ATOM 2421 O O . ILE B 1 27 ? -9.477 18.594 12.344 1 98.81 27 ILE B O 1
ATOM 2425 N N . LEU B 1 28 ? -8.836 20.734 12.039 1 98.81 28 LEU B N 1
ATOM 2426 C CA . LEU B 1 28 ? -9.68 21.25 13.109 1 98.81 28 LEU B CA 1
ATOM 2427 C C . LEU B 1 28 ? -11.156 21.094 12.773 1 98.81 28 LEU B C 1
ATOM 2429 O O . LEU B 1 28 ? -11.961 20.75 13.641 1 98.81 28 LEU B O 1
ATOM 2433 N N . VAL B 1 29 ? -11.516 21.391 11.516 1 98.5 29 VAL B N 1
ATOM 2434 C CA . VAL B 1 29 ? -12.914 21.266 11.109 1 98.5 29 VAL B CA 1
ATOM 2435 C C . VAL B 1 29 ? -13.398 19.828 11.336 1 98.5 29 VAL B C 1
ATOM 2437 O O . VAL B 1 29 ? -14.492 19.625 11.859 1 98.5 29 VAL B O 1
ATOM 2440 N N . ARG B 1 30 ? -12.562 18.875 10.977 1 98.38 30 ARG B N 1
ATOM 2441 C CA . ARG B 1 30 ? -12.914 17.469 11.195 1 98.38 30 ARG B CA 1
ATOM 2442 C C . ARG B 1 30 ? -13.047 17.172 12.68 1 98.38 30 ARG B C 1
ATOM 2444 O O . ARG B 1 30 ? -14.016 16.531 13.102 1 98.38 30 ARG B O 1
ATOM 2451 N N . LEU B 1 31 ? -12.125 17.609 13.484 1 98.62 31 LEU B N 1
ATOM 2452 C CA . LEU B 1 31 ? -12.156 17.375 14.922 1 98.62 31 LEU B CA 1
ATOM 2453 C C . LEU B 1 31 ? -13.367 18.047 15.562 1 98.62 31 LEU B C 1
ATOM 2455 O O . LEU B 1 31 ? -14 17.469 16.453 1 98.62 31 LEU B O 1
ATOM 2459 N N . ALA B 1 32 ? -13.703 19.25 15.094 1 98.5 32 ALA B N 1
ATOM 2460 C CA . ALA B 1 32 ? -14.867 19.969 15.602 1 98.5 32 ALA B CA 1
ATOM 2461 C C . ALA B 1 32 ? -16.156 19.203 15.32 1 98.5 32 ALA B C 1
ATOM 2463 O O . ALA B 1 32 ? -17.094 19.234 16.125 1 98.5 32 ALA B O 1
ATOM 2464 N N . SER B 1 33 ? -16.172 18.531 14.195 1 97.44 33 SER B N 1
ATOM 2465 C CA . SER B 1 33 ? -17.344 17.734 13.844 1 97.44 33 SER B CA 1
ATOM 2466 C C . SER B 1 33 ? -17.562 16.594 14.836 1 97.44 33 SER B C 1
ATOM 2468 O O . SER B 1 33 ? -18.672 16.062 14.93 1 97.44 33 SER B O 1
ATOM 2470 N N . PHE B 1 34 ? -16.547 16.234 15.555 1 97.25 34 PHE B N 1
ATOM 2471 C CA . PHE B 1 34 ? -16.641 15.211 16.594 1 97.25 34 PHE B CA 1
ATOM 2472 C C . PHE B 1 34 ? -16.875 15.844 17.953 1 97.25 34 PHE B C 1
ATOM 2474 O O . PHE B 1 34 ? -16.859 15.148 18.969 1 97.25 34 PHE B O 1
ATOM 2481 N N . GLY B 1 35 ? -16.953 17.172 18.031 1 97.5 35 GLY B N 1
ATOM 2482 C CA . GLY B 1 35 ? -17.312 17.844 19.266 1 97.5 35 GLY B CA 1
ATOM 2483 C C . GLY B 1 35 ? -16.125 18.453 19.984 1 97.5 35 GLY B C 1
ATOM 2484 O O . GLY B 1 35 ? -16.266 18.953 21.109 1 97.5 35 GLY B O 1
ATOM 2485 N N . ALA B 1 36 ? -14.977 18.469 19.406 1 98.31 36 ALA B N 1
ATOM 2486 C CA . ALA B 1 36 ? -13.789 19.047 20.047 1 98.31 36 ALA B CA 1
ATOM 2487 C C . ALA B 1 36 ? -13.852 20.562 20.062 1 98.31 36 ALA B C 1
ATOM 2489 O O . ALA B 1 36 ? -14.469 21.172 19.188 1 98.31 36 ALA B O 1
ATOM 2490 N N . ASP B 1 37 ? -13.25 21.172 21.078 1 98.75 37 ASP B N 1
ATOM 2491 C CA . ASP B 1 37 ? -13.047 22.625 21.156 1 98.75 37 ASP B CA 1
ATOM 2492 C C . ASP B 1 37 ? -11.805 23.047 20.359 1 98.75 37 ASP B C 1
ATOM 2494 O O . ASP B 1 37 ? -10.68 22.859 20.828 1 98.75 37 ASP B O 1
ATOM 2498 N N . CYS B 1 38 ? -12.039 23.609 19.156 1 98.88 38 CYS B N 1
ATOM 2499 C CA . CYS B 1 38 ? -10.945 23.844 18.219 1 98.88 38 CYS B CA 1
ATOM 2500 C C . CYS B 1 38 ? -10.734 25.344 18 1 98.88 38 CYS B C 1
ATOM 2502 O O . CYS B 1 38 ? -11.703 26.094 17.891 1 98.88 38 CYS B O 1
ATOM 2504 N N . SER B 1 39 ? -9.484 25.75 17.922 1 98.88 39 SER B N 1
ATOM 2505 C CA . SER B 1 39 ? -9.117 27.125 17.641 1 98.88 39 SER B CA 1
ATOM 2506 C C . SER B 1 39 ? -7.926 27.203 16.688 1 98.88 39 SER B C 1
ATOM 2508 O O . SER B 1 39 ? -6.977 26.422 16.812 1 98.88 39 SER B O 1
ATOM 2510 N N . ILE B 1 40 ? -7.945 28.094 15.812 1 98.88 40 ILE B N 1
ATOM 2511 C CA . ILE B 1 40 ? -6.863 28.219 14.836 1 98.88 40 ILE B CA 1
ATOM 2512 C C . ILE B 1 40 ? -6.113 29.516 15.055 1 98.88 40 ILE B C 1
ATOM 2514 O O . ILE B 1 40 ? -6.727 30.562 15.273 1 98.88 40 ILE B O 1
ATOM 2518 N N . ILE B 1 41 ? -4.828 29.422 15.148 1 98.94 41 ILE B N 1
ATOM 2519 C CA . ILE B 1 41 ? -3.924 30.562 15.195 1 98.94 41 ILE B CA 1
ATOM 2520 C C . ILE B 1 41 ? -3.363 30.828 13.797 1 98.94 41 ILE B C 1
ATOM 2522 O O . ILE B 1 41 ? -2.621 30 13.258 1 98.94 41 ILE B O 1
ATOM 2526 N N . SER B 1 42 ? -3.709 31.922 13.211 1 98.94 42 SER B N 1
ATOM 2527 C CA . SER B 1 42 ? -3.332 32.281 11.844 1 98.94 42 SER B CA 1
ATOM 2528 C C . SER B 1 42 ? -3.406 33.781 11.625 1 98.94 42 SER B C 1
ATOM 2530 O O . SER B 1 42 ? -3.281 34.562 12.57 1 98.94 42 SER B O 1
ATOM 2532 N N . ARG B 1 43 ? -3.389 34.156 10.352 1 98.88 43 ARG B N 1
ATOM 2533 C CA . ARG B 1 43 ? -3.477 35.562 10 1 98.88 43 ARG B CA 1
ATOM 2534 C C . ARG B 1 43 ? -4.129 35.75 8.633 1 98.88 43 ARG B C 1
ATOM 2536 O O . ARG B 1 43 ? -3.861 34.969 7.703 1 98.88 43 ARG B O 1
ATOM 2543 N N . ARG B 1 44 ? -5.035 36.688 8.539 1 98.75 44 ARG B N 1
ATOM 2544 C CA . ARG B 1 44 ? -5.695 37.062 7.293 1 98.75 44 ARG B CA 1
ATOM 2545 C C . ARG B 1 44 ? -5.465 38.531 6.969 1 98.75 44 ARG B C 1
ATOM 2547 O O . ARG B 1 44 ? -5.059 39.312 7.832 1 98.75 44 ARG B O 1
ATOM 2554 N N . GLY B 1 45 ? -5.664 38.844 5.691 1 98.75 45 GLY B N 1
ATOM 2555 C CA . GLY B 1 45 ? -5.586 40.25 5.301 1 98.75 45 GLY B CA 1
ATOM 2556 C C . GLY B 1 45 ? -6.824 41.062 5.676 1 98.75 45 GLY B C 1
ATOM 2557 O O . GLY B 1 45 ? -7.879 40.469 5.941 1 98.75 45 GLY B O 1
ATOM 2558 N N . ARG B 1 46 ? -6.637 42.375 5.789 1 98.38 46 ARG B N 1
ATOM 2559 C CA . ARG B 1 46 ? -7.785 43.25 5.918 1 98.38 46 ARG B CA 1
ATOM 2560 C C . ARG B 1 46 ? -8.469 43.469 4.57 1 98.38 46 ARG B C 1
ATOM 2562 O O . ARG B 1 46 ? -8.375 44.562 3.988 1 98.38 46 ARG B O 1
ATOM 2569 N N . ASP B 1 47 ? -9.195 42.5 4.098 1 98.31 47 ASP B N 1
ATOM 2570 C CA . ASP B 1 47 ? -9.852 42.531 2.793 1 98.31 47 ASP B CA 1
ATOM 2571 C C . ASP B 1 47 ? -11.109 41.656 2.807 1 98.31 47 ASP B C 1
ATOM 2573 O O . ASP B 1 47 ? -11.453 41.062 3.832 1 98.31 47 ASP B O 1
ATOM 2577 N N . ALA B 1 48 ? -11.82 41.625 1.747 1 97.88 48 ALA B N 1
ATOM 2578 C CA . ALA B 1 48 ? -13.086 40.938 1.649 1 97.88 48 ALA B CA 1
ATOM 2579 C C . ALA B 1 48 ? -12.891 39.438 1.814 1 97.88 48 ALA B C 1
ATOM 2581 O O . ALA B 1 48 ? -13.711 38.75 2.434 1 97.88 48 ALA B O 1
ATOM 2582 N N . ASN B 1 49 ? -11.836 38.906 1.24 1 97.81 49 ASN B N 1
ATOM 2583 C CA . ASN B 1 49 ? -11.523 37.5 1.379 1 97.81 49 ASN B CA 1
ATOM 2584 C C . ASN B 1 49 ? -11.305 37.094 2.84 1 97.81 49 ASN B C 1
ATOM 2586 O O . ASN B 1 49 ? -11.719 36.031 3.27 1 97.81 49 ASN B O 1
ATOM 2590 N N . GLY B 1 50 ? -10.617 37.938 3.518 1 98.56 50 GLY B N 1
ATOM 2591 C CA . GLY B 1 50 ? -10.367 37.688 4.93 1 98.56 50 GLY B CA 1
ATOM 2592 C C . GLY B 1 50 ? -11.641 37.656 5.762 1 98.56 50 GLY B C 1
ATOM 2593 O O . GLY B 1 50 ? -11.781 36.812 6.652 1 98.56 50 GLY B O 1
ATOM 2594 N N . GLU B 1 51 ? -12.555 38.594 5.438 1 98.31 51 GLU B N 1
ATOM 2595 C CA . GLU B 1 51 ? -13.828 38.625 6.152 1 98.31 51 GLU B CA 1
ATOM 2596 C C . GLU B 1 51 ? -14.633 37.375 5.902 1 98.31 51 GLU B C 1
ATOM 2598 O O . GLU B 1 51 ? -15.18 36.781 6.84 1 98.31 51 GLU B O 1
ATOM 2603 N N . GLU B 1 52 ? -14.664 37 4.695 1 97.81 52 GLU B N 1
ATOM 2604 C CA . GLU B 1 52 ? -15.391 35.781 4.332 1 97.81 52 GLU B CA 1
ATOM 2605 C C . GLU B 1 52 ? -14.742 34.562 4.949 1 97.81 52 GLU B C 1
ATOM 2607 O O . GLU B 1 52 ? -15.438 33.625 5.363 1 97.81 52 GLU B O 1
ATOM 2612 N N . LEU B 1 53 ? -13.477 34.594 4.973 1 98.19 53 LEU B N 1
ATOM 2613 C CA . LEU B 1 53 ? -12.703 33.5 5.559 1 98.19 53 LEU B CA 1
ATOM 2614 C C . LEU B 1 53 ? -13.086 33.281 7.02 1 98.19 53 LEU B C 1
ATOM 2616 O O . LEU B 1 53 ? -13.383 32.156 7.434 1 98.19 53 LEU B O 1
ATOM 2620 N N . LEU B 1 54 ? -13.156 34.344 7.793 1 98.44 54 LEU B N 1
ATOM 2621 C CA . LEU B 1 54 ? -13.516 34.25 9.211 1 98.44 54 LEU B CA 1
ATOM 2622 C C . LEU B 1 54 ? -14.922 33.719 9.383 1 98.44 54 LEU B C 1
ATOM 2624 O O . LEU B 1 54 ? -15.164 32.875 10.258 1 98.44 54 LEU B O 1
ATOM 2628 N N . ARG B 1 55 ? -15.805 34.156 8.562 1 97.81 55 ARG B N 1
ATOM 2629 C CA . ARG B 1 55 ? -17.188 33.719 8.625 1 97.81 55 ARG B CA 1
ATOM 2630 C C . ARG B 1 55 ? -17.312 32.219 8.375 1 97.81 55 ARG B C 1
ATOM 2632 O O . ARG B 1 55 ? -18.031 31.5 9.086 1 97.81 55 ARG B O 1
ATOM 2639 N N . GLN B 1 56 ? -16.609 31.781 7.438 1 97.69 56 GLN B N 1
ATOM 2640 C CA . GLN B 1 56 ? -16.703 30.375 7.066 1 97.69 56 GLN B CA 1
ATOM 2641 C C . GLN B 1 56 ? -16.047 29.484 8.117 1 97.69 56 GLN B C 1
ATOM 2643 O O . GLN B 1 56 ? -16.516 28.375 8.391 1 97.69 56 GLN B O 1
ATOM 2648 N N . ILE B 1 57 ? -14.953 29.953 8.664 1 98.44 57 ILE B N 1
ATOM 2649 C CA . ILE B 1 57 ? -14.305 29.188 9.727 1 98.44 57 ILE B CA 1
ATOM 2650 C C . ILE B 1 57 ? -15.258 29.031 10.914 1 98.44 57 ILE B C 1
ATOM 2652 O O . ILE B 1 57 ? -15.43 27.938 11.438 1 98.44 57 ILE B O 1
ATOM 2656 N N . ALA B 1 58 ? -15.891 30.125 11.242 1 97.25 58 ALA B N 1
ATOM 2657 C CA . ALA B 1 58 ? -16.844 30.125 12.352 1 97.25 58 ALA B CA 1
ATOM 2658 C C . ALA B 1 58 ? -18.016 29.203 12.055 1 97.25 58 ALA B C 1
ATOM 2660 O O . ALA B 1 58 ? -18.5 28.484 12.945 1 97.25 58 ALA B O 1
ATOM 2661 N N . ALA B 1 59 ? -18.422 29.188 10.852 1 97.12 59 ALA B N 1
ATOM 2662 C CA . ALA B 1 59 ? -19.547 28.359 10.43 1 97.12 59 ALA B CA 1
ATOM 2663 C C . ALA B 1 59 ? -19.203 26.875 10.547 1 97.12 59 ALA B C 1
ATOM 2665 O O . ALA B 1 59 ? -20.109 26.031 10.602 1 97.12 59 ALA B O 1
ATOM 2666 N N . ARG B 1 60 ? -17.969 26.578 10.664 1 97 60 ARG B N 1
ATOM 2667 C CA . ARG B 1 60 ? -17.516 25.188 10.773 1 97 60 ARG B CA 1
ATOM 2668 C C . ARG B 1 60 ? -17.188 24.828 12.219 1 97 60 ARG B C 1
ATOM 2670 O O . ARG B 1 60 ? -16.516 23.828 12.484 1 97 60 ARG B O 1
ATOM 2677 N N . ASN B 1 61 ? -17.531 25.688 13.102 1 97.62 61 ASN B N 1
ATOM 2678 C CA . ASN B 1 61 ? -17.438 25.484 14.547 1 97.62 61 ASN B CA 1
ATOM 2679 C C . ASN B 1 61 ? -15.984 25.469 15.008 1 97.62 61 ASN B C 1
ATOM 2681 O O . ASN B 1 61 ? -15.625 24.703 15.914 1 97.62 61 ASN B O 1
ATOM 2685 N N . VAL B 1 62 ? -15.148 26.203 14.344 1 98.75 62 VAL B N 1
ATOM 2686 C CA . VAL B 1 62 ? -13.773 26.453 14.766 1 98.75 62 VAL B CA 1
ATOM 2687 C C . VAL B 1 62 ? -13.617 27.906 15.203 1 98.75 62 VAL B C 1
ATOM 2689 O O . VAL B 1 62 ? -14.07 28.812 14.508 1 98.75 62 VAL B O 1
ATOM 2692 N N . ALA B 1 63 ? -13.055 28.094 16.391 1 98.62 63 ALA B N 1
ATOM 2693 C CA . ALA B 1 63 ? -12.859 29.453 16.875 1 98.62 63 ALA B CA 1
ATOM 2694 C C . ALA B 1 63 ? -11.828 30.188 16.031 1 98.62 63 ALA B C 1
ATOM 2696 O O . ALA B 1 63 ? -10.734 29.672 15.797 1 98.62 63 ALA B O 1
ATOM 2697 N N . ALA B 1 64 ? -12.164 31.375 15.602 1 98.25 64 ALA B N 1
ATOM 2698 C CA . ALA B 1 64 ? -11.289 32.125 14.719 1 98.25 64 ALA B CA 1
ATOM 2699 C C . ALA B 1 64 ? -10.812 33.406 15.383 1 98.25 64 ALA B C 1
ATOM 2701 O O . ALA B 1 64 ? -10.273 34.312 14.727 1 98.25 64 ALA B O 1
ATOM 2702 N N . ASP B 1 65 ? -10.992 33.562 16.688 1 98 65 ASP B N 1
ATOM 2703 C CA . ASP B 1 65 ? -10.648 34.781 17.422 1 98 65 ASP B CA 1
ATOM 2704 C C . ASP B 1 65 ? -9.133 34.969 17.422 1 98 65 ASP B C 1
ATOM 2706 O O . ASP B 1 65 ? -8.664 36.094 17.688 1 98 65 ASP B O 1
ATOM 2710 N N . LEU B 1 66 ? -8.375 33.938 17.141 1 98.69 66 LEU B N 1
ATOM 2711 C CA . LEU B 1 66 ? -6.926 34.062 17.141 1 98.69 66 LEU B CA 1
ATOM 2712 C C . LEU B 1 66 ? -6.379 34.188 15.727 1 98.69 66 LEU B C 1
ATOM 2714 O O . LEU B 1 66 ? -5.168 34.094 15.508 1 98.69 66 LEU B O 1
ATOM 2718 N N . VAL B 1 67 ? -7.289 34.312 14.781 1 98.88 67 VAL B N 1
ATOM 2719 C CA . VAL B 1 67 ? -6.863 34.719 13.438 1 98.88 67 VAL B CA 1
ATOM 2720 C C . VAL B 1 67 ? -6.598 36.219 13.414 1 98.88 67 VAL B C 1
ATOM 2722 O O . VAL B 1 67 ? -7.531 37 13.477 1 98.88 67 VAL B O 1
ATOM 2725 N N . GLN B 1 68 ? -5.387 36.531 13.289 1 98.81 68 GLN B N 1
ATOM 2726 C CA . GLN B 1 68 ? -4.949 37.938 13.328 1 98.81 68 GLN B CA 1
ATOM 2727 C C . GLN B 1 68 ? -5.297 38.656 12.031 1 98.81 68 GLN B C 1
ATOM 2729 O O . GLN B 1 68 ? -5.59 38 11.016 1 98.81 68 GLN B O 1
ATOM 2734 N N . THR B 1 69 ? -5.289 39.969 12.078 1 98.62 69 THR B N 1
ATOM 2735 C CA . THR B 1 69 ? -5.535 40.781 10.891 1 98.62 69 THR B CA 1
ATOM 2736 C C . THR B 1 69 ? -4.258 41.5 10.453 1 98.62 69 THR B C 1
ATOM 2738 O O . THR B 1 69 ? -3.59 42.156 11.266 1 98.62 69 THR B O 1
ATOM 2741 N N . ASP B 1 70 ? -3.961 41.281 9.227 1 98.56 70 ASP B N 1
ATOM 2742 C CA . ASP B 1 70 ? -2.771 41.906 8.641 1 98.56 70 ASP B CA 1
ATOM 2743 C C . ASP B 1 70 ? -3.135 43.156 7.836 1 98.56 70 ASP B C 1
ATOM 2745 O O . ASP B 1 70 ? -4.012 43.094 6.969 1 98.56 70 ASP B O 1
ATOM 2749 N N . GLU B 1 71 ? -2.441 44.281 8.031 1 97.75 71 GLU B N 1
ATOM 2750 C CA . GLU B 1 71 ? -2.736 45.531 7.344 1 97.75 71 GLU B CA 1
ATOM 2751 C C . GLU B 1 71 ? -1.96 45.625 6.035 1 97.75 71 GLU B C 1
ATOM 2753 O O . GLU B 1 71 ? -2.293 46.469 5.176 1 97.75 71 GLU B O 1
ATOM 2758 N N . GLU B 1 72 ? -0.997 44.844 5.832 1 98.19 72 GLU B N 1
ATOM 2759 C CA . GLU B 1 72 ? -0.065 45 4.723 1 98.19 72 GLU B CA 1
ATOM 2760 C C . GLU B 1 72 ? -0.211 43.875 3.701 1 98.19 72 GLU B C 1
ATOM 2762 O O . GLU B 1 72 ? -0.086 44.125 2.496 1 98.19 72 GLU B O 1
ATOM 2767 N N . HIS B 1 73 ? -0.44 42.688 4.148 1 98.44 73 HIS B N 1
ATOM 2768 C CA . HIS B 1 73 ? -0.464 41.5 3.271 1 98.44 73 HIS B CA 1
ATOM 2769 C C . HIS B 1 73 ? -1.89 41.031 3.051 1 98.44 73 HIS B C 1
ATOM 2771 O O . HIS B 1 73 ? -2.705 41.031 3.975 1 98.44 73 HIS B O 1
ATOM 2777 N N . ALA B 1 74 ? -2.17 40.5 1.921 1 98.25 74 ALA B N 1
ATOM 2778 C CA . ALA B 1 74 ? -3.504 40.062 1.536 1 98.25 74 ALA B CA 1
ATOM 2779 C C . ALA B 1 74 ? -3.807 38.688 2.127 1 98.25 74 ALA B C 1
ATOM 2781 O O . ALA B 1 74 ? -2.891 37.938 2.477 1 98.25 74 ALA B O 1
ATOM 2782 N N . THR B 1 75 ? -5.082 38.438 2.244 1 98.5 75 THR B N 1
ATOM 2783 C CA . THR B 1 75 ? -5.508 37.062 2.551 1 98.5 75 THR B CA 1
ATOM 2784 C C . THR B 1 75 ? -4.996 36.094 1.499 1 98.5 75 THR B C 1
ATOM 2786 O O . THR B 1 75 ? -5.008 36.406 0.303 1 98.5 75 THR B O 1
ATOM 2789 N N . SER B 1 76 ? -4.562 34.938 1.977 1 97.94 76 SER B N 1
ATOM 2790 C CA . SER B 1 76 ? -3.881 33.969 1.128 1 97.94 76 SER B CA 1
ATOM 2791 C C . SER B 1 76 ? -4.816 33.406 0.06 1 97.94 76 SER B C 1
ATOM 2793 O O . SER B 1 76 ? -5.973 33.094 0.347 1 97.94 76 SER B O 1
ATOM 2795 N N . LEU B 1 77 ? -4.266 33.375 -1.143 1 94.94 77 LEU B N 1
ATOM 2796 C CA . LEU B 1 77 ? -4.887 32.719 -2.295 1 94.94 77 LEU B CA 1
ATOM 2797 C C . LEU B 1 77 ? -3.967 31.656 -2.891 1 94.94 77 LEU B C 1
ATOM 2799 O O . LEU B 1 77 ? -2.773 31.906 -3.082 1 94.94 77 LEU B O 1
ATOM 2803 N N . VAL B 1 78 ? -4.527 30.469 -3.08 1 94.88 78 VAL B N 1
ATOM 2804 C CA . VAL B 1 78 ? -3.834 29.438 -3.834 1 94.88 78 VAL B CA 1
ATOM 2805 C C . VAL B 1 78 ? -4.469 29.281 -5.215 1 94.88 78 VAL B C 1
ATOM 2807 O O . VAL B 1 78 ? -5.605 28.828 -5.332 1 94.88 78 VAL B O 1
ATOM 2810 N N . LYS B 1 79 ? -3.732 29.609 -6.18 1 90.94 79 LYS B N 1
ATOM 2811 C CA . LYS B 1 79 ? -4.223 29.5 -7.551 1 90.94 79 LYS B CA 1
ATOM 2812 C C . LYS B 1 79 ? -4.082 28.078 -8.078 1 90.94 79 LYS B C 1
ATOM 2814 O O . LYS B 1 79 ? -2.979 27.531 -8.125 1 90.94 79 LYS B O 1
ATOM 2819 N N . VAL B 1 80 ? -5.18 27.594 -8.438 1 87.31 80 VAL B N 1
ATOM 2820 C CA . VAL B 1 80 ? -5.195 26.234 -8.984 1 87.31 80 VAL B CA 1
ATOM 2821 C C . VAL B 1 80 ? -5.246 26.281 -10.508 1 87.31 80 VAL B C 1
ATOM 2823 O O . VAL B 1 80 ? -6.199 26.812 -11.086 1 87.31 80 VAL B O 1
ATOM 2826 N N . LEU B 1 81 ? -4.188 25.844 -11.086 1 84.62 81 LEU B N 1
ATOM 2827 C CA . LEU B 1 81 ? -4.098 25.844 -12.539 1 84.62 81 LEU B CA 1
ATOM 2828 C C . LEU B 1 81 ? -4.23 24.438 -13.102 1 84.62 81 LEU B C 1
ATOM 2830 O O . LEU B 1 81 ? -3.502 23.531 -12.695 1 84.62 81 LEU B O 1
ATOM 2834 N N . LEU B 1 82 ? -5.188 24.266 -13.938 1 80.81 82 LEU B N 1
ATOM 2835 C CA . LEU B 1 82 ? -5.352 22.984 -14.609 1 80.81 82 LEU B CA 1
ATOM 2836 C C . LEU B 1 82 ? -4.473 22.922 -15.859 1 80.81 82 LEU B C 1
ATOM 2838 O O . LEU B 1 82 ? -4.488 23.828 -16.688 1 80.81 82 LEU B O 1
ATOM 2842 N N . LYS B 1 83 ? -3.689 21.922 -15.898 1 82.81 83 LYS B N 1
ATOM 2843 C CA . LYS B 1 83 ? -2.834 21.719 -17.062 1 82.81 83 LYS B CA 1
ATOM 2844 C C . LYS B 1 83 ? -3.566 20.953 -18.156 1 82.81 83 LYS B C 1
ATOM 2846 O O . LYS B 1 83 ? -4.57 20.281 -17.891 1 82.81 83 LYS B O 1
ATOM 2851 N N . PRO B 1 84 ? -2.988 21.094 -19.25 1 77.31 84 PRO B N 1
ATOM 2852 C CA . PRO B 1 84 ? -3.619 20.406 -20.375 1 77.31 84 PRO B CA 1
ATOM 2853 C C . PRO B 1 84 ? -3.666 18.891 -20.203 1 77.31 84 PRO B C 1
ATOM 2855 O O . PRO B 1 84 ? -4.578 18.219 -20.703 1 77.31 84 PRO B O 1
ATOM 2858 N N . ASP B 1 85 ? -2.738 18.344 -19.562 1 74.19 85 ASP B N 1
ATOM 2859 C CA . ASP B 1 85 ? -2.678 16.891 -19.406 1 74.19 85 ASP B CA 1
ATOM 2860 C C . ASP B 1 85 ? -3.629 16.422 -18.312 1 74.19 85 ASP B C 1
ATOM 2862 O O . ASP B 1 85 ? -3.697 15.227 -18.016 1 74.19 85 ASP B O 1
ATOM 2866 N N . GLY B 1 86 ? -4.336 17.422 -17.75 1 75.19 86 GLY B N 1
ATOM 2867 C CA . GLY B 1 86 ? -5.316 17.062 -16.734 1 75.19 86 GLY B CA 1
ATOM 2868 C C . GLY B 1 86 ? -4.785 17.203 -15.32 1 75.19 86 GLY B C 1
ATOM 2869 O O . GLY B 1 86 ? -5.543 17.094 -14.352 1 75.19 86 GLY B O 1
ATOM 2870 N N . SER B 1 87 ? -3.473 17.469 -15.289 1 78.06 87 SER B N 1
ATOM 2871 C CA . SER B 1 87 ? -2.92 17.625 -13.953 1 78.06 87 SER B CA 1
ATOM 2872 C C . SER B 1 87 ? -3.109 19.047 -13.445 1 78.06 87 SER B C 1
ATOM 2874 O O . SER B 1 87 ? -3.391 19.969 -14.227 1 78.06 87 SER B O 1
ATOM 2876 N N . ALA B 1 88 ? -3.131 19.203 -12.078 1 77.94 88 ALA B N 1
ATOM 2877 C CA . ALA B 1 88 ? -3.301 20.516 -11.477 1 77.94 88 ALA B CA 1
ATOM 2878 C C . ALA B 1 88 ? -1.996 21.016 -10.852 1 77.94 88 ALA B C 1
ATOM 2880 O O . ALA B 1 88 ? -1.224 20.219 -10.312 1 77.94 88 ALA B O 1
ATOM 2881 N N . SER B 1 89 ? -1.763 22.219 -11.062 1 84.31 89 SER B N 1
ATOM 2882 C CA . SER B 1 89 ? -0.673 22.859 -10.344 1 84.31 89 SER B CA 1
ATOM 2883 C C . SER B 1 89 ? -1.204 23.906 -9.359 1 84.31 89 SER B C 1
ATOM 2885 O O . SER B 1 89 ? -2.262 24.484 -9.578 1 84.31 89 SER B O 1
ATOM 2887 N N . TYR B 1 90 ? -0.457 24.047 -8.195 1 87.44 90 TYR B N 1
ATOM 2888 C CA . TYR B 1 90 ? -0.846 24.953 -7.129 1 87.44 90 TYR B CA 1
ATOM 2889 C C . TYR B 1 90 ? 0.214 26.031 -6.922 1 87.44 90 TYR B C 1
ATOM 2891 O O . TYR B 1 90 ? 1.389 25.719 -6.711 1 87.44 90 TYR B O 1
ATOM 2899 N N . ASP B 1 91 ? -0.234 27.203 -7.047 1 92 91 ASP B N 1
ATOM 2900 C CA . ASP B 1 91 ? 0.646 28.344 -6.773 1 92 91 ASP B CA 1
ATOM 2901 C C . ASP B 1 91 ? 0.244 29.047 -5.48 1 92 91 ASP B C 1
ATOM 2903 O O . ASP B 1 91 ? -0.768 29.75 -5.441 1 92 91 ASP B O 1
ATOM 2907 N N . ILE B 1 92 ? 1.038 28.844 -4.457 1 95.62 92 ILE B N 1
ATOM 2908 C CA . ILE B 1 92 ? 0.784 29.469 -3.17 1 95.62 92 ILE B CA 1
ATOM 2909 C C . ILE B 1 92 ? 1.479 30.828 -3.117 1 95.62 92 ILE B C 1
ATOM 2911 O O . ILE B 1 92 ? 2.695 30.906 -2.934 1 95.62 92 ILE B O 1
ATOM 2915 N N . VAL B 1 93 ? 0.73 31.844 -3.168 1 94.62 93 VAL B N 1
ATOM 2916 C CA . VAL B 1 93 ? 1.249 33.219 -3.283 1 94.62 93 VAL B CA 1
ATOM 2917 C C . VAL B 1 93 ? 2.1 33.531 -2.059 1 94.62 93 VAL B C 1
ATOM 2919 O O . VAL B 1 93 ? 1.718 33.219 -0.928 1 94.62 93 VAL B O 1
ATOM 2922 N N . TYR B 1 94 ? 3.203 34.094 -2.252 1 95.38 94 TYR B N 1
ATOM 2923 C CA . TYR B 1 94 ? 4.094 34.562 -1.206 1 95.38 94 TYR B CA 1
ATOM 2924 C C . TYR B 1 94 ? 4.527 36 -1.49 1 95.38 94 TYR B C 1
ATOM 2926 O O . TYR B 1 94 ? 4.883 36.344 -2.623 1 95.38 94 TYR B O 1
ATOM 2934 N N . PRO B 1 95 ? 4.461 36.875 -0.671 1 97.38 95 PRO B N 1
ATOM 2935 C CA . PRO B 1 95 ? 3.984 36.688 0.702 1 97.38 95 PRO B CA 1
ATOM 2936 C C . PRO B 1 95 ? 2.479 36.906 0.835 1 97.38 95 PRO B C 1
ATOM 2938 O O . PRO B 1 95 ? 1.856 37.5 -0.044 1 97.38 95 PRO B O 1
ATOM 2941 N N . CYS B 1 96 ? 1.975 36.344 1.794 1 98.25 96 CYS B N 1
ATOM 2942 C CA . CYS B 1 96 ? 0.583 36.562 2.17 1 98.25 96 CYS B CA 1
ATOM 2943 C C . CYS B 1 96 ? 0.45 36.75 3.674 1 98.25 96 CYS B C 1
ATOM 2945 O O . CYS B 1 96 ? 1.45 36.781 4.395 1 98.25 96 CYS B O 1
ATOM 2947 N N . ALA B 1 97 ? -0.723 36.938 4.191 1 98.75 97 ALA B N 1
ATOM 2948 C CA . ALA B 1 97 ? -0.971 37.312 5.574 1 98.75 97 ALA B CA 1
ATOM 2949 C C . ALA B 1 97 ? -0.428 36.281 6.547 1 98.75 97 ALA B C 1
ATOM 2951 O O . ALA B 1 97 ? 0.275 36.625 7.504 1 98.75 97 ALA B O 1
ATOM 2952 N N . TRP B 1 98 ? -0.649 35.031 6.363 1 98.75 98 TRP B N 1
ATOM 2953 C CA . TRP B 1 98 ? -0.273 34.031 7.359 1 98.75 98 TRP B CA 1
ATOM 2954 C C . TRP B 1 98 ? 1.23 33.781 7.34 1 98.75 98 TRP B C 1
ATOM 2956 O O . TRP B 1 98 ? 1.755 33.062 8.172 1 98.75 98 TRP B O 1
ATOM 2966 N N . ASP B 1 99 ? 1.96 34.406 6.43 1 98.69 99 ASP B N 1
ATOM 2967 C CA . ASP B 1 99 ? 3.418 34.406 6.496 1 98.69 99 ASP B CA 1
ATOM 2968 C C . ASP B 1 99 ? 3.908 35.281 7.645 1 98.69 99 ASP B C 1
ATOM 2970 O O . ASP B 1 99 ? 5.094 35.281 7.984 1 98.69 99 ASP B O 1
ATOM 2974 N N . LYS B 1 100 ? 2.963 36 8.281 1 98.81 100 LYS B N 1
ATOM 2975 C CA . LYS B 1 100 ? 3.328 37 9.281 1 98.81 100 LYS B CA 1
ATOM 2976 C C . LYS B 1 100 ? 2.559 36.812 10.578 1 98.81 100 LYS B C 1
ATOM 2978 O O . LYS B 1 100 ? 2.158 37.75 11.234 1 98.81 100 LYS B O 1
ATOM 2983 N N . ILE B 1 101 ? 2.279 35.625 10.945 1 98.88 101 ILE B N 1
ATOM 2984 C CA . ILE B 1 101 ? 1.615 35.312 12.203 1 98.88 101 ILE B CA 1
ATOM 2985 C C . ILE B 1 101 ? 2.516 35.688 13.375 1 98.88 101 ILE B C 1
ATOM 2987 O O . ILE B 1 101 ? 3.725 35.469 13.344 1 98.88 101 ILE B O 1
ATOM 2991 N N . SER B 1 102 ? 1.931 36.25 14.383 1 98.5 102 SER B N 1
ATOM 2992 C CA . SER B 1 102 ? 2.672 36.625 15.586 1 98.5 102 SER B CA 1
ATOM 2993 C C . SER B 1 102 ? 2.281 35.75 16.766 1 98.5 102 SER B C 1
ATOM 2995 O O . SER B 1 102 ? 1.146 35.281 16.859 1 98.5 102 SER B O 1
ATOM 2997 N N . ALA B 1 103 ? 3.195 35.531 17.688 1 98.56 103 ALA B N 1
ATOM 2998 C CA . ALA B 1 103 ? 2.93 34.812 18.922 1 98.56 103 ALA B CA 1
ATOM 2999 C C . ALA B 1 103 ? 2.344 35.75 19.984 1 98.56 103 ALA B C 1
ATOM 3001 O O . ALA B 1 103 ? 3.037 36.125 20.938 1 98.56 103 ALA B O 1
ATOM 3002 N N . THR B 1 104 ? 1.105 35.969 19.938 1 98.56 104 THR B N 1
ATOM 3003 C CA . THR B 1 104 ? 0.462 36.875 20.891 1 98.56 104 THR B CA 1
ATOM 3004 C C . THR B 1 104 ? 0.3 36.188 22.25 1 98.56 104 THR B C 1
ATOM 3006 O O . THR B 1 104 ? 0.384 34.969 22.344 1 98.56 104 THR B O 1
ATOM 3009 N N . GLU B 1 105 ? 0.013 36.969 23.25 1 98.5 105 GLU B N 1
ATOM 3010 C CA . GLU B 1 105 ? -0.254 36.406 24.578 1 98.5 105 GLU B CA 1
ATOM 3011 C C . GLU B 1 105 ? -1.482 35.5 24.562 1 98.5 105 GLU B C 1
ATOM 3013 O O . GLU B 1 105 ? -1.509 34.5 25.234 1 98.5 105 GLU B O 1
ATOM 3018 N N . ALA B 1 106 ? -2.443 35.875 23.828 1 98.62 106 ALA B N 1
ATOM 3019 C CA . ALA B 1 106 ? -3.664 35.094 23.734 1 98.62 106 ALA B CA 1
ATOM 3020 C C . ALA B 1 106 ? -3.385 33.75 23.078 1 98.62 106 ALA B C 1
ATOM 3022 O O . ALA B 1 106 ? -3.928 32.719 23.5 1 98.62 106 ALA B O 1
ATOM 3023 N N . ALA B 1 107 ? -2.576 33.781 22.062 1 98.75 107 ALA B N 1
ATOM 3024 C CA . ALA B 1 107 ? -2.199 32.531 21.391 1 98.75 107 ALA B CA 1
ATOM 3025 C C . ALA B 1 107 ? -1.432 31.625 22.328 1 98.75 107 ALA B C 1
ATOM 3027 O O . ALA B 1 107 ? -1.702 30.422 22.391 1 98.75 107 ALA B O 1
ATOM 3028 N N . LEU B 1 108 ? -0.505 32.188 23.031 1 98.75 108 LEU B N 1
ATOM 3029 C CA . LEU B 1 108 ? 0.279 31.422 24 1 98.75 108 LEU B CA 1
ATOM 3030 C C . LEU B 1 108 ? -0.625 30.781 25.047 1 98.75 108 LEU B C 1
ATOM 3032 O O . LEU B 1 108 ? -0.446 29.609 25.391 1 98.75 108 LEU B O 1
ATOM 3036 N N . ALA B 1 109 ? -1.557 31.516 25.562 1 98.75 109 ALA B N 1
ATOM 3037 C CA . ALA B 1 109 ? -2.484 31.016 26.578 1 98.75 109 ALA B CA 1
ATOM 3038 C C . ALA B 1 109 ? -3.33 29.859 26.016 1 98.75 109 ALA B C 1
ATOM 3040 O O . ALA B 1 109 ? -3.529 28.859 26.703 1 98.75 109 ALA B O 1
ATOM 3041 N N . ARG B 1 110 ? -3.799 30.031 24.844 1 98.75 110 ARG B N 1
ATOM 3042 C CA . ARG B 1 110 ? -4.633 29.016 24.234 1 98.75 110 ARG B CA 1
ATOM 3043 C C . ARG B 1 110 ? -3.85 27.719 24.016 1 98.75 110 ARG B C 1
ATOM 3045 O O . ARG B 1 110 ? -4.359 26.625 24.281 1 98.75 110 ARG B O 1
ATOM 3052 N N . VAL B 1 111 ? -2.654 27.859 23.516 1 98.81 111 VAL B N 1
ATOM 3053 C CA . VAL B 1 111 ? -1.8 26.688 23.281 1 98.81 111 VAL B CA 1
ATOM 3054 C C . VAL B 1 111 ? -1.542 25.969 24.594 1 98.81 111 VAL B C 1
ATOM 3056 O O . VAL B 1 111 ? -1.643 24.734 24.656 1 98.81 111 VAL B O 1
ATOM 3059 N N . ALA B 1 112 ? -1.302 26.688 25.625 1 98.62 112 ALA B N 1
ATOM 3060 C CA . ALA B 1 112 ? -1.013 26.109 26.938 1 98.62 112 ALA B CA 1
ATOM 3061 C C . ALA B 1 112 ? -2.223 25.359 27.484 1 98.62 112 ALA B C 1
ATOM 3063 O O . ALA B 1 112 ? -2.072 24.375 28.203 1 98.62 112 ALA B O 1
ATOM 3064 N N . GLU B 1 113 ? -3.391 25.828 27.125 1 98.38 113 GLU B N 1
ATOM 3065 C CA . GLU B 1 113 ? -4.625 25.219 27.609 1 98.38 113 GLU B CA 1
ATOM 3066 C C . GLU B 1 113 ? -5.051 24.047 26.75 1 98.38 113 GLU B C 1
ATOM 3068 O O . GLU B 1 113 ? -5.895 23.234 27.156 1 98.38 113 GLU B O 1
ATOM 3073 N N . SER B 1 114 ? -4.477 23.922 25.609 1 98.75 114 SER B N 1
ATOM 3074 C CA . SER B 1 114 ? -4.883 22.891 24.672 1 98.75 114 SER B CA 1
ATOM 3075 C C . SER B 1 114 ? -4.242 21.547 25 1 98.75 114 SER B C 1
ATOM 3077 O O . SER B 1 114 ? -3.129 21.5 25.516 1 98.75 114 SER B O 1
ATOM 3079 N N . ASP B 1 115 ? -4.945 20.484 24.672 1 98.81 115 ASP B N 1
ATOM 3080 C CA . ASP B 1 115 ? -4.398 19.141 24.781 1 98.81 115 ASP B CA 1
ATOM 3081 C C . ASP B 1 115 ? -3.35 18.891 23.703 1 98.81 115 ASP B C 1
ATOM 3083 O O . ASP B 1 115 ? -2.389 18.141 23.938 1 98.81 115 ASP B O 1
ATOM 3087 N N . VAL B 1 116 ? -3.543 19.469 22.547 1 98.75 116 VAL B N 1
ATOM 3088 C CA . VAL B 1 116 ? -2.689 19.25 21.375 1 98.75 116 VAL B CA 1
ATOM 3089 C C . VAL B 1 116 ? -2.51 20.547 20.609 1 98.75 116 VAL B C 1
ATOM 3091 O O . VAL B 1 116 ? -3.445 21.344 20.5 1 98.75 116 VAL B O 1
ATOM 3094 N N . LEU B 1 117 ? -1.317 20.766 20.125 1 98.94 117 LEU B N 1
ATOM 3095 C CA . LEU B 1 117 ? -1.036 21.781 19.109 1 98.94 117 LEU B CA 1
ATOM 3096 C C . LEU B 1 117 ? -0.627 21.125 17.797 1 98.94 117 LEU B C 1
ATOM 3098 O O . LEU B 1 117 ? 0.348 20.375 17.734 1 98.94 117 LEU B O 1
ATOM 3102 N N . VAL B 1 118 ? -1.362 21.391 16.734 1 98.94 118 VAL B N 1
ATOM 3103 C CA . VAL B 1 118 ? -1.041 20.891 15.398 1 98.94 118 VAL B CA 1
ATOM 3104 C C . VAL B 1 118 ? -0.404 22 14.578 1 98.94 118 VAL B C 1
ATOM 3106 O O . VAL B 1 118 ? -0.892 23.141 14.57 1 98.94 118 VAL B O 1
ATOM 3109 N N . TYR B 1 119 ? 0.662 21.719 13.938 1 98.81 119 TYR B N 1
ATOM 3110 C CA . TYR B 1 119 ? 1.316 22.672 13.039 1 98.81 119 TYR B CA 1
ATOM 3111 C C . TYR B 1 119 ? 1.887 21.953 11.812 1 98.81 119 TYR B C 1
ATOM 3113 O O . TYR B 1 119 ? 1.982 20.734 11.797 1 98.81 119 TYR B O 1
ATOM 3121 N N . GLY B 1 120 ? 2.135 22.672 10.734 1 98.12 120 GLY B N 1
ATOM 3122 C CA . GLY B 1 120 ? 2.688 22.125 9.508 1 98.12 120 GLY B CA 1
ATOM 3123 C C . GLY B 1 120 ? 3.988 22.781 9.094 1 98.12 120 GLY B C 1
ATOM 3124 O O . GLY B 1 120 ? 4.543 23.594 9.836 1 98.12 120 GLY B O 1
ATOM 3125 N N . SER B 1 121 ? 4.457 22.391 7.918 1 97.94 121 SER B N 1
ATOM 3126 C CA . SER B 1 121 ? 5.742 22.891 7.449 1 97.94 121 SER B CA 1
ATOM 3127 C C . SER B 1 121 ? 5.574 24.172 6.641 1 97.94 121 SER B C 1
ATOM 3129 O O . SER B 1 121 ? 6.484 25 6.582 1 97.94 121 SER B O 1
ATOM 3131 N N . LEU B 1 122 ? 4.43 24.391 6.082 1 97.56 122 LEU B N 1
ATOM 3132 C CA . LEU B 1 122 ? 4.242 25.453 5.102 1 97.56 122 LEU B CA 1
ATOM 3133 C C . LEU B 1 122 ? 4.395 26.828 5.75 1 97.56 122 LEU B C 1
ATOM 3135 O O . LEU B 1 122 ? 5.074 27.703 5.215 1 97.56 122 LEU B O 1
ATOM 3139 N N . SER B 1 123 ? 3.773 27.031 6.887 1 93.38 123 SER B N 1
ATOM 3140 C CA . SER B 1 123 ? 3.803 28.328 7.535 1 93.38 123 SER B CA 1
ATOM 3141 C C . SER B 1 123 ? 5.215 28.703 7.973 1 93.38 123 SER B C 1
ATOM 3143 O O . SER B 1 123 ? 5.504 29.875 8.234 1 93.38 123 SER B O 1
ATOM 3145 N N . GLY B 1 124 ? 6.105 27.734 7.996 1 94.81 124 GLY B N 1
ATOM 3146 C CA . GLY B 1 124 ? 7.488 27.984 8.367 1 94.81 124 GLY B CA 1
ATOM 3147 C C . GLY B 1 124 ? 8.312 28.578 7.238 1 94.81 124 GLY B C 1
ATOM 3148 O O . GLY B 1 124 ? 9.484 28.906 7.43 1 94.81 124 GLY B O 1
ATOM 3149 N N . ARG B 1 125 ? 7.723 28.734 6.098 1 96.88 125 ARG B N 1
ATOM 3150 C CA . ARG B 1 125 ? 8.477 29.25 4.957 1 96.88 125 ARG B CA 1
ATOM 3151 C C . ARG B 1 125 ? 8.945 30.672 5.199 1 96.88 125 ARG B C 1
ATOM 3153 O O . ARG B 1 125 ? 9.938 31.125 4.625 1 96.88 125 ARG B O 1
ATOM 3160 N N . ASP B 1 126 ? 8.219 31.406 6.016 1 98 126 ASP B N 1
ATOM 3161 C CA . ASP B 1 126 ? 8.555 32.781 6.348 1 98 126 ASP B CA 1
ATOM 3162 C C . ASP B 1 126 ? 9.156 32.875 7.75 1 98 126 ASP B C 1
ATOM 3164 O O . ASP B 1 126 ? 8.672 32.219 8.68 1 98 126 ASP B O 1
ATOM 3168 N N . SER B 1 127 ? 10.109 33.781 7.945 1 97.81 127 SER B N 1
ATOM 3169 C CA . SER B 1 127 ? 10.844 33.875 9.203 1 97.81 127 SER B CA 1
ATOM 3170 C C . SER B 1 127 ? 9.961 34.375 10.336 1 97.81 127 SER B C 1
ATOM 3172 O O . SER B 1 127 ? 10.141 34 11.492 1 97.81 127 SER B O 1
ATOM 3174 N N . VAL B 1 128 ? 8.953 35.219 10.039 1 98.5 128 VAL B N 1
ATOM 3175 C CA . VAL B 1 128 ? 8.102 35.781 11.07 1 98.5 128 VAL B CA 1
ATOM 3176 C C . VAL B 1 128 ? 7.195 34.719 11.656 1 98.5 128 VAL B C 1
ATOM 3178 O O . VAL B 1 128 ? 7.207 34.469 12.867 1 98.5 128 VAL B O 1
ATOM 3181 N N . SER B 1 129 ? 6.496 34.031 10.812 1 98.62 129 SER B N 1
ATOM 3182 C CA . SER B 1 129 ? 5.617 32.969 11.281 1 98.62 129 SER B CA 1
ATOM 3183 C C . SER B 1 129 ? 6.418 31.844 11.906 1 98.62 129 SER B C 1
ATOM 3185 O O . SER B 1 129 ? 5.977 31.219 12.883 1 98.62 129 SER B O 1
ATOM 3187 N N . ARG B 1 130 ? 7.547 31.547 11.32 1 98.12 130 ARG B N 1
ATOM 3188 C CA . ARG B 1 130 ? 8.414 30.516 11.891 1 98.12 130 ARG B CA 1
ATOM 3189 C C . ARG B 1 130 ? 8.805 30.859 13.32 1 98.12 130 ARG B C 1
ATOM 3191 O O . ARG B 1 130 ? 8.758 30 14.211 1 98.12 130 ARG B O 1
ATOM 3198 N N . ALA B 1 131 ? 9.227 32.094 13.547 1 98.25 131 ALA B N 1
ATOM 3199 C CA . ALA B 1 131 ? 9.625 32.531 14.875 1 98.25 131 ALA B CA 1
ATOM 3200 C C . ALA B 1 131 ? 8.453 32.469 15.852 1 98.25 131 ALA B C 1
ATOM 3202 O O . ALA B 1 131 ? 8.633 32.125 17.016 1 98.25 131 ALA B O 1
ATOM 32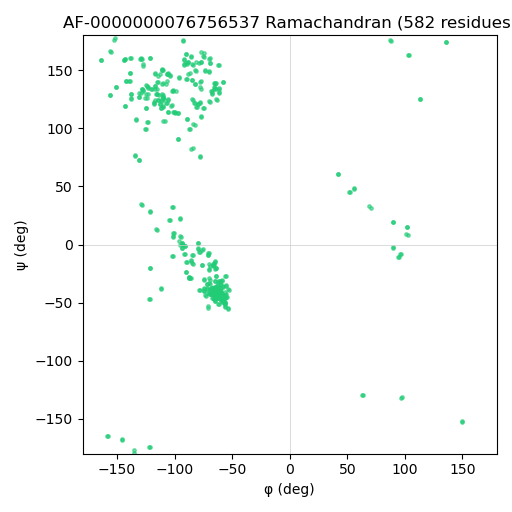03 N N . ALA B 1 132 ? 7.293 32.812 15.383 1 98.75 132 ALA B N 1
ATOM 3204 C CA . ALA B 1 132 ? 6.094 32.75 16.219 1 98.75 132 ALA B CA 1
ATOM 3205 C C . ALA B 1 132 ? 5.812 31.312 16.656 1 98.75 132 ALA B C 1
ATOM 3207 O O . ALA B 1 132 ? 5.52 31.062 17.828 1 98.75 132 ALA B O 1
ATOM 3208 N N . LEU B 1 133 ? 5.918 30.406 15.727 1 98.69 133 LEU B N 1
ATOM 3209 C CA . LEU B 1 133 ? 5.699 29 16.031 1 98.69 133 LEU B CA 1
ATOM 3210 C C . LEU B 1 133 ? 6.711 28.5 17.062 1 98.69 133 LEU B C 1
ATOM 3212 O O . LEU B 1 133 ? 6.348 27.828 18.031 1 98.69 133 LEU B O 1
ATOM 3216 N N . GLU B 1 134 ? 7.957 28.875 16.891 1 97.62 134 GLU B N 1
ATOM 3217 C CA . GLU B 1 134 ? 9.023 28.469 17.797 1 97.62 134 GLU B CA 1
ATOM 3218 C C . GLU B 1 134 ? 8.75 28.969 19.219 1 97.62 134 GLU B C 1
ATOM 3220 O O . GLU B 1 134 ? 9.125 28.312 20.188 1 97.62 134 GLU B O 1
ATOM 3225 N N . GLN B 1 135 ? 8.109 30.094 19.297 1 98.06 135 GLN B N 1
ATOM 3226 C CA . GLN B 1 135 ? 7.762 30.672 20.594 1 98.06 135 GLN B CA 1
ATOM 3227 C C . GLN B 1 135 ? 6.602 29.906 21.234 1 98.06 135 GLN B C 1
ATOM 3229 O O . GLN B 1 135 ? 6.52 29.812 22.469 1 98.06 135 GLN B O 1
ATOM 3234 N N . LEU B 1 136 ? 5.746 29.359 20.453 1 98.69 136 LEU B N 1
ATOM 3235 C CA . LEU B 1 136 ? 4.531 28.734 20.953 1 98.69 136 LEU B CA 1
ATOM 3236 C C . LEU B 1 136 ? 4.793 27.281 21.344 1 98.69 136 LEU B C 1
ATOM 3238 O O . LEU B 1 136 ? 4.141 26.75 22.25 1 98.69 136 LEU B O 1
ATOM 3242 N N . LEU B 1 137 ? 5.723 26.625 20.719 1 98.19 137 LEU B N 1
ATOM 3243 C CA . LEU B 1 137 ? 5.945 25.188 20.812 1 98.19 137 LEU B CA 1
ATOM 3244 C C . LEU B 1 137 ? 6.25 24.781 22.25 1 98.19 137 LEU B C 1
ATOM 3246 O O . LEU B 1 137 ? 5.695 23.797 22.75 1 98.19 137 LEU B O 1
ATOM 3250 N N . PRO B 1 138 ? 7.07 25.562 23.031 1 97.75 138 PRO B N 1
ATOM 3251 C CA . PRO B 1 138 ? 7.387 25.156 24.406 1 97.75 138 PRO B CA 1
ATOM 3252 C C . PRO B 1 138 ? 6.164 25.141 25.312 1 97.75 138 PRO B C 1
ATOM 3254 O O . PRO B 1 138 ? 6.156 24.453 26.344 1 97.75 138 PRO B O 1
ATOM 3257 N N . ALA B 1 139 ? 5.105 25.859 24.938 1 98.19 139 ALA B N 1
ATOM 3258 C CA . ALA B 1 139 ? 3.908 25.969 25.766 1 98.19 139 ALA B CA 1
ATOM 3259 C C . ALA B 1 139 ? 2.975 24.781 25.531 1 98.19 139 ALA B C 1
ATOM 3261 O O . ALA B 1 139 ? 2.057 24.531 26.312 1 98.19 139 ALA B O 1
ATOM 3262 N N . ALA B 1 140 ? 3.143 24.047 24.469 1 98.5 140 ALA B N 1
ATOM 3263 C CA . ALA B 1 140 ? 2.229 22.984 24.047 1 98.5 140 ALA B CA 1
ATOM 3264 C C . ALA B 1 140 ? 2.441 21.719 24.875 1 98.5 140 ALA B C 1
ATOM 3266 O O . ALA B 1 140 ? 3.58 21.344 25.156 1 98.5 140 ALA B O 1
ATOM 3267 N N . ARG B 1 141 ? 1.378 21.047 25.25 1 98.12 141 ARG B N 1
ATOM 3268 C CA . ARG B 1 141 ? 1.428 19.812 26.016 1 98.12 141 ARG B CA 1
ATOM 3269 C C . ARG B 1 141 ? 1.799 18.625 25.125 1 98.12 141 ARG B C 1
ATOM 3271 O O . ARG B 1 141 ? 2.492 17.703 25.562 1 98.12 141 ARG B O 1
ATOM 3278 N N . PHE B 1 142 ? 1.324 18.594 24.016 1 98.62 142 PHE B N 1
ATOM 3279 C CA . PHE B 1 142 ? 1.557 17.578 23 1 98.62 142 PHE B CA 1
ATOM 3280 C C . PHE B 1 142 ? 1.615 18.203 21.609 1 98.62 142 PHE B C 1
ATOM 3282 O O . PHE B 1 142 ? 0.655 18.844 21.172 1 98.62 142 PHE B O 1
ATOM 3289 N N . ARG B 1 143 ? 2.758 18.078 20.891 1 98.75 143 ARG B N 1
ATOM 3290 C CA . ARG B 1 143 ? 3.027 18.75 19.625 1 98.75 143 ARG B CA 1
ATOM 3291 C C . ARG B 1 143 ? 2.926 17.781 18.453 1 98.75 143 ARG B C 1
ATOM 3293 O O . ARG B 1 143 ? 3.611 16.766 18.438 1 98.75 143 ARG B O 1
ATOM 3300 N N . VAL B 1 144 ? 2.08 18.156 17.5 1 98.88 144 VAL B N 1
ATOM 3301 C CA . VAL B 1 144 ? 1.846 17.297 16.344 1 98.88 144 VAL B CA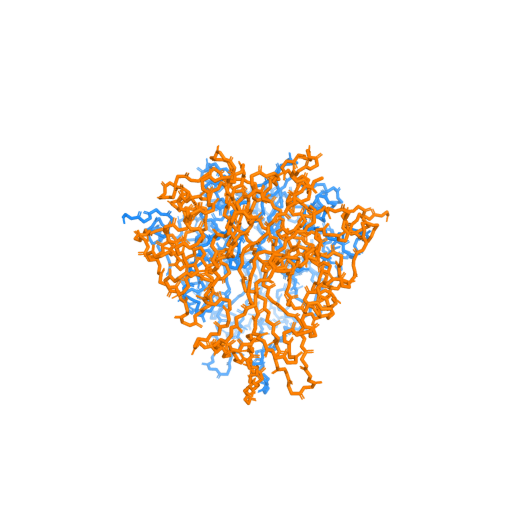 1
ATOM 3302 C C . VAL B 1 144 ? 2.277 18.016 15.078 1 98.88 144 VAL B C 1
ATOM 3304 O O . VAL B 1 144 ? 1.743 19.078 14.75 1 98.88 144 VAL B O 1
ATOM 3307 N N . LEU B 1 145 ? 3.191 17.438 14.367 1 98.88 145 LEU B N 1
ATOM 3308 C CA . LEU B 1 145 ? 3.592 17.984 13.07 1 98.88 145 LEU B CA 1
ATOM 3309 C C . LEU B 1 145 ? 2.93 17.219 11.93 1 98.88 145 LEU B C 1
ATOM 3311 O O . LEU B 1 145 ? 3.146 16.016 11.781 1 98.88 145 LEU B O 1
ATOM 3315 N N . ASP B 1 146 ? 2.104 17.844 11.219 1 98.81 146 ASP B N 1
ATOM 3316 C CA . ASP B 1 146 ? 1.71 17.406 9.883 1 98.81 146 ASP B CA 1
ATOM 3317 C C . ASP B 1 146 ? 2.664 17.938 8.828 1 98.81 146 ASP B C 1
ATOM 3319 O O . ASP B 1 146 ? 2.521 19.078 8.383 1 98.81 146 ASP B O 1
ATOM 3323 N N . ALA B 1 147 ? 3.605 17.141 8.383 1 98.25 147 ALA B N 1
ATOM 3324 C CA . ALA B 1 147 ? 4.637 17.656 7.484 1 98.25 147 ALA B CA 1
ATOM 3325 C C . ALA B 1 147 ? 4.02 18.344 6.27 1 98.25 147 ALA B C 1
ATOM 3327 O O . ALA B 1 147 ? 4.305 19.516 6 1 98.25 147 ALA B O 1
ATOM 3328 N N . ASN B 1 148 ? 3.125 17.547 5.566 1 97.12 148 ASN B N 1
ATOM 3329 C CA . ASN B 1 148 ? 2.383 18.141 4.461 1 97.12 148 ASN B CA 1
ATOM 3330 C C . ASN B 1 148 ? 3.27 19.047 3.607 1 97.12 148 ASN B C 1
ATOM 3332 O O . ASN B 1 148 ? 2.949 20.219 3.396 1 97.12 148 ASN B O 1
ATOM 3336 N N . LEU B 1 149 ? 4.324 18.516 3.01 1 97.56 149 LEU B N 1
ATOM 3337 C CA . LEU B 1 149 ? 5.328 19.266 2.264 1 97.56 149 LEU B CA 1
ATOM 3338 C C . LEU B 1 149 ? 4.73 19.859 0.987 1 97.56 149 LEU B C 1
ATOM 3340 O O . LEU B 1 149 ? 4.055 19.156 0.234 1 97.56 149 LEU B O 1
ATOM 3344 N N . ARG B 1 150 ? 5 21.109 0.778 1 95.81 150 ARG B N 1
ATOM 3345 C CA . ARG B 1 150 ? 4.555 21.812 -0.42 1 95.81 150 ARG B CA 1
ATOM 3346 C C . ARG B 1 150 ? 5.734 22.469 -1.143 1 95.81 150 ARG B C 1
ATOM 3348 O O . ARG B 1 150 ? 6.156 23.562 -0.791 1 95.81 150 ARG B O 1
ATOM 3355 N N . LYS B 1 151 ? 6.188 21.781 -2.178 1 92.31 151 LYS B N 1
ATOM 3356 C CA . LYS B 1 151 ? 7.266 22.344 -2.98 1 92.31 151 LYS B CA 1
ATOM 3357 C C . LYS B 1 151 ? 6.812 23.625 -3.676 1 92.31 151 LYS B C 1
ATOM 3359 O O . LYS B 1 151 ? 5.68 23.719 -4.148 1 92.31 151 LYS B O 1
ATOM 3364 N N . PRO B 1 152 ? 7.641 24.656 -3.727 1 94.06 152 PRO B N 1
ATOM 3365 C CA . PRO B 1 152 ? 9.023 24.75 -3.256 1 94.06 152 PRO B CA 1
ATOM 3366 C C . PRO B 1 152 ? 9.148 25.484 -1.922 1 94.06 152 PRO B C 1
ATOM 3368 O O . PRO B 1 152 ? 10.133 26.188 -1.691 1 94.06 152 PRO B O 1
ATOM 3371 N N . HIS B 1 153 ? 8.164 25.359 -1.115 1 95.94 153 HIS B N 1
ATOM 3372 C CA . HIS B 1 153 ? 8.023 26.281 0.014 1 95.94 153 HIS B CA 1
ATOM 3373 C C . HIS B 1 153 ? 8.633 25.688 1.279 1 95.94 153 HIS B C 1
ATOM 3375 O O . HIS B 1 153 ? 8.289 26.094 2.391 1 95.94 153 HIS B O 1
ATOM 3381 N N . TYR B 1 154 ? 9.547 24.75 1.17 1 96.5 154 TYR B N 1
ATOM 3382 C CA . TYR B 1 154 ? 10.203 24.188 2.344 1 96.5 154 TYR B CA 1
ATOM 3383 C C . TYR B 1 154 ? 11.664 23.875 2.047 1 96.5 154 TYR B C 1
ATOM 3385 O O . TYR B 1 154 ? 12.055 23.75 0.884 1 96.5 154 TYR B O 1
ATOM 3393 N N . GLU B 1 155 ? 12.422 23.797 3.105 1 96.5 155 GLU B N 1
ATOM 3394 C CA . GLU B 1 155 ? 13.789 23.281 3.143 1 96.5 155 GLU B CA 1
ATOM 3395 C C . GLU B 1 155 ? 13.922 22.141 4.145 1 96.5 155 GLU B C 1
ATOM 3397 O O . GLU B 1 155 ? 13.422 22.234 5.27 1 96.5 155 GLU B O 1
ATOM 3402 N N . PRO B 1 156 ? 14.578 21.094 3.758 1 96.88 156 PRO B N 1
ATOM 3403 C CA . PRO B 1 156 ? 14.672 19.938 4.633 1 96.88 156 PRO B CA 1
ATOM 3404 C C . PRO B 1 156 ? 15.18 20.281 6.031 1 96.88 156 PRO B C 1
ATOM 3406 O O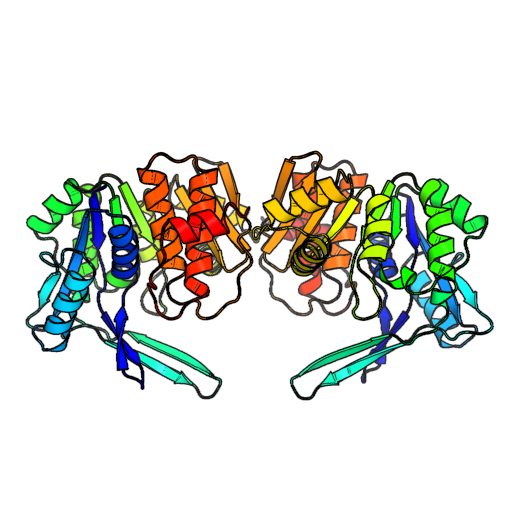 . PRO B 1 156 ? 14.672 19.75 7.023 1 96.88 156 PRO B O 1
ATOM 3409 N N . GLU B 1 157 ? 16.109 21.156 6.109 1 95.94 157 GLU B N 1
ATOM 3410 C CA . GLU B 1 157 ? 16.672 21.516 7.402 1 95.94 157 GLU B CA 1
ATOM 3411 C C . GLU B 1 157 ? 15.641 22.203 8.297 1 95.94 157 GLU B C 1
ATOM 3413 O O . GLU B 1 157 ? 15.625 21.984 9.508 1 95.94 157 GLU B O 1
ATOM 3418 N N . ARG B 1 158 ? 14.844 22.984 7.723 1 96.5 158 ARG B N 1
ATOM 3419 C CA . ARG B 1 158 ? 13.781 23.641 8.477 1 96.5 158 ARG B CA 1
ATOM 3420 C C . ARG B 1 158 ? 12.734 22.625 8.938 1 96.5 158 ARG B C 1
ATOM 3422 O O . ARG B 1 158 ? 12.234 22.719 10.062 1 96.5 158 ARG B O 1
ATOM 3429 N N . VAL B 1 159 ? 12.414 21.766 8.062 1 97.81 159 VAL B N 1
ATOM 3430 C CA . VAL B 1 159 ? 11.453 20.719 8.406 1 97.81 159 VAL B CA 1
ATOM 3431 C C . VAL B 1 159 ? 12 19.875 9.555 1 97.81 159 VAL B C 1
ATOM 3433 O O . VAL B 1 159 ? 11.273 19.516 10.484 1 97.81 159 VAL B O 1
ATOM 3436 N N . LEU B 1 160 ? 13.312 19.578 9.516 1 97.19 160 LEU B N 1
ATOM 3437 C CA . LEU B 1 160 ? 13.961 18.812 10.57 1 97.19 160 LEU B CA 1
ATOM 3438 C C . LEU B 1 160 ? 13.82 19.516 11.922 1 97.19 160 LEU B C 1
ATOM 3440 O O . LEU B 1 160 ? 13.547 18.859 12.93 1 97.19 160 LEU B O 1
ATOM 3444 N N . SER B 1 161 ? 14.023 20.781 11.891 1 96.31 161 SER B N 1
ATOM 3445 C CA . SER B 1 161 ? 13.883 21.547 13.117 1 96.31 161 SER B CA 1
ATOM 3446 C C . SER B 1 161 ? 12.477 21.422 13.703 1 96.31 161 SER B C 1
ATOM 3448 O O . SER B 1 161 ? 12.312 21.234 14.906 1 96.31 161 SER B O 1
ATOM 3450 N N . LEU B 1 162 ? 11.469 21.469 12.859 1 97.25 162 LEU B N 1
ATOM 3451 C CA . LEU B 1 162 ? 10.086 21.297 13.289 1 97.25 162 LEU B CA 1
ATOM 3452 C C . LEU B 1 162 ? 9.852 19.891 13.828 1 97.25 162 LEU B C 1
ATOM 3454 O O . LEU B 1 162 ? 9.172 19.719 14.844 1 97.25 162 LEU B O 1
ATOM 3458 N N . MET B 1 163 ? 10.43 18.938 13.172 1 98.19 163 MET B N 1
ATOM 3459 C CA . MET B 1 163 ? 10.266 17.531 13.547 1 98.19 163 MET B CA 1
ATOM 3460 C C . MET B 1 163 ? 10.852 17.281 14.93 1 98.19 163 MET B C 1
ATOM 3462 O O . MET B 1 163 ? 10.273 16.516 15.719 1 98.19 163 MET B O 1
ATOM 3466 N N . ARG B 1 164 ? 11.922 17.891 15.258 1 97.38 164 ARG B N 1
ATOM 3467 C CA . ARG B 1 164 ? 12.617 17.656 16.516 1 97.38 164 ARG B CA 1
ATOM 3468 C C . ARG B 1 164 ? 11.812 18.188 17.688 1 97.38 164 ARG B C 1
ATOM 3470 O O . ARG B 1 164 ? 12.023 17.781 18.844 1 97.38 164 ARG B O 1
ATOM 3477 N N . HIS B 1 165 ? 10.859 19.078 17.422 1 96.75 165 HIS B N 1
ATOM 3478 C CA . HIS B 1 165 ? 9.992 19.609 18.469 1 96.75 165 HIS B CA 1
ATOM 3479 C C . HIS B 1 165 ? 8.727 18.766 18.609 1 96.75 165 HIS B C 1
ATOM 3481 O O . HIS B 1 165 ? 7.977 18.938 19.578 1 96.75 165 HIS B O 1
ATOM 3487 N N . ALA B 1 166 ? 8.477 17.844 17.75 1 98.38 166 ALA B N 1
ATOM 3488 C CA . ALA B 1 166 ? 7.184 17.172 17.656 1 98.38 166 ALA B CA 1
ATOM 3489 C C . ALA B 1 166 ? 7.152 15.938 18.562 1 98.38 166 ALA B C 1
ATOM 3491 O O . ALA B 1 166 ? 8.148 15.211 18.656 1 98.38 166 ALA B O 1
ATOM 3492 N N . ASP B 1 167 ? 6.047 15.688 19.172 1 98.44 167 ASP B N 1
ATOM 3493 C CA . ASP B 1 167 ? 5.77 14.445 19.875 1 98.44 167 ASP B CA 1
ATOM 3494 C C . ASP B 1 167 ? 5.18 13.398 18.938 1 98.44 167 ASP B C 1
ATOM 3496 O O . ASP B 1 167 ? 5.324 12.195 19.172 1 98.44 167 ASP B O 1
ATOM 3500 N N . LEU B 1 168 ? 4.531 13.852 17.938 1 98.75 168 LEU B N 1
ATOM 3501 C CA . LEU B 1 168 ? 3.963 13.031 16.875 1 98.75 168 LEU B CA 1
ATOM 3502 C C . LEU B 1 168 ? 4.195 13.672 15.508 1 98.75 168 LEU B C 1
ATOM 3504 O O . LEU B 1 168 ? 3.939 14.859 15.328 1 98.75 168 LEU B O 1
ATOM 3508 N N . ILE B 1 169 ? 4.715 12.875 14.602 1 98.88 169 ILE B N 1
ATOM 3509 C CA . ILE B 1 169 ? 4.941 13.328 13.227 1 98.88 169 ILE B CA 1
ATOM 3510 C C . ILE B 1 169 ? 4.066 12.523 12.273 1 98.88 169 ILE B C 1
ATOM 3512 O O . ILE B 1 169 ? 3.998 11.297 12.359 1 98.88 169 ILE B O 1
ATOM 3516 N N . LYS B 1 170 ? 3.35 13.172 11.43 1 98.88 170 LYS B N 1
ATOM 3517 C CA . LYS B 1 170 ? 2.598 12.531 10.352 1 98.88 170 LYS B CA 1
ATOM 3518 C C . LYS B 1 170 ? 3.193 12.859 8.984 1 98.88 170 LYS B C 1
ATOM 3520 O O . LYS B 1 170 ? 3.377 14.031 8.656 1 98.88 170 LYS B O 1
ATOM 3525 N N . LEU B 1 171 ? 3.543 11.867 8.234 1 98.5 171 LEU B N 1
ATOM 3526 C CA . LEU B 1 171 ? 4.039 11.93 6.863 1 98.5 171 LEU B CA 1
ATOM 3527 C C . LEU B 1 171 ? 3.27 10.969 5.961 1 98.5 171 LEU B C 1
ATOM 3529 O O . LEU B 1 171 ? 2.621 10.039 6.445 1 98.5 171 LEU B O 1
ATOM 3533 N N . ASN B 1 172 ? 3.32 11.211 4.711 1 97.94 172 ASN B N 1
ATOM 3534 C CA . ASN B 1 172 ? 3.051 10.117 3.789 1 97.94 172 ASN B CA 1
ATOM 3535 C C . ASN B 1 172 ? 4.336 9.406 3.373 1 97.94 172 ASN B C 1
ATOM 3537 O O . ASN B 1 172 ? 5.434 9.82 3.758 1 97.94 172 ASN B O 1
ATOM 3541 N N . ASP B 1 173 ? 4.238 8.336 2.605 1 97.5 173 ASP B N 1
ATOM 3542 C CA . ASP B 1 173 ? 5.398 7.523 2.268 1 97.5 173 ASP B CA 1
ATOM 3543 C C . ASP B 1 173 ? 6.398 8.312 1.425 1 97.5 173 ASP B C 1
ATOM 3545 O O . ASP B 1 173 ? 7.605 8.25 1.667 1 97.5 173 ASP B O 1
ATOM 3549 N N . GLU B 1 174 ? 5.957 9.102 0.477 1 97.19 174 GLU B N 1
ATOM 3550 C CA . GLU B 1 174 ? 6.852 9.898 -0.356 1 97.19 174 GLU B CA 1
ATOM 3551 C C . GLU B 1 174 ? 7.66 10.883 0.486 1 97.19 174 GLU B C 1
ATOM 3553 O O . GLU B 1 174 ? 8.859 11.062 0.266 1 97.19 174 GLU B O 1
ATOM 3558 N N . GLU B 1 175 ? 6.977 11.531 1.417 1 98.44 175 GLU B N 1
ATOM 3559 C CA . GLU B 1 175 ? 7.629 12.484 2.311 1 98.44 175 GLU B CA 1
ATOM 3560 C C . GLU B 1 175 ? 8.664 11.789 3.197 1 98.44 175 GLU B C 1
ATOM 3562 O O . GLU B 1 175 ? 9.742 12.336 3.445 1 98.44 175 GLU B O 1
ATOM 3567 N N . LEU B 1 176 ? 8.305 10.617 3.682 1 98.56 176 LEU B N 1
ATOM 3568 C CA . LEU B 1 176 ? 9.258 9.844 4.48 1 98.56 176 LEU B CA 1
ATOM 3569 C C . LEU B 1 176 ? 10.547 9.602 3.707 1 98.56 176 LEU B C 1
ATOM 3571 O O . LEU B 1 176 ? 11.641 9.875 4.211 1 98.56 176 LEU B O 1
ATOM 3575 N N . TYR B 1 177 ? 10.398 9.102 2.471 1 98 177 TYR B N 1
ATOM 3576 C CA . TYR B 1 177 ? 11.578 8.773 1.671 1 98 177 TYR B CA 1
ATOM 3577 C C . TYR B 1 177 ? 12.367 10.023 1.317 1 98 177 TYR B C 1
ATOM 3579 O O . TYR B 1 177 ? 13.594 10.023 1.37 1 98 177 TYR B O 1
ATOM 3587 N N . GLU B 1 178 ? 11.656 11.062 0.989 1 97.94 178 GLU B N 1
ATOM 3588 C CA . GLU B 1 178 ? 12.312 12.312 0.622 1 97.94 178 GLU B CA 1
ATOM 3589 C C . GLU B 1 178 ? 13.133 12.875 1.782 1 97.94 178 GLU B C 1
ATOM 3591 O O . GLU B 1 178 ? 14.305 13.203 1.616 1 97.94 178 GLU B O 1
ATOM 3596 N N . LEU B 1 179 ? 12.531 12.984 2.932 1 98.38 179 LEU B N 1
ATOM 3597 C CA . LEU B 1 179 ? 13.203 13.555 4.09 1 98.38 179 LEU B CA 1
ATOM 3598 C C . LEU B 1 179 ? 14.328 12.648 4.574 1 98.38 179 LEU B C 1
ATOM 3600 O O . LEU B 1 179 ? 15.406 13.125 4.922 1 98.38 179 LEU B O 1
ATOM 3604 N N . SER B 1 180 ? 14.055 11.344 4.602 1 97.88 180 SER B N 1
ATOM 3605 C CA . SER B 1 180 ? 15.109 10.422 5.008 1 97.88 180 SER B CA 1
ATOM 3606 C C . SER B 1 180 ? 16.328 10.547 4.109 1 97.88 180 SER B C 1
ATOM 3608 O O . SER B 1 180 ? 17.469 10.586 4.594 1 97.88 180 SER B O 1
ATOM 3610 N N . ALA B 1 181 ? 16.094 10.594 2.824 1 97.56 181 ALA B N 1
ATOM 3611 C CA . ALA B 1 181 ? 17.203 10.766 1.877 1 97.56 181 ALA B CA 1
ATOM 3612 C C . ALA B 1 181 ? 17.953 12.062 2.139 1 97.56 181 ALA B C 1
ATOM 3614 O O . ALA B 1 181 ? 19.188 12.086 2.143 1 97.56 181 ALA B O 1
ATOM 3615 N N . ALA B 1 182 ? 17.219 13.109 2.32 1 97.69 182 ALA B N 1
ATOM 3616 C CA . ALA B 1 182 ? 17.828 14.414 2.594 1 97.69 182 ALA B CA 1
ATOM 3617 C C . ALA B 1 182 ? 18.688 14.367 3.85 1 97.69 182 ALA B C 1
ATOM 3619 O O . ALA B 1 182 ? 19.688 15.086 3.953 1 97.69 182 ALA B O 1
ATOM 3620 N N . PHE B 1 183 ? 18.312 13.523 4.801 1 97.44 183 PHE B N 1
ATOM 3621 C CA . PHE B 1 183 ? 19.016 13.445 6.078 1 97.44 183 PHE B CA 1
ATOM 3622 C C . PHE B 1 183 ? 20.094 12.383 6.043 1 97.44 183 PHE B C 1
ATOM 3624 O O . PHE B 1 183 ? 20.703 12.078 7.066 1 97.44 183 PHE B O 1
ATOM 3631 N N . GLY B 1 184 ? 20.266 11.68 4.914 1 96.94 184 GLY B N 1
ATOM 3632 C CA . GLY B 1 184 ? 21.406 10.82 4.719 1 96.94 184 GLY B CA 1
ATOM 3633 C C . GLY B 1 184 ? 21.109 9.344 4.91 1 96.94 184 GLY B C 1
ATOM 3634 O O . GLY B 1 184 ? 22.016 8.531 5.074 1 96.94 184 GLY B O 1
ATOM 3635 N N . SER B 1 185 ? 19.859 8.977 4.918 1 97.62 185 SER B N 1
ATOM 3636 C CA . SER B 1 185 ? 19.516 7.574 5.105 1 97.62 185 SER B CA 1
ATOM 3637 C C . SER B 1 185 ? 20.016 6.715 3.951 1 97.62 185 SER B C 1
ATOM 3639 O O . SER B 1 185 ? 19.797 7.051 2.783 1 97.62 185 SER B O 1
ATOM 3641 N N . PRO B 1 186 ? 20.641 5.551 4.246 1 97.31 186 PRO B N 1
ATOM 3642 C CA . PRO B 1 186 ? 21.062 4.637 3.184 1 97.31 186 PRO B CA 1
ATOM 3643 C C . PRO B 1 186 ? 20 3.602 2.83 1 97.31 186 PRO B C 1
ATOM 3645 O O . PRO B 1 186 ? 20.203 2.801 1.911 1 97.31 186 PRO B O 1
ATOM 3648 N N . TYR B 1 187 ? 18.891 3.648 3.516 1 97.75 187 TYR B N 1
ATOM 3649 C CA . TYR B 1 187 ? 17.984 2.506 3.504 1 97.75 187 TYR B CA 1
ATOM 3650 C C . TYR B 1 187 ? 16.969 2.625 2.371 1 97.75 187 TYR B C 1
ATOM 3652 O O . TYR B 1 187 ? 16.734 3.719 1.859 1 97.75 187 TYR B O 1
ATOM 3660 N N . HIS B 1 188 ? 16.312 1.48 2.059 1 96.94 188 HIS B N 1
ATOM 3661 C CA . HIS B 1 188 ? 15.398 1.433 0.918 1 96.94 188 HIS B CA 1
ATOM 3662 C C . HIS B 1 188 ? 13.992 1.04 1.353 1 96.94 188 HIS B C 1
ATOM 3664 O O . HIS B 1 188 ? 13.031 1.234 0.606 1 96.94 188 HIS B O 1
ATOM 3670 N N . SER B 1 189 ? 13.859 0.419 2.523 1 97.69 189 SER B N 1
ATOM 3671 C CA . SER B 1 189 ? 12.539 -0.023 2.955 1 97.69 189 SER B CA 1
ATOM 3672 C C . SER B 1 189 ? 11.852 1.04 3.807 1 97.69 189 SER B C 1
ATOM 3674 O O . SER B 1 189 ? 12.516 1.881 4.414 1 97.69 189 SER B O 1
ATOM 3676 N N . LEU B 1 190 ? 10.594 1.016 3.834 1 98.25 190 LEU B N 1
ATOM 3677 C CA . LEU B 1 190 ? 9.812 1.959 4.629 1 98.25 190 LEU B CA 1
ATOM 3678 C C . LEU B 1 190 ? 10.164 1.845 6.109 1 98.25 190 LEU B C 1
ATOM 3680 O O . LEU B 1 190 ? 10.398 2.855 6.773 1 98.25 190 LEU B O 1
ATOM 3684 N N . GLU B 1 191 ? 10.25 0.562 6.621 1 97.69 191 GLU B N 1
ATOM 3685 C CA . GLU B 1 191 ? 10.508 0.328 8.039 1 97.69 191 GLU B CA 1
ATOM 3686 C C . GLU B 1 191 ? 11.859 0.897 8.453 1 97.69 191 GLU B C 1
ATOM 3688 O O . GLU B 1 191 ? 11.977 1.533 9.5 1 97.69 191 GLU B O 1
ATOM 3693 N N . GLN B 1 192 ? 12.82 0.617 7.617 1 97.38 192 GLN B N 1
ATOM 3694 C CA . GLN B 1 192 ? 14.164 1.087 7.938 1 97.38 192 GLN B CA 1
ATOM 3695 C C . GLN B 1 192 ? 14.227 2.611 7.926 1 97.38 192 GLN B C 1
ATOM 3697 O O . GLN B 1 192 ? 14.844 3.217 8.812 1 97.38 192 GLN B O 1
ATOM 3702 N N . ASN B 1 193 ? 13.609 3.219 6.961 1 98.31 193 ASN B N 1
ATOM 3703 C CA . ASN B 1 193 ? 13.594 4.676 6.895 1 98.31 193 ASN B CA 1
ATOM 3704 C C . ASN B 1 193 ? 12.789 5.281 8.039 1 98.31 193 ASN B C 1
ATOM 3706 O O . ASN B 1 193 ? 13.133 6.352 8.547 1 98.31 193 ASN B O 1
ATOM 3710 N N . LEU B 1 194 ? 11.703 4.629 8.391 1 98.5 194 LEU B N 1
ATOM 3711 C CA . LEU B 1 194 ? 10.891 5.07 9.523 1 98.5 194 LEU B CA 1
ATOM 3712 C C . LEU B 1 194 ? 11.719 5.07 10.812 1 98.5 194 LEU B C 1
ATOM 3714 O O . LEU B 1 194 ? 11.711 6.051 11.555 1 98.5 194 LEU B O 1
ATOM 3718 N N . ARG B 1 195 ? 12.438 4.02 11.047 1 97.62 195 ARG B N 1
ATOM 3719 C CA . ARG B 1 195 ? 13.289 3.932 12.234 1 97.62 195 ARG B CA 1
ATOM 3720 C C . ARG B 1 195 ? 14.422 4.949 12.18 1 97.62 195 ARG B C 1
ATOM 3722 O O . ARG B 1 195 ? 14.781 5.543 13.195 1 97.62 195 ARG B O 1
ATOM 3729 N N . TYR B 1 196 ? 14.992 5.082 10.977 1 97.62 196 TYR B N 1
ATOM 3730 C CA . TYR B 1 196 ? 16.047 6.074 10.789 1 97.62 196 TYR B CA 1
ATOM 3731 C C . TYR B 1 196 ? 15.547 7.465 11.164 1 97.62 196 TYR B C 1
ATOM 3733 O O . TYR B 1 196 ? 16.203 8.18 11.922 1 97.62 196 TYR B O 1
ATOM 3741 N N . LEU B 1 197 ? 14.398 7.809 10.617 1 98.25 197 LEU B N 1
ATOM 3742 C CA . LEU B 1 197 ? 13.82 9.125 10.883 1 98.25 197 LEU B CA 1
ATOM 3743 C C . LEU B 1 197 ? 13.5 9.289 12.359 1 98.25 197 LEU B C 1
ATOM 3745 O O . LEU B 1 197 ? 13.758 10.352 12.938 1 98.25 197 LEU B O 1
ATOM 3749 N N . ALA B 1 198 ? 12.875 8.266 12.961 1 98 198 ALA B N 1
ATOM 3750 C CA . ALA B 1 198 ? 12.547 8.305 14.383 1 98 198 ALA B CA 1
ATOM 3751 C C . ALA B 1 198 ? 13.797 8.578 15.227 1 98 198 ALA B C 1
ATOM 3753 O O . ALA B 1 198 ? 13.75 9.383 16.156 1 98 198 ALA B O 1
ATOM 3754 N N . GLY B 1 199 ? 14.898 7.879 14.898 1 96.5 199 GLY B N 1
ATOM 3755 C CA . GLY B 1 199 ? 16.156 8.094 15.602 1 96.5 199 GLY B CA 1
ATOM 3756 C C . GLY B 1 199 ? 16.734 9.477 15.383 1 96.5 199 GLY B C 1
ATOM 3757 O O . GLY B 1 199 ? 17.234 10.102 16.312 1 96.5 199 GLY B O 1
ATOM 3758 N N . HIS B 1 200 ? 16.594 9.93 14.164 1 96 200 HIS B N 1
ATOM 3759 C CA . HIS B 1 200 ? 17.188 11.219 13.781 1 96 200 HIS B CA 1
ATOM 3760 C C . HIS B 1 200 ? 16.453 12.375 14.453 1 96 200 HIS B C 1
ATOM 3762 O O . HIS B 1 200 ? 17.062 13.391 14.781 1 96 200 HIS B O 1
ATOM 3768 N N . THR B 1 201 ? 15.188 12.258 14.664 1 97.12 201 THR B N 1
ATOM 3769 C CA . THR B 1 201 ? 14.367 13.336 15.203 1 97.12 201 THR B CA 1
ATOM 3770 C C . THR B 1 201 ? 14.086 13.109 16.688 1 97.12 201 THR B C 1
ATOM 3772 O O . THR B 1 201 ? 13.555 13.992 17.359 1 97.12 201 THR B O 1
ATOM 3775 N N . ASP B 1 202 ? 14.43 11.906 17.203 1 96.06 202 ASP B N 1
ATOM 3776 C CA . ASP B 1 202 ? 14.141 11.523 18.594 1 96.06 202 ASP B CA 1
ATOM 3777 C C . ASP B 1 202 ? 12.648 11.656 18.891 1 96.06 202 ASP B C 1
ATOM 3779 O O . ASP B 1 202 ? 12.258 12.305 19.859 1 96.06 202 ASP B O 1
ATOM 3783 N N . THR B 1 203 ? 11.805 11.125 18.031 1 96.25 203 THR B N 1
ATOM 3784 C CA . THR B 1 203 ? 10.352 11.203 18.156 1 96.25 203 THR B CA 1
ATOM 3785 C C . THR B 1 203 ? 9.766 9.836 18.469 1 96.25 203 THR B C 1
ATOM 3787 O O . THR B 1 203 ? 10.109 8.844 17.828 1 96.25 203 THR B O 1
ATOM 3790 N N . ALA B 1 204 ? 8.797 9.812 19.375 1 95.38 204 ALA B N 1
ATOM 3791 C CA . ALA B 1 204 ? 8.242 8.562 19.875 1 95.38 204 ALA B CA 1
ATOM 3792 C C . ALA B 1 204 ? 7.102 8.07 18.984 1 95.38 204 ALA B C 1
ATOM 3794 O O . ALA B 1 204 ? 6.773 6.883 18.984 1 95.38 204 ALA B O 1
ATOM 3795 N N . HIS B 1 205 ? 6.414 9.055 18.328 1 98.31 205 HIS B N 1
ATOM 3796 C CA . HIS B 1 205 ? 5.246 8.719 17.516 1 98.31 205 HIS B CA 1
ATOM 3797 C C . HIS B 1 205 ? 5.398 9.234 16.094 1 98.31 205 HIS B C 1
ATOM 3799 O O . HIS B 1 205 ? 5.559 10.438 15.875 1 98.31 205 HIS B O 1
ATOM 3805 N N . ILE B 1 206 ? 5.422 8.328 15.141 1 98.75 206 ILE B N 1
ATOM 3806 C CA . ILE B 1 206 ? 5.418 8.711 13.734 1 98.75 206 ILE B CA 1
ATOM 3807 C C . ILE B 1 206 ? 4.355 7.914 12.984 1 98.75 206 ILE B C 1
ATOM 3809 O O . ILE B 1 206 ? 4.293 6.688 13.102 1 98.75 206 ILE B O 1
ATOM 3813 N N . CYS B 1 207 ? 3.502 8.602 12.281 1 98.75 207 CYS B N 1
ATOM 3814 C CA . CYS B 1 207 ? 2.486 7.98 11.438 1 98.75 207 CYS B CA 1
ATOM 3815 C C . CYS B 1 207 ? 2.801 8.188 9.961 1 98.75 207 CYS B C 1
ATOM 3817 O O . CYS B 1 207 ? 3.049 9.32 9.531 1 98.75 207 CYS B O 1
ATOM 3819 N N . ILE B 1 208 ? 2.832 7.129 9.219 1 98.75 208 ILE B N 1
ATOM 3820 C CA . ILE B 1 208 ? 3.021 7.191 7.773 1 98.75 208 ILE B CA 1
ATOM 3821 C C . ILE B 1 208 ? 1.742 6.75 7.066 1 98.75 208 ILE B C 1
ATOM 3823 O O . ILE B 1 208 ? 1.286 5.617 7.242 1 98.75 208 ILE B O 1
ATOM 3827 N N . THR B 1 209 ? 1.122 7.617 6.309 1 98.5 209 THR B N 1
ATOM 3828 C CA . THR B 1 209 ? -0.03 7.227 5.5 1 98.5 209 THR B CA 1
ATOM 3829 C C . THR B 1 209 ? 0.417 6.641 4.164 1 98.5 209 THR B C 1
ATOM 3831 O O . THR B 1 209 ? 1.382 7.117 3.564 1 98.5 209 THR B O 1
ATOM 3834 N N . LEU B 1 210 ? -0.286 5.629 3.719 1 97.31 210 LEU B N 1
ATOM 3835 C CA . LEU B 1 210 ? 0.063 4.895 2.506 1 97.31 210 LEU B CA 1
ATOM 3836 C C . LEU B 1 210 ? -1.079 4.938 1.497 1 97.31 210 LEU B C 1
ATOM 3838 O O . LEU B 1 210 ? -1.292 3.977 0.754 1 97.31 210 LEU B O 1
ATOM 3842 N N . GLY B 1 211 ? -1.893 5.984 1.52 1 94.38 211 GLY B N 1
ATOM 3843 C CA . GLY B 1 211 ? -3.049 6.062 0.641 1 94.38 211 GLY B CA 1
ATOM 3844 C C . GLY B 1 211 ? -4.074 4.973 0.905 1 94.38 211 GLY B C 1
ATOM 3845 O O . GLY B 1 211 ? -4.5 4.777 2.045 1 94.38 211 GLY B O 1
ATOM 3846 N N . GLN B 1 212 ? -4.457 4.289 -0.205 1 93.88 212 GLN B N 1
ATOM 3847 C CA . GLN B 1 212 ? -5.492 3.266 -0.082 1 93.88 212 GLN B CA 1
ATOM 3848 C C . GLN B 1 212 ? -4.969 2.043 0.667 1 93.88 212 GLN B C 1
ATOM 3850 O O . GLN B 1 212 ? -5.742 1.169 1.059 1 93.88 212 GLN B O 1
ATOM 3855 N N . HIS B 1 213 ? -3.686 1.98 0.92 1 95.62 213 HIS B N 1
ATOM 3856 C CA . HIS B 1 213 ? -3.086 0.818 1.565 1 95.62 213 HIS B CA 1
ATOM 3857 C C . HIS B 1 213 ? -2.973 1.021 3.072 1 95.62 213 HIS B C 1
ATOM 3859 O O . HIS B 1 213 ? -2.309 0.242 3.76 1 95.62 213 HIS B O 1
ATOM 3865 N N . GLY B 1 214 ? -3.559 2.148 3.588 1 97.56 214 GLY B N 1
ATOM 3866 C CA . GLY B 1 214 ? -3.672 2.346 5.023 1 97.56 214 GLY B CA 1
ATOM 3867 C C . GLY B 1 214 ? -2.57 3.219 5.598 1 97.56 214 GLY B C 1
ATOM 3868 O O . GLY B 1 214 ? -2.342 4.332 5.117 1 97.56 214 GLY B O 1
ATOM 3869 N N . ALA B 1 215 ? -1.981 2.676 6.703 1 98.69 215 ALA B N 1
ATOM 3870 C CA . ALA B 1 215 ? -0.986 3.49 7.395 1 98.69 215 ALA B CA 1
ATOM 3871 C C . ALA B 1 215 ? -0.144 2.643 8.344 1 98.69 215 ALA B C 1
ATOM 3873 O O . ALA B 1 215 ? -0.519 1.516 8.68 1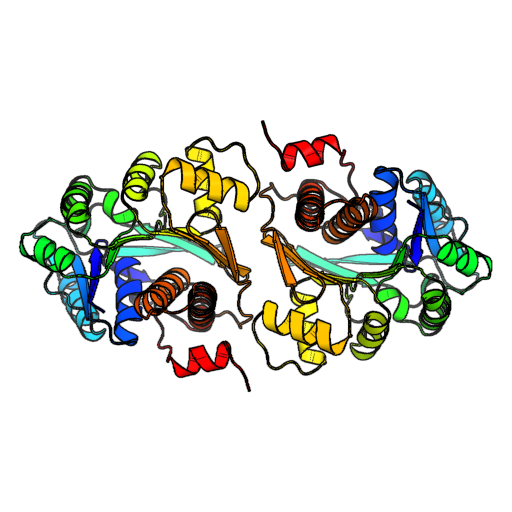 98.69 215 ALA B O 1
ATOM 3874 N N . VAL B 1 216 ? 1.016 3.178 8.656 1 98.62 216 VAL B N 1
ATOM 3875 C CA . VAL B 1 216 ? 1.947 2.604 9.617 1 98.62 216 VAL B CA 1
ATOM 3876 C C . VAL B 1 216 ? 2.133 3.566 10.789 1 98.62 216 VAL B C 1
ATOM 3878 O O . VAL B 1 216 ? 2.23 4.781 10.594 1 98.62 216 VAL B O 1
ATOM 3881 N N . TYR B 1 217 ? 2.121 3.018 12.008 1 98.75 217 TYR B N 1
ATOM 3882 C CA . TYR B 1 217 ? 2.266 3.803 13.227 1 98.75 217 TYR B CA 1
ATOM 3883 C C . TYR B 1 217 ? 3.445 3.311 14.055 1 98.75 217 TYR B C 1
ATOM 3885 O O . TYR B 1 217 ? 3.416 2.201 14.594 1 98.75 217 TYR B O 1
ATOM 3893 N N . PHE B 1 218 ? 4.531 4.074 14.039 1 98.56 218 PHE B N 1
ATOM 3894 C CA . PHE B 1 218 ? 5.672 3.861 14.922 1 98.56 218 PHE B CA 1
ATOM 3895 C C . PHE B 1 218 ? 5.414 4.453 16.297 1 98.56 218 PHE B C 1
ATOM 3897 O O . PHE B 1 218 ? 5.156 5.652 16.422 1 98.56 218 PHE B O 1
ATOM 3904 N N . ARG B 1 219 ? 5.41 3.6 17.266 1 97.62 219 ARG B N 1
ATOM 3905 C CA . ARG B 1 219 ? 5.164 4.012 18.656 1 97.62 219 ARG B CA 1
ATOM 3906 C C . ARG B 1 219 ? 6.184 3.389 19.594 1 97.62 219 ARG B C 1
ATOM 3908 O O . ARG B 1 219 ? 6.113 2.195 19.891 1 97.62 219 ARG B O 1
ATOM 3915 N N . HIS B 1 220 ? 7.129 4.133 20.125 1 95.56 220 HIS B N 1
ATOM 3916 C CA . HIS B 1 220 ? 8.125 3.705 21.109 1 95.56 220 HIS B CA 1
ATOM 3917 C C . HIS B 1 220 ? 8.852 2.447 20.641 1 95.56 220 HIS B C 1
ATOM 3919 O O . HIS B 1 220 ? 8.945 1.469 21.375 1 95.56 220 HIS B O 1
ATOM 3925 N N . GLY B 1 221 ? 9.234 2.467 19.391 1 94.31 221 GLY B N 1
ATOM 3926 C CA . GLY B 1 221 ? 10.078 1.401 18.875 1 94.31 221 GLY B CA 1
ATOM 3927 C C . GLY B 1 221 ? 9.289 0.285 18.203 1 94.31 221 GLY B C 1
ATOM 3928 O O . GLY B 1 221 ? 9.867 -0.593 17.562 1 94.31 221 GLY B O 1
ATOM 3929 N N . LYS B 1 222 ? 8.008 0.332 18.375 1 95.94 222 LYS B N 1
ATOM 3930 C CA . LYS B 1 222 ? 7.164 -0.696 17.766 1 95.94 222 LYS B CA 1
ATOM 3931 C C . LYS B 1 222 ? 6.398 -0.144 16.562 1 95.94 222 LYS B C 1
ATOM 3933 O O . LYS B 1 222 ? 6.016 1.027 16.547 1 95.94 222 LYS B O 1
ATOM 3938 N N . ILE B 1 223 ? 6.215 -1.027 15.641 1 96.88 223 ILE B N 1
ATOM 3939 C CA . ILE B 1 223 ? 5.512 -0.621 14.43 1 96.88 223 ILE B CA 1
ATOM 3940 C C . ILE B 1 223 ? 4.176 -1.361 14.336 1 96.88 223 ILE B C 1
ATOM 3942 O O . ILE B 1 223 ? 4.133 -2.588 14.453 1 96.88 223 ILE B O 1
ATOM 3946 N N . LEU B 1 224 ? 3.115 -0.595 14.219 1 97.38 224 LEU B N 1
ATOM 3947 C CA . LEU B 1 224 ? 1.771 -1.096 13.961 1 97.38 224 LEU B CA 1
ATOM 3948 C C . LEU B 1 224 ? 1.304 -0.697 12.562 1 97.38 224 LEU B C 1
ATOM 3950 O O . LEU B 1 224 ? 1.716 0.34 12.039 1 97.38 224 LEU B O 1
ATOM 3954 N N . ALA B 1 225 ? 0.444 -1.584 12.023 1 98.12 225 ALA B N 1
ATOM 3955 C CA . ALA B 1 225 ? -0.047 -1.253 10.688 1 98.12 225 ALA B CA 1
ATOM 3956 C C . ALA B 1 225 ? -1.536 -1.558 10.562 1 98.12 225 ALA B C 1
ATOM 3958 O O . ALA B 1 225 ? -2.064 -2.416 11.273 1 98.12 225 ALA B O 1
ATOM 3959 N N . HIS B 1 226 ? -2.209 -0.836 9.828 1 98.25 226 HIS B N 1
ATOM 3960 C CA . HIS B 1 226 ? -3.521 -1.105 9.25 1 98.25 226 HIS B CA 1
ATOM 3961 C C . HIS B 1 226 ? -3.494 -0.966 7.73 1 98.25 226 HIS B C 1
ATOM 3963 O O . HIS B 1 226 ? -2.902 -0.023 7.199 1 98.25 226 HIS B O 1
ATOM 3969 N N . HIS B 1 227 ? -4.121 -1.892 7.035 1 98.06 227 HIS B N 1
ATOM 3970 C CA . HIS B 1 227 ? -3.873 -1.991 5.602 1 98.06 227 HIS B CA 1
ATOM 3971 C C . HIS B 1 227 ? -5.035 -1.419 4.801 1 98.06 227 HIS B C 1
ATOM 3973 O O . HIS B 1 227 ? -5.281 -1.839 3.668 1 98.06 227 HIS B O 1
ATOM 3979 N N . GLY B 1 228 ? -5.824 -0.562 5.461 1 97.25 228 GLY B N 1
ATOM 3980 C CA . GLY B 1 228 ? -6.781 0.289 4.766 1 97.25 228 GLY B CA 1
ATOM 3981 C C . GLY B 1 228 ? -8.125 -0.375 4.555 1 97.25 228 GLY B C 1
ATOM 3982 O O . GLY B 1 228 ? -8.328 -1.528 4.941 1 97.25 228 GLY B O 1
ATOM 3983 N N . PHE B 1 229 ? -9.07 0.387 4.02 1 97.5 229 PHE B N 1
ATOM 3984 C CA . PHE B 1 229 ? -10.422 -0.001 3.629 1 97.5 229 PHE B CA 1
ATOM 3985 C C . PHE B 1 229 ? -10.641 0.227 2.139 1 97.5 229 PHE B C 1
ATOM 3987 O O . PHE B 1 229 ? -10.234 1.257 1.597 1 97.5 229 PHE B O 1
ATOM 3994 N N . ARG B 1 230 ? -11.18 -0.718 1.551 1 94.75 230 ARG B N 1
ATOM 3995 C CA . ARG B 1 230 ? -11.5 -0.544 0.139 1 94.75 230 ARG B CA 1
ATOM 3996 C C . ARG B 1 230 ? -12.789 0.254 -0.032 1 94.75 230 ARG B C 1
ATOM 3998 O O . ARG B 1 230 ? -13.836 -0.121 0.503 1 94.75 230 ARG B O 1
ATOM 4005 N N . VAL B 1 231 ? -12.672 1.38 -0.725 1 94.25 231 VAL B N 1
ATOM 4006 C CA . VAL B 1 231 ? -13.828 2.229 -1.007 1 94.25 231 VAL B CA 1
ATOM 4007 C C . VAL B 1 231 ? -13.758 2.727 -2.449 1 94.25 231 VAL B C 1
ATOM 4009 O O . VAL B 1 231 ? -12.719 2.611 -3.105 1 94.25 231 VAL B O 1
ATOM 4012 N N . SER B 1 232 ? -14.844 3.158 -2.98 1 91.62 232 SER B N 1
ATOM 4013 C CA . SER B 1 232 ? -14.867 3.785 -4.297 1 91.62 232 SER B CA 1
ATOM 4014 C C . SER B 1 232 ? -14.383 5.23 -4.23 1 91.62 232 SER B C 1
ATOM 4016 O O . SER B 1 232 ? -14.969 6.059 -3.533 1 91.62 232 SER B O 1
ATOM 4018 N N . MET B 1 233 ? -13.391 5.535 -4.953 1 87.75 233 MET B N 1
ATOM 4019 C CA . MET B 1 233 ? -12.734 6.836 -4.852 1 87.75 233 MET B CA 1
ATOM 4020 C C . MET B 1 233 ? -13.484 7.891 -5.656 1 87.75 233 MET B C 1
ATOM 4022 O O . MET B 1 233 ? -13.898 7.633 -6.789 1 87.75 233 MET B O 1
ATOM 4026 N N . ALA B 1 234 ? -13.594 9.039 -5.055 1 81.38 234 ALA B N 1
ATOM 4027 C CA . ALA B 1 234 ? -14.148 10.219 -5.719 1 81.38 234 ALA B CA 1
ATOM 4028 C C . ALA B 1 234 ? -13.148 11.367 -5.719 1 81.38 234 ALA B C 1
ATOM 4030 O O . ALA B 1 234 ? -12.914 11.992 -6.754 1 81.38 234 ALA B O 1
ATOM 4031 N N . ASP B 1 235 ? -12.555 11.625 -4.621 1 82.69 235 ASP B N 1
ATOM 4032 C CA . ASP B 1 235 ? -11.672 12.766 -4.398 1 82.69 235 ASP B CA 1
ATOM 4033 C C . ASP B 1 235 ? -10.703 12.492 -3.25 1 82.69 235 ASP B C 1
ATOM 4035 O O . ASP B 1 235 ? -11.125 12.188 -2.135 1 82.69 235 ASP B O 1
ATOM 4039 N N . SER B 1 236 ? -9.406 12.711 -3.523 1 82.12 236 SER B N 1
ATOM 4040 C CA . SER B 1 236 ? -8.445 12.375 -2.477 1 82.12 236 SER B CA 1
ATOM 4041 C C . SER B 1 236 ? -8.125 13.594 -1.617 1 82.12 236 SER B C 1
ATOM 4043 O O . SER B 1 236 ? -7.383 13.492 -0.636 1 82.12 236 SER B O 1
ATOM 4045 N N . VAL B 1 237 ? -8.656 14.719 -1.93 1 86.12 237 VAL B N 1
ATOM 4046 C CA . VAL B 1 237 ? -8.352 15.961 -1.225 1 86.12 237 VAL B CA 1
ATOM 4047 C C . VAL B 1 237 ? -8.805 15.852 0.229 1 86.12 237 VAL B C 1
ATOM 4049 O O . VAL B 1 237 ? -9.938 15.445 0.504 1 86.12 237 VAL B O 1
ATOM 4052 N N . GLY B 1 238 ? -7.895 16.078 1.147 1 93.12 238 GLY B N 1
ATOM 4053 C CA . GLY B 1 238 ? -8.242 16.156 2.557 1 93.12 238 GLY B CA 1
ATOM 4054 C C . GLY B 1 238 ? -8.188 14.812 3.262 1 93.12 238 GLY B C 1
ATOM 4055 O O . GLY B 1 238 ? -8.406 14.734 4.473 1 93.12 238 GLY B O 1
ATOM 4056 N N . ALA B 1 239 ? -7.898 13.781 2.531 1 95.25 239 ALA B N 1
ATOM 4057 C CA . ALA B 1 239 ? -7.859 12.445 3.125 1 95.25 239 ALA B CA 1
ATOM 4058 C C . ALA B 1 239 ? -6.82 12.367 4.242 1 95.25 239 ALA B C 1
ATOM 4060 O O . ALA B 1 239 ? -7.09 11.812 5.309 1 95.25 239 ALA B O 1
ATOM 4061 N N . GLY B 1 240 ? -5.645 12.969 3.99 1 97.56 240 GLY B N 1
ATOM 4062 C CA . GLY B 1 240 ? -4.602 12.992 5.004 1 97.56 240 GLY B CA 1
ATOM 4063 C C . GLY B 1 240 ? -4.984 13.805 6.23 1 97.56 240 GLY B C 1
ATOM 4064 O O . GLY B 1 240 ? -4.668 13.422 7.355 1 97.56 240 GLY B O 1
ATOM 4065 N N . ASP B 1 241 ? -5.66 14.922 6.016 1 98.31 241 ASP B N 1
ATOM 4066 C CA . ASP B 1 241 ? -6.129 15.75 7.121 1 98.31 241 ASP B CA 1
ATOM 4067 C C . ASP B 1 241 ? -7.16 15.008 7.965 1 98.31 241 ASP B C 1
ATOM 4069 O O . ASP B 1 241 ? -7.102 15.039 9.195 1 98.31 241 ASP B O 1
ATOM 4073 N N . SER B 1 242 ? -8.094 14.352 7.281 1 98.31 242 SER B N 1
ATOM 4074 C CA . SER B 1 242 ? -9.109 13.578 7.984 1 98.31 242 SER B CA 1
ATOM 4075 C C . SER B 1 242 ? -8.492 12.414 8.742 1 98.31 242 SER B C 1
ATOM 4077 O O . SER B 1 242 ? -8.922 12.102 9.859 1 98.31 242 SER B O 1
ATOM 4079 N N . PHE B 1 243 ? -7.527 11.789 8.172 1 98.75 243 PHE B N 1
ATOM 4080 C CA . PHE B 1 243 ? -6.793 10.727 8.852 1 98.75 243 PHE B CA 1
ATOM 4081 C C . PHE B 1 243 ? -6.199 11.227 10.164 1 98.75 243 PHE B C 1
ATOM 4083 O O . PHE B 1 243 ? -6.426 10.625 11.219 1 98.75 243 PHE B O 1
ATOM 4090 N N . LEU B 1 244 ? -5.457 12.328 10.078 1 98.88 244 LEU B N 1
ATOM 4091 C CA . LEU B 1 244 ? -4.793 12.836 11.273 1 98.88 244 LEU B CA 1
ATOM 4092 C C . LEU B 1 244 ? -5.816 13.25 12.328 1 98.88 244 LEU B C 1
ATOM 4094 O O . LEU B 1 244 ? -5.637 12.977 13.516 1 98.88 244 LEU B O 1
ATOM 4098 N N . ALA B 1 245 ? -6.906 13.883 11.875 1 98.88 245 ALA B N 1
ATOM 4099 C CA . ALA B 1 245 ? -7.965 14.281 12.805 1 98.88 245 ALA B CA 1
ATOM 4100 C C . ALA B 1 245 ? -8.547 13.062 13.516 1 98.88 245 ALA B C 1
ATOM 4102 O O . ALA B 1 245 ? -8.727 13.07 14.734 1 98.88 245 ALA B O 1
ATOM 4103 N N . GLY B 1 246 ? -8.859 12.031 12.711 1 98.81 246 GLY B N 1
ATOM 4104 C CA . GLY B 1 246 ? -9.375 10.805 13.305 1 98.81 246 GLY B CA 1
ATOM 4105 C C . GLY B 1 246 ? -8.398 10.148 14.266 1 98.81 246 GLY B C 1
ATOM 4106 O O . GLY B 1 246 ? -8.797 9.656 15.32 1 98.81 246 GLY B O 1
ATOM 4107 N N . PHE B 1 247 ? -7.117 10.164 13.891 1 98.88 247 PHE B N 1
ATOM 4108 C CA . PHE B 1 247 ? -6.07 9.617 14.75 1 98.88 247 PHE B CA 1
ATOM 4109 C C . PHE B 1 247 ? -6.047 10.336 16.094 1 98.88 247 PHE B C 1
ATOM 4111 O O . PHE B 1 247 ? -6.086 9.688 17.141 1 98.88 247 PHE B O 1
ATOM 4118 N N . LEU B 1 248 ? -6.047 11.633 16.078 1 98.88 248 LEU B N 1
ATOM 4119 C CA . LEU B 1 248 ? -5.988 12.445 17.281 1 98.88 248 LEU B CA 1
ATOM 4120 C C . LEU B 1 248 ? -7.246 12.258 18.125 1 98.88 248 LEU B C 1
ATOM 4122 O O . LEU B 1 248 ? -7.164 12.148 19.359 1 98.88 248 LEU B O 1
ATOM 4126 N N . PHE B 1 249 ? -8.367 12.227 17.484 1 98.75 249 PHE B N 1
ATOM 4127 C CA . PHE B 1 249 ? -9.633 12.039 18.188 1 98.75 249 PHE B CA 1
ATOM 4128 C C . PHE B 1 249 ? -9.617 10.766 19.016 1 98.75 249 PHE B C 1
ATOM 4130 O O . PHE B 1 249 ? -9.93 10.781 20.203 1 98.75 249 PHE B O 1
ATOM 4137 N N . GLN B 1 250 ? -9.227 9.648 18.375 1 98.69 250 GLN B N 1
ATOM 4138 C CA . GLN B 1 250 ? -9.203 8.359 19.047 1 98.69 250 GLN B CA 1
ATOM 4139 C C . GLN B 1 250 ? -8.109 8.32 20.125 1 98.69 250 GLN B C 1
ATOM 4141 O O . GLN B 1 250 ? -8.32 7.797 21.219 1 98.69 250 GLN B O 1
ATOM 4146 N N . MET B 1 251 ? -6.949 8.883 19.781 1 98.06 251 MET B N 1
ATOM 4147 C CA . MET B 1 251 ? -5.848 8.914 20.734 1 98.06 251 MET B CA 1
ATOM 4148 C C . MET B 1 251 ? -6.254 9.648 22.016 1 98.06 251 MET B C 1
ATOM 4150 O O . MET B 1 251 ? -6.035 9.148 23.109 1 98.06 251 MET B O 1
ATOM 4154 N N . LEU B 1 252 ? -6.867 10.812 21.891 1 98.06 252 LEU B N 1
ATOM 4155 C CA . LEU B 1 252 ? -7.27 11.641 23.016 1 98.06 252 LEU B CA 1
ATOM 4156 C C . LEU B 1 252 ? -8.43 11 23.781 1 98.06 252 LEU B C 1
ATOM 4158 O O . LEU B 1 252 ? -8.641 11.305 24.953 1 98.06 252 LEU B O 1
ATOM 4162 N N . SER B 1 253 ? -9.156 10.117 23.094 1 97.69 253 SER B N 1
ATOM 4163 C CA . SER B 1 253 ? -10.266 9.414 23.719 1 97.69 253 SER B CA 1
ATOM 4164 C C . SER B 1 253 ? -9.789 8.188 24.484 1 97.69 253 SER B C 1
ATOM 4166 O O . SER B 1 253 ? -10.586 7.496 25.125 1 97.69 253 SER B O 1
ATOM 4168 N N . GLY B 1 254 ? -8.562 7.84 24.328 1 97.88 254 GLY B N 1
ATOM 4169 C CA . GLY B 1 254 ? -8 6.734 25.094 1 97.88 254 GLY B CA 1
ATOM 4170 C C . GLY B 1 254 ? -8.156 5.395 24.391 1 97.88 254 GLY B C 1
ATOM 4171 O O . GLY B 1 254 ? -8.07 4.344 25.031 1 97.88 254 GLY B O 1
ATOM 4172 N N . ALA B 1 255 ? -8.375 5.398 23.156 1 98.06 255 ALA B N 1
ATOM 4173 C CA . ALA B 1 255 ? -8.508 4.16 22.391 1 98.06 255 ALA B CA 1
ATOM 4174 C C . ALA B 1 255 ? -7.168 3.434 22.297 1 98.06 255 ALA B C 1
ATOM 4176 O O . ALA B 1 255 ? -6.109 4.043 22.453 1 98.06 255 ALA B O 1
ATOM 4177 N N . SER B 1 256 ? -7.195 2.074 22.078 1 98.31 256 SER B N 1
ATOM 4178 C CA . SER B 1 256 ? -5.969 1.324 21.828 1 98.31 256 SER B CA 1
ATOM 4179 C C . SER B 1 256 ? -5.273 1.804 20.562 1 98.31 256 SER B C 1
ATOM 4181 O O . SER B 1 256 ? -5.914 2.354 19.656 1 98.31 256 SER B O 1
ATOM 4183 N N . PRO B 1 257 ? -3.949 1.631 20.453 1 98.12 257 PRO B N 1
ATOM 4184 C CA . PRO B 1 257 ? -3.236 2.043 19.234 1 98.12 257 PRO B CA 1
ATOM 4185 C C . PRO B 1 257 ? -3.812 1.41 17.969 1 98.12 257 PRO B C 1
ATOM 4187 O O . PRO B 1 257 ? -3.881 2.064 16.922 1 98.12 257 PRO B O 1
ATOM 4190 N N . GLU B 1 258 ? -4.27 0.162 18.109 1 97.69 258 GLU B N 1
ATOM 4191 C CA . GLU B 1 258 ? -4.852 -0.538 16.969 1 97.69 258 GLU B CA 1
ATOM 4192 C C . GLU B 1 258 ? -6.152 0.125 16.516 1 97.69 258 GLU B C 1
ATOM 4194 O O . GLU B 1 258 ? -6.359 0.351 15.32 1 97.69 258 GLU B O 1
ATOM 4199 N N . ASN B 1 259 ? -6.996 0.423 17.453 1 98.12 259 ASN B N 1
ATOM 4200 C CA . ASN B 1 259 ? -8.273 1.058 17.141 1 98.12 259 ASN B CA 1
ATOM 4201 C C . ASN B 1 259 ? -8.078 2.484 16.625 1 98.12 259 ASN B C 1
ATOM 4203 O O . ASN B 1 259 ? -8.812 2.943 15.75 1 98.12 259 ASN B O 1
ATOM 4207 N N . THR B 1 260 ? -7.109 3.168 17.266 1 98.69 260 THR B N 1
ATOM 4208 C CA . THR B 1 260 ? -6.777 4.52 16.844 1 98.69 260 THR B CA 1
ATOM 4209 C C . THR B 1 260 ? -6.395 4.535 15.359 1 98.69 260 THR B C 1
ATOM 4211 O O . THR B 1 260 ? -6.938 5.32 14.578 1 98.69 260 THR B O 1
ATOM 4214 N N . LEU B 1 261 ? -5.574 3.609 14.992 1 98.75 261 LEU B N 1
ATOM 4215 C CA . LEU B 1 261 ? -5.086 3.545 13.617 1 98.75 261 LEU B CA 1
ATOM 4216 C C . LEU B 1 261 ? -6.199 3.115 12.664 1 98.75 261 LEU B C 1
ATOM 4218 O O . LEU B 1 261 ? -6.344 3.682 11.578 1 98.75 261 LEU B O 1
ATOM 4222 N N . ALA B 1 262 ? -7.008 2.15 13.055 1 98.62 262 ALA B N 1
ATOM 4223 C CA . ALA B 1 262 ? -8.117 1.676 12.227 1 98.62 262 ALA B CA 1
ATOM 4224 C C . ALA B 1 262 ? -9.117 2.793 11.969 1 98.62 262 ALA B C 1
ATOM 4226 O O . ALA B 1 262 ? -9.57 2.977 10.836 1 98.62 262 ALA B O 1
ATOM 4227 N N . PHE B 1 263 ? -9.445 3.52 13.008 1 98.75 263 PHE B N 1
ATOM 4228 C CA . PHE B 1 263 ? -10.391 4.621 12.898 1 98.75 263 PHE B CA 1
ATOM 4229 C C . PHE B 1 263 ? -9.859 5.707 11.969 1 98.75 263 PHE B C 1
ATOM 4231 O O . PHE B 1 263 ? -10.594 6.227 11.125 1 98.75 263 PHE B O 1
ATOM 4238 N N . ALA B 1 264 ? -8.586 6.023 12.148 1 98.88 264 ALA B N 1
ATOM 4239 C CA . ALA B 1 264 ? -7.945 7.023 11.297 1 98.88 264 ALA B CA 1
ATOM 4240 C C . ALA B 1 264 ? -7.996 6.613 9.828 1 98.88 264 ALA B C 1
ATOM 4242 O O . ALA B 1 264 ? -8.328 7.422 8.961 1 98.88 264 ALA B O 1
ATOM 4243 N N . CYS B 1 265 ? -7.746 5.34 9.555 1 98.69 265 CYS B N 1
ATOM 4244 C CA . CYS B 1 265 ? -7.805 4.828 8.188 1 98.69 265 CYS B CA 1
ATOM 4245 C C . CYS B 1 265 ? -9.234 4.867 7.652 1 98.69 265 CYS B C 1
ATOM 4247 O O . CYS B 1 265 ? -9.453 5.195 6.484 1 98.69 265 CYS B O 1
ATOM 4249 N N . ALA B 1 266 ? -10.195 4.566 8.477 1 98.69 266 ALA B N 1
ATOM 4250 C CA . ALA B 1 266 ? -11.594 4.52 8.055 1 98.69 266 ALA B CA 1
ATOM 4251 C C . ALA B 1 266 ? -12.086 5.898 7.641 1 98.69 266 ALA B C 1
ATOM 4253 O O . ALA B 1 266 ? -12.703 6.055 6.582 1 98.69 266 ALA B O 1
ATOM 4254 N N . ILE B 1 267 ? -11.828 6.875 8.469 1 98.31 267 ILE B N 1
ATOM 4255 C CA . ILE B 1 267 ? -12.336 8.203 8.148 1 98.31 267 ILE B CA 1
ATOM 4256 C C . ILE B 1 267 ? -11.594 8.758 6.934 1 98.31 267 ILE B C 1
ATOM 4258 O O . ILE B 1 267 ? -12.18 9.461 6.105 1 98.31 267 ILE B O 1
ATOM 4262 N N . GLY B 1 268 ? -10.258 8.492 6.832 1 97.88 268 GLY B N 1
ATOM 4263 C CA . GLY B 1 268 ? -9.555 8.844 5.609 1 97.88 268 GLY B CA 1
ATOM 4264 C C . GLY B 1 268 ? -10.164 8.227 4.367 1 97.88 268 GLY B C 1
ATOM 4265 O O . GLY B 1 268 ? -10.328 8.898 3.348 1 97.88 268 GLY B O 1
ATOM 4266 N N . ALA B 1 269 ? -10.508 6.973 4.465 1 97.75 269 ALA B N 1
ATOM 4267 C CA . ALA B 1 269 ? -11.125 6.258 3.352 1 97.75 269 ALA B CA 1
ATOM 4268 C C . ALA B 1 269 ? -12.477 6.871 2.988 1 97.75 269 ALA B C 1
ATOM 4270 O O . ALA B 1 269 ? -12.781 7.062 1.809 1 97.75 269 ALA B O 1
ATOM 4271 N N . LEU B 1 270 ? -13.289 7.16 3.951 1 97.69 270 LEU B N 1
ATOM 4272 C CA . LEU B 1 270 ? -14.602 7.746 3.705 1 97.69 270 LEU B CA 1
ATOM 4273 C C . LEU B 1 270 ? -14.469 9.125 3.068 1 97.69 270 LEU B C 1
ATOM 4275 O O . LEU B 1 270 ? -15.289 9.508 2.229 1 97.69 270 LEU B O 1
ATOM 4279 N N . ASN B 1 271 ? -13.438 9.867 3.506 1 97.12 271 ASN B N 1
ATOM 4280 C CA . ASN B 1 271 ? -13.219 11.195 2.955 1 97.12 271 ASN B CA 1
ATOM 4281 C C . ASN B 1 271 ? -13.039 11.156 1.439 1 97.12 271 ASN B C 1
ATOM 4283 O O . ASN B 1 271 ? -13.547 12.023 0.725 1 97.12 271 ASN B O 1
ATOM 4287 N N . VAL B 1 272 ? -12.398 10.125 0.957 1 95.44 272 VAL B N 1
ATOM 4288 C CA . VAL B 1 272 ? -12.047 10.055 -0.458 1 95.44 272 VAL B CA 1
ATOM 4289 C C . VAL B 1 272 ? -13.289 9.711 -1.279 1 95.44 272 VAL B C 1
ATOM 4291 O O . VAL B 1 272 ? -13.289 9.844 -2.506 1 95.44 272 VAL B O 1
ATOM 4294 N N . THR B 1 273 ? -14.336 9.195 -0.656 1 95.12 273 THR B N 1
ATOM 4295 C CA . THR B 1 273 ? -15.555 8.828 -1.365 1 95.12 273 THR B CA 1
ATOM 4296 C C . THR B 1 273 ? -16.391 10.062 -1.666 1 95.12 273 THR B C 1
ATOM 4298 O O . THR B 1 273 ? -17.406 9.977 -2.363 1 95.12 273 THR B O 1
ATOM 4301 N N . ARG B 1 274 ? -16.016 11.188 -1.178 1 93.06 274 ARG B N 1
ATOM 4302 C CA . ARG B 1 274 ? -16.781 12.422 -1.295 1 93.06 274 ARG B CA 1
ATOM 4303 C C . ARG B 1 274 ? -15.922 13.562 -1.836 1 93.06 274 ARG B C 1
ATOM 4305 O O . ARG B 1 274 ? -14.695 13.523 -1.72 1 93.06 274 ARG B O 1
ATOM 4312 N N . HIS B 1 275 ? -16.625 14.516 -2.344 1 88.75 275 HIS B N 1
ATOM 4313 C CA . HIS B 1 275 ? -15.906 15.688 -2.846 1 88.75 275 HIS B CA 1
ATOM 4314 C C . HIS B 1 275 ? -15.672 16.703 -1.739 1 88.75 275 HIS B C 1
ATOM 4316 O O . HIS B 1 275 ? -16.531 16.891 -0.875 1 88.75 275 HIS B O 1
ATOM 4322 N N . GLY B 1 276 ? -14.516 17.422 -1.857 1 86.94 276 GLY B N 1
ATOM 4323 C CA . GLY B 1 276 ? -14.203 18.469 -0.908 1 86.94 276 GLY B CA 1
ATOM 4324 C C . GLY B 1 276 ? -13.164 18.062 0.122 1 86.94 276 GLY B C 1
ATOM 4325 O O . GLY B 1 276 ? -13.016 16.875 0.415 1 86.94 276 GLY B O 1
ATOM 4326 N N . ALA B 1 277 ? -12.617 18.953 0.743 1 86.06 277 ALA B N 1
ATOM 4327 C CA . ALA B 1 277 ? -11.516 18.719 1.676 1 86.06 277 ALA B CA 1
ATOM 4328 C C . ALA B 1 277 ? -12.023 18.094 2.971 1 86.06 277 ALA B C 1
ATOM 4330 O O . ALA B 1 277 ? -11.367 17.219 3.549 1 86.06 277 ALA B O 1
ATOM 4331 N N . VAL B 1 278 ? -13.203 18.594 3.432 1 92.56 278 VAL B N 1
ATOM 4332 C CA . VAL B 1 278 ? -13.75 18.047 4.668 1 92.56 278 VAL B CA 1
ATOM 4333 C C . VAL B 1 278 ? -15.242 17.766 4.488 1 92.56 278 VAL B C 1
ATOM 4335 O O . VAL B 1 278 ? -16.078 18.438 5.086 1 92.56 278 VAL B O 1
ATOM 4338 N N . PRO B 1 279 ? -15.547 16.719 3.828 1 94.38 279 PRO B N 1
ATOM 4339 C CA . PRO B 1 279 ? -16.969 16.375 3.672 1 94.38 279 PRO B CA 1
ATOM 4340 C C . PRO B 1 279 ? -17.609 15.906 4.977 1 94.38 279 PRO B C 1
ATOM 4342 O O . PRO B 1 279 ? -16.906 15.562 5.926 1 94.38 279 PRO B O 1
ATOM 4345 N N . ASP B 1 280 ? -18.875 16 4.961 1 94.94 280 ASP B N 1
ATOM 4346 C CA . ASP B 1 280 ? -19.609 15.539 6.137 1 94.94 280 ASP B CA 1
ATOM 4347 C C . ASP B 1 280 ? -19.531 14.023 6.277 1 94.94 280 ASP B C 1
ATOM 4349 O O . ASP B 1 280 ? -19.891 13.289 5.355 1 94.94 280 ASP B O 1
ATOM 4353 N N . ILE B 1 281 ? -19.047 13.586 7.371 1 97.06 281 ILE B N 1
ATOM 4354 C CA . ILE B 1 281 ? -18.938 12.172 7.715 1 97.06 281 ILE B CA 1
ATOM 4355 C C . ILE B 1 281 ? -19.344 11.961 9.172 1 97.06 281 ILE B C 1
ATOM 4357 O O . ILE B 1 281 ? -18.766 12.578 10.078 1 97.06 281 ILE B O 1
ATOM 4361 N N . SER B 1 282 ? -20.266 11.109 9.422 1 96.94 282 SER B N 1
ATOM 4362 C CA . SER B 1 282 ? -20.734 10.867 10.781 1 96.94 282 SER B CA 1
ATOM 4363 C C . SER B 1 282 ? -19.969 9.734 11.445 1 96.94 282 SER B C 1
ATOM 4365 O O . SER B 1 282 ? -19.375 8.898 10.766 1 96.94 282 SER B O 1
ATOM 4367 N N . LEU B 1 283 ? -20.016 9.719 12.766 1 97.19 283 LEU B N 1
ATOM 4368 C CA . LEU B 1 283 ? -19.422 8.617 13.516 1 97.19 283 LEU B CA 1
ATOM 4369 C C . LEU B 1 283 ? -20.078 7.289 13.141 1 97.19 283 LEU B C 1
ATOM 4371 O O . LEU B 1 283 ? -19.406 6.258 13.078 1 97.19 283 LEU B O 1
ATOM 4375 N N . ALA B 1 284 ? -21.328 7.352 12.859 1 97.25 284 ALA B N 1
ATOM 4376 C CA . ALA B 1 284 ? -22.078 6.148 12.484 1 97.25 284 ALA B CA 1
ATOM 4377 C C . ALA B 1 284 ? -21.562 5.57 11.172 1 97.25 284 ALA B C 1
ATOM 4379 O O . ALA B 1 284 ? -21.422 4.352 11.031 1 97.25 284 ALA B O 1
ATOM 4380 N N . GLU B 1 285 ? -21.297 6.438 10.242 1 97.62 285 GLU B N 1
ATOM 4381 C CA . GLU B 1 285 ? -20.766 6 8.961 1 97.62 285 GLU B CA 1
ATOM 4382 C C . GLU B 1 285 ? -19.391 5.355 9.125 1 97.62 285 GLU B C 1
ATOM 4384 O O . GLU B 1 285 ? -19.078 4.355 8.469 1 97.62 285 GLU B O 1
ATOM 4389 N N . ILE B 1 286 ? -18.578 5.945 10 1 98.31 286 ILE B N 1
ATOM 4390 C CA . ILE B 1 286 ? -17.25 5.422 10.25 1 98.31 286 ILE B CA 1
ATOM 4391 C C . ILE B 1 286 ? -17.344 4.039 10.891 1 98.31 286 ILE B C 1
ATOM 4393 O O . ILE B 1 286 ? -16.672 3.1 10.453 1 98.31 286 ILE B O 1
ATOM 4397 N N . GLN B 1 287 ? -18.203 3.885 11.867 1 97.5 287 GLN B N 1
ATOM 4398 C CA . GLN B 1 287 ? -18.406 2.605 12.539 1 97.5 287 GLN B CA 1
ATOM 4399 C C . GLN B 1 287 ? -18.938 1.552 11.578 1 97.5 287 GLN B C 1
ATOM 4401 O O . GLN B 1 287 ? -18.531 0.386 11.641 1 97.5 287 GLN B O 1
ATOM 4406 N N . ALA B 1 288 ? -19.828 1.965 10.703 1 97.5 288 ALA B N 1
ATOM 4407 C CA . ALA B 1 288 ? -20.406 1.037 9.734 1 97.5 288 ALA B CA 1
ATOM 4408 C C . ALA B 1 288 ? -19.344 0.514 8.773 1 97.5 288 ALA B C 1
ATOM 4410 O O . ALA B 1 288 ? -19.391 -0.649 8.367 1 97.5 288 ALA B O 1
ATOM 4411 N N . LEU B 1 289 ? -18.438 1.39 8.406 1 97.81 289 LEU B N 1
ATOM 4412 C CA . LEU B 1 289 ? -17.344 0.962 7.535 1 97.81 289 LEU B CA 1
ATOM 4413 C C . LEU B 1 289 ? -16.438 -0.017 8.258 1 97.81 289 LEU B C 1
ATOM 4415 O O . LEU B 1 289 ? -16.016 -1.023 7.676 1 97.81 289 LEU B O 1
ATOM 4419 N N . MET B 1 290 ? -16.125 0.264 9.523 1 98.06 290 MET B N 1
ATOM 4420 C CA . MET B 1 290 ? -15.172 -0.519 10.305 1 98.06 290 MET B CA 1
ATOM 4421 C C . MET B 1 290 ? -15.781 -1.854 10.727 1 98.06 290 MET B C 1
ATOM 4423 O O . MET B 1 290 ? -15.078 -2.863 10.797 1 98.06 290 MET B O 1
ATOM 4427 N N . HIS B 1 291 ? -17.062 -1.81 11.047 1 96.5 291 HIS B N 1
ATOM 4428 C CA . HIS B 1 291 ? -17.75 -2.973 11.586 1 96.5 291 HIS B CA 1
ATOM 4429 C C . HIS B 1 291 ? -19.062 -3.23 10.844 1 96.5 291 HIS B C 1
ATOM 4431 O O . HIS B 1 291 ? -20.141 -3.156 11.438 1 96.5 291 HIS B O 1
ATOM 4437 N N . PRO B 1 292 ? -18.859 -3.713 9.602 1 92.62 292 PRO B N 1
ATOM 4438 C CA . PRO B 1 292 ? -20.109 -3.992 8.875 1 92.62 292 PRO B CA 1
ATOM 4439 C C . PRO B 1 292 ? -20.859 -5.195 9.438 1 92.62 292 PRO B C 1
ATOM 4441 O O . PRO B 1 292 ? -20.25 -6.082 10.039 1 92.62 292 PRO B O 1
ATOM 4444 N N . GLU B 1 293 ? -22.234 -5.238 9.367 1 80.88 293 GLU B N 1
ATOM 4445 C CA . GLU B 1 293 ? -23.094 -6.305 9.867 1 80.88 293 GLU B CA 1
ATOM 4446 C C . GLU B 1 293 ? -23.312 -7.383 8.805 1 80.88 293 GLU B C 1
ATOM 4448 O O . GLU B 1 293 ? -23.281 -7.098 7.609 1 80.88 293 GLU B O 1
#